Protein 1VKF (pdb70)

Organism: Thermotoga maritima (strain ATCC 43589 / DSM 3109 / JCM 10099 / NBRC 100826 / MSB8) (NCBI:txid243274)

Secondary structure (DSSP, 8-state):
--EEEEEE---------SSEEEE--EETTTHHHHHHHHHHTT-EEEE---EET--SSHHHHHHHHHHT-SEEEES-HHHHHHHHHTT--EEEEEE--SHHHHHHHHHHHHHHT-SEEEEESGGGHHHHHTTSTTSEEEEES---SHHHHHHHTTTSSEEEE--HHHH-/--EEEEEE-----TT--SSEEEE--EETTTHHHHHHHHHTTT-EEEE---EET--SSHHHHHHHHHTT-SEEEES-HHHHHHHHHTT--EEEEEE--SHHHHHHHHHHHHHHT--EEEEESGGGHHHHHTTSTTSEEEEESS--SHHHHHHHHTTSSEEEE--HHHH--/--EEEEEE----------SEEEE--EETTTHHHHHHHHHHTT-EEEE---EET---SHHHHHHHHHTT-SEEEES-HHHHHHHHHTT--EEEEEE--SHHHHHHHHHHHHHHT--EEEEESGGGHHHHHHHSTTSEEEEESS--SHHHHHHHTTTSSEEEE--HHHH--/--EEEEEE----GGG---SEEEE--EETTTHHHHHHHHHHTT-EEEE---EET---SHHHHHHHHHTT-SEEEES-HHHHHHHHHTT--EEEEEE--SHHHHHHHHHHHHHHT--EEEEESGGGHHHHHHTSTTSEEEEES---SHHHHHHHHHHSSEEEE--HHHH-

Nearest PDB structures (foldseek):
  1vkf-assembly4_D  TM=9.900E-01  e=2.293E-30  Thermotoga maritima MSB8
  3kts-assembly7_G  TM=9.175E-01  e=8.078E-12  Listeria monocytogenes serotype 4b str. F2365
  2pz0-assembly1_A  TM=7.059E-01  e=5.585E-04  Caldanaerobacter subterraneus subsp. tengcongensis MB4
  3qvq-assembly1_D  TM=6.638E-01  e=1.991E-02  Oleispira antarctica
  4oec-assembly4_D  TM=6.496E-01  e=9.054E-02  Thermococcus kodakarensis KOD1

InterPro domains:
  IPR006699 Glycerol uptake operon antiterminator [PF04309] (5-170)
  IPR006699 Glycerol uptake operon antiterminator [PIRSF016897] (3-173)
  IPR006699 Glycerol uptake operon antiterminator [PTHR35787] (3-172)
  IPR013785 Aldolase-type TIM barrel [G3DSA:3.20.20.70] (1-176)

Solvent-accessible surface area: 32782 Å² total

Radius of gyration: 32.63 Å; Cα contacts (8 Å, |Δi|>4): 1401; chains: 4; bounding box: 84×83×72 Å

B-factor: mean 20.9, std 11.65, range [2.61, 93.41]

Foldseek 3Di:
DAEEEAEDADVDDPDQLDQEYEDEAAALVCLLVVQCVQVVVNHQYEYEVHHHPADADDVSQVSNVVSPHQAYEYQDVRRVLNCVVVVGDYEHEQECDDDVSLVVVVVSCVVSVGQHYEYPALQCQLVSLVVVPNHAYEHHDPQDDPVSSVVSSVRHRYYYDNDPVSSD/DAAEEEEDADVDRPPQLDQEYEDEAAALVCLLVVLVVQVVVNHQYEYEVHHHPADADDVSQVSNVVSPHQAYEYQDLRRQLSCVVVVRDYEHEQECDDPVSLVVVVVSCVVSVPQHYEYPQLQCQLVSQVVVDNGAYEHEDDQADPVSRVVSSVRHRYYHYNHVVSSPD/DAEEEAEDADDDDDDQLDQEYEDEAAALVCLLVVLCVSVVVNHQYEYEVHHHPADADDVSQVSNVVSPHQAYEYQDLRRQLNCVVVVRHYEHEQECDDPVSLVVVVVSCVVSVPQHYEYPQQQCQQVSLVVVDNGAYEHEHDQDDPVSRVVSVVRHRYYYYNDPVSSPD/DAAEEAEDADPCLVLQLHQEHEDEAAALVCLLVVLVSSVVVNHQYEYEVHHHPADADQVSQVSNVVSPHQAYEYQDVRRVLNCVVVVGDYEHEQEPPDDVSLVVVVVSCVVSVPAHYEYPQLQCQLVSLVVVDNHAYEHEHDQDDPVSSVVSNVRHGYYYDNPSVRSD

CATH classification: 3.20.20.70

Sequence (674 aa):
FKGIIAALWDDSIGEIEPDVVFLLKSDIILNLKFHLKILKDRGKTVFVDDFFVNGLGEGEEAILFVKKAGADGIITIKPKNYVVAKKNGIPAVLRFFALDSKAVERGIEQIETLGVDVVEVLPGAVAPKVARKIPGRTVIAAGLVETEEEAREILKHVSAISTSSRILWKFKGIIAALWDDSIGEIEPDVVFLLKSDIILNLKFHLKILKDRGKTVFVDDFVNGLGEGEEAILFVKKAGADGIITIKPKNYVVAKKNGIPAVLRFFALDSKAVERGIEQIETLGVDVVEVLPGAVAPKVARKIPGRTVIAAGLVETEEEAREILKHVSAISTSSRILWKKFKGIIAALWDDSIGEIEPDVVFLLKSDILNLKFHLKILKDRGKTVFVDDFVNGLGEGEEAILFVKKAGADGIITIKPKNYVVAKKNGIPAVLRFFALDSKAVERGIEQIETLGVDVVEVLPGAVAPKVARKIPGRTVIAAGLVETEEEAREILKHVSAISTSSRILWKKFKGIIAALWDDSIGEIEPDVVFLLKSDIILNLKFHLKILKDRGKTVFVDDFVNGLGEGEEAILFVKKAGADGIITIKPKNYVVAKKNGIPAVLRFFALDSKAVERGIEQIETLGVDVVEVLPGAVAPKVARKIPGRTVIAAGLVETEEEAREILKHVSAISTSSRILWK

Structure (mmCIF, N/CA/C/O backbone):
data_1VKF
#
_entry.id   1VKF
#
_cell.length_a   84.527
_cell.length_b   138.783
_cell.length_c   160.626
_cell.angle_alpha   90.00
_cell.angle_beta   90.00
_cell.angle_gamma   90.00
#
_symmetry.space_group_name_H-M   'C 2 2 21'
#
loop_
_entity.id
_entity.type
_entity.pdbx_description
1 polymer 'glycerol uptake operon antiterminator-related protein'
2 non-polymer 'CITRIC ACID'
3 non-polymer 'PHOSPHATE ION'
4 water water
#
loop_
_atom_site.group_PDB
_atom_site.id
_atom_site.type_symbol
_atom_site.label_atom_id
_atom_site.label_alt_id
_atom_site.label_comp_id
_atom_site.label_asym_id
_atom_site.label_entity_id
_atom_site.label_seq_id
_atom_site.pdbx_PDB_ins_code
_atom_site.Cartn_x
_atom_site.Cartn_y
_atom_site.Cartn_z
_atom_site.occupancy
_atom_site.B_iso_or_equiv
_atom_site.auth_seq_id
_atom_site.auth_comp_id
_atom_site.auth_asym_id
_atom_site.auth_atom_id
_atom_site.pdbx_PDB_model_num
ATOM 9 N N . PHE A 1 14 ? 58.777 42.533 51.456 1.00 22.89 2 PHE A N 1
ATOM 10 C CA . PHE A 1 14 ? 58.587 41.509 50.455 1.00 20.05 2 PHE A CA 1
ATOM 11 C C . PHE A 1 14 ? 57.126 41.080 50.583 1.00 19.65 2 PHE A C 1
ATOM 12 O O . PHE A 1 14 ? 56.757 40.336 51.495 1.00 19.35 2 PHE A O 1
ATOM 20 N N . LYS A 1 15 ? 56.278 41.612 49.722 1.00 13.75 3 LYS A N 1
ATOM 21 C CA . LYS A 1 15 ? 54.859 41.282 49.715 1.00 14.33 3 LYS A CA 1
ATOM 22 C C . LYS A 1 15 ? 54.331 41.493 48.305 1.00 14.88 3 LYS A C 1
ATOM 23 O O . LYS A 1 15 ? 54.632 42.512 47.689 1.00 16.77 3 LYS A O 1
ATOM 29 N N . GLY A 1 16 ? 53.547 40.552 47.793 1.00 10.75 4 GLY A N 1
ATOM 30 C CA . GLY A 1 16 ? 53.023 40.648 46.438 1.00 12.82 4 GLY A CA 1
ATOM 31 C C . GLY A 1 16 ? 54.028 40.397 45.355 1.00 10.46 4 GLY A C 1
ATOM 32 O O . GLY A 1 16 ? 54.879 39.512 45.472 1.00 11.49 4 GLY A O 1
ATOM 33 N N . ILE A 1 17 ? 53.916 41.138 44.256 1.00 8.45 5 ILE A N 1
ATOM 34 C CA . ILE A 1 17 ? 54.768 40.917 43.134 1.00 8.15 5 ILE A CA 1
ATOM 35 C C . ILE A 1 17 ? 56.033 41.798 43.249 1.00 9.61 5 ILE A C 1
ATOM 36 O O . ILE A 1 17 ? 55.949 42.981 43.555 1.00 10.44 5 ILE A O 1
ATOM 41 N N . ILE A 1 18 ? 57.165 41.156 43.066 1.00 7.33 6 ILE A N 1
ATOM 42 C CA . ILE A 1 18 ? 58.509 41.762 42.961 1.00 6.38 6 ILE A CA 1
ATOM 43 C C . ILE A 1 18 ? 58.918 41.760 41.490 1.00 7.13 6 ILE A C 1
ATOM 44 O O . ILE A 1 18 ? 58.737 40.761 40.769 1.00 8.98 6 ILE A O 1
ATOM 49 N N . ALA A 1 19 ? 59.454 42.871 41.018 1.00 7.75 7 ALA A N 1
ATOM 50 C CA . ALA A 1 19 ? 59.829 42.994 39.618 1.00 6.23 7 ALA A CA 1
ATOM 51 C C . ALA A 1 19 ? 61.229 42.446 39.414 1.00 8.83 7 ALA A C 1
ATOM 52 O O . ALA A 1 19 ? 62.183 43.029 39.890 1.00 13.74 7 ALA A O 1
ATOM 54 N N . ALA A 1 20 ? 61.314 41.399 38.611 1.00 9.54 8 ALA A N 1
ATOM 55 C CA . ALA A 1 20 ? 62.594 40.826 38.163 1.00 9.08 8 ALA A CA 1
ATOM 56 C C . ALA A 1 20 ? 62.982 41.474 36.820 1.00 10.96 8 ALA A C 1
ATOM 57 O O . ALA A 1 20 ? 62.177 41.504 35.845 1.00 11.52 8 ALA A O 1
ATOM 59 N N . LEU A 1 21 ? 64.230 41.934 36.761 1.00 8.39 9 LEU A N 1
ATOM 60 C CA . LEU A 1 21 ? 64.763 42.552 35.582 1.00 10.03 9 LEU A CA 1
ATOM 61 C C . LEU A 1 21 ? 65.937 41.753 35.054 1.00 13.86 9 LEU A C 1
ATOM 62 O O . LEU A 1 21 ? 66.894 41.479 35.774 1.00 11.68 9 LEU A O 1
ATOM 67 N N . TRP A 1 22 ? 65.872 41.421 33.757 1.00 13.32 10 TRP A N 1
ATOM 68 C CA . TRP A 1 22 ? 66.982 40.686 33.102 1.00 16.14 10 TRP A CA 1
ATOM 69 C C . TRP A 1 22 ? 67.821 41.599 32.221 1.00 18.48 10 TRP A C 1
ATOM 70 O O . TRP A 1 22 ? 68.948 41.278 31.858 1.00 22.06 10 TRP A O 1
ATOM 81 N N . ASP A 1 23 ? 67.248 42.693 31.795 1.00 22.22 11 ASP A N 1
ATOM 82 C CA . ASP A 1 23 ? 68.075 43.660 31.115 1.00 27.74 11 ASP A CA 1
ATOM 83 C C . ASP A 1 23 ? 67.532 45.053 31.301 1.00 24.34 11 ASP A C 1
ATOM 84 O O . ASP A 1 23 ? 66.396 45.258 31.751 1.00 28.22 11 ASP A O 1
ATOM 97 N N . ASP A 1 25 ? 68.036 47.744 28.979 1.00 32.04 13 ASP A N 1
ATOM 98 C CA . ASP A 1 25 ? 67.970 48.578 27.770 1.00 36.27 13 ASP A CA 1
ATOM 99 C C . ASP A 1 25 ? 66.523 49.015 27.599 1.00 36.90 13 ASP A C 1
ATOM 100 O O . ASP A 1 25 ? 66.247 50.213 27.555 1.00 41.90 13 ASP A O 1
ATOM 105 N N . SER A 1 26 ? 65.605 48.056 27.528 1.00 37.31 14 SER A N 1
ATOM 106 C CA . SER A 1 26 ? 64.189 48.376 27.360 1.00 39.02 14 SER A CA 1
ATOM 107 C C . SER A 1 26 ? 63.531 47.994 28.660 1.00 37.94 14 SER A C 1
ATOM 108 O O . SER A 1 26 ? 63.506 46.811 29.002 1.00 39.86 14 SER A O 1
ATOM 111 N N . ILE A 1 27 ? 63.039 48.992 29.400 1.00 30.90 15 ILE A N 1
ATOM 112 C CA . ILE A 1 27 ? 62.529 48.763 30.737 1.00 26.09 15 ILE A CA 1
ATOM 113 C C . ILE A 1 27 ? 61.049 49.070 30.846 1.00 22.61 15 ILE A C 1
ATOM 114 O O . ILE A 1 27 ? 60.308 48.235 31.335 1.00 24.70 15 ILE A O 1
ATOM 119 N N . GLY A 1 28 ? 60.617 50.262 30.429 1.00 18.05 16 GLY A N 1
ATOM 120 C CA . GLY A 1 28 ? 59.225 50.649 30.589 1.00 17.89 16 GLY A CA 1
ATOM 121 C C . GLY A 1 28 ? 58.867 50.910 32.048 1.00 16.96 16 GLY A C 1
ATOM 122 O O . GLY A 1 28 ? 59.766 51.052 32.875 1.00 18.64 16 GLY A O 1
ATOM 123 N N . GLU A 1 29 ? 57.576 50.975 32.364 1.00 10.78 17 GLU A N 1
ATOM 124 C CA . GLU A 1 29 ? 57.111 51.218 33.721 1.00 12.37 17 GLU A CA 1
ATOM 125 C C . GLU A 1 29 ? 57.339 49.986 34.566 1.00 12.96 17 GLU A C 1
ATOM 126 O O . GLU A 1 29 ? 57.096 48.863 34.131 1.00 13.95 17 GLU A O 1
ATOM 132 N N . ILE A 1 30 ? 57.780 50.202 35.800 1.00 8.39 18 ILE A N 1
ATOM 133 C CA . ILE A 1 30 ? 57.934 49.139 36.776 1.00 9.59 18 ILE A CA 1
ATOM 134 C C . ILE A 1 30 ? 57.007 49.449 37.936 1.00 8.96 18 ILE A C 1
ATOM 135 O O . ILE A 1 30 ? 57.289 50.350 38.765 1.00 11.09 18 ILE A O 1
ATOM 140 N N . GLU A 1 31 ? 55.856 48.776 37.989 1.00 7.61 19 GLU A N 1
ATOM 141 C CA . GLU A 1 31 ? 54.908 49.035 39.055 1.00 9.83 19 GLU A CA 1
ATOM 142 C C . GLU A 1 31 ? 55.383 48.590 40.461 1.00 10.21 19 GLU A C 1
ATOM 143 O O . GLU A 1 31 ? 55.187 49.352 41.406 1.00 9.11 19 GLU A O 1
ATOM 149 N N . PRO A 1 32 ? 55.950 47.379 40.611 1.00 9.38 20 PRO A N 1
ATOM 150 C CA . PRO A 1 32 ? 56.400 46.918 41.932 1.00 7.71 20 PRO A CA 1
ATOM 151 C C . PRO A 1 32 ? 57.394 47.843 42.640 1.00 7.01 20 PRO A C 1
ATOM 152 O O . PRO A 1 32 ? 58.254 48.434 41.975 1.00 9.49 20 PRO A O 1
ATOM 156 N N . ASP A 1 33 ? 57.298 47.916 43.979 1.00 8.05 21 ASP A N 1
ATOM 157 C CA . ASP A 1 33 ? 58.200 48.741 44.758 1.00 9.78 21 ASP A CA 1
ATOM 158 C C . ASP A 1 33 ? 59.596 48.120 44.885 1.00 6.58 21 ASP A C 1
ATOM 159 O O . ASP A 1 33 ? 60.599 48.854 45.057 1.00 8.41 21 ASP A O 1
ATOM 164 N N . VAL A 1 34 ? 59.657 46.797 44.816 1.00 6.70 22 VAL A N 1
ATOM 165 C CA . VAL A 1 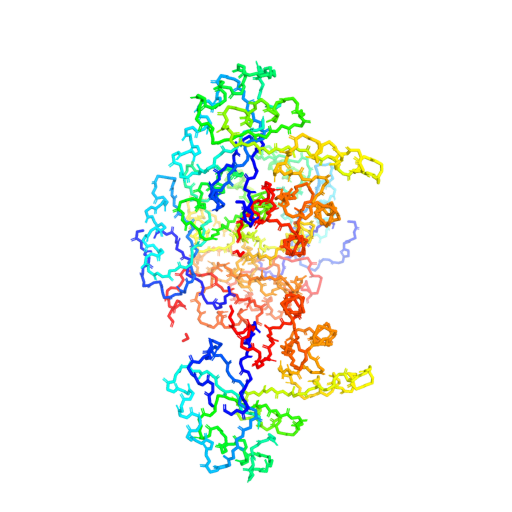34 ? 60.896 46.051 44.974 1.00 6.12 22 VAL A CA 1
ATOM 166 C C . VAL A 1 34 ? 61.330 45.486 43.607 1.00 7.19 22 VAL A C 1
ATOM 167 O O . VAL A 1 34 ? 60.531 44.867 42.880 1.00 9.53 22 VAL A O 1
ATOM 171 N N . VAL A 1 35 ? 62.621 45.598 43.317 1.00 7.38 23 VAL A N 1
ATOM 172 C CA . VAL A 1 35 ? 63.171 45.108 42.073 1.00 7.55 23 VAL A CA 1
ATOM 173 C C . VAL A 1 35 ? 64.298 44.137 42.406 1.00 10.02 23 VAL A C 1
ATOM 174 O O . VAL A 1 35 ? 65.167 44.464 43.212 1.00 7.24 23 VAL A O 1
ATOM 178 N N . PHE A 1 36 ? 64.287 42.972 41.742 1.00 8.78 24 PHE A N 1
ATOM 179 C CA . PHE A 1 36 ? 65.428 42.074 41.748 1.00 7.06 24 PHE A CA 1
ATOM 180 C C . PHE A 1 36 ? 66.141 42.197 40.435 1.00 8.03 24 PHE A C 1
ATOM 181 O O . PHE A 1 36 ? 65.577 41.866 39.399 1.00 8.96 24 PHE A O 1
ATOM 189 N N . LEU A 1 37 ? 67.359 42.745 40.430 1.00 7.73 25 LEU A N 1
ATOM 190 C CA . LEU A 1 37 ? 68.140 42.890 39.186 1.00 5.29 25 LEU A CA 1
ATOM 191 C C . LEU A 1 37 ? 68.935 41.615 39.002 1.00 8.50 25 LEU A C 1
ATOM 192 O O . LEU A 1 37 ? 69.835 41.286 39.781 1.00 8.22 25 LEU A O 1
ATOM 197 N N . LEU A 1 38 ? 68.559 40.826 38.002 1.00 7.57 26 LEU A N 1
ATOM 198 C CA . LEU A 1 38 ? 69.039 39.465 37.903 1.00 8.81 26 LEU A CA 1
ATOM 199 C C . LEU A 1 38 ? 70.233 39.277 36.976 1.00 10.01 26 LEU A C 1
ATOM 200 O O . LEU A 1 38 ? 70.827 38.183 36.971 1.00 12.12 26 LEU A O 1
ATOM 205 N N . LYS A 1 39 ? 70.605 40.324 36.257 1.00 11.30 27 LYS A N 1
ATOM 206 C CA . LYS A 1 39 ? 71.832 40.319 35.473 1.00 12.86 27 LYS A CA 1
ATOM 207 C C . LYS A 1 39 ? 72.366 41.731 35.344 1.00 11.00 27 LYS A C 1
ATOM 208 O O . LYS A 1 39 ? 71.626 42.695 35.138 1.00 8.95 27 LYS A O 1
ATOM 214 N N . SER A 1 40 ? 73.675 41.852 35.422 1.00 8.86 28 SER A N 1
ATOM 215 C CA . SER A 1 40 ? 74.326 43.113 35.143 1.00 8.10 28 SER A CA 1
ATOM 216 C C . SER A 1 40 ? 75.780 42.782 34.837 1.00 8.22 28 SER A C 1
ATOM 217 O O . SER A 1 40 ? 76.118 41.629 34.551 1.00 7.87 28 SER A O 1
ATOM 220 N N . ASP A 1 41 ? 76.646 43.769 34.975 1.00 8.89 29 ASP A N 1
ATOM 221 C CA . ASP A 1 41 ? 78.104 43.553 34.836 1.00 8.53 29 ASP A CA 1
ATOM 222 C C . ASP A 1 41 ? 78.816 44.582 35.715 1.00 9.55 29 ASP A C 1
ATOM 223 O O . ASP A 1 41 ? 78.250 45.607 36.100 1.00 7.28 29 ASP A O 1
ATOM 228 N N A ILE A 1 42 ? 80.076 44.304 35.966 0.50 8.31 30 ILE A N 1
ATOM 229 N N B ILE A 1 42 ? 80.073 44.303 36.072 0.50 7.59 30 ILE A N 1
ATOM 230 C CA A ILE A 1 42 ? 80.823 45.056 36.923 0.50 8.94 30 ILE A CA 1
ATOM 231 C CA B ILE A 1 42 ? 80.790 45.165 37.020 0.50 7.90 30 ILE A CA 1
ATOM 232 C C A ILE A 1 42 ? 81.081 46.502 36.477 0.50 8.29 30 ILE A C 1
ATOM 233 C C B ILE A 1 42 ? 81.087 46.559 36.483 0.50 7.87 30 ILE A C 1
ATOM 234 O O A ILE A 1 42 ? 81.193 47.397 37.324 0.50 10.48 30 ILE A O 1
ATOM 235 O O B ILE A 1 42 ? 81.281 47.483 37.277 0.50 10.73 30 ILE A O 1
ATOM 244 N N . LEU A 1 43 ? 81.089 46.734 35.170 1.00 8.46 31 LEU A N 1
ATOM 245 C CA . LEU A 1 43 ? 81.405 48.043 34.606 1.00 6.40 31 LEU A CA 1
ATOM 246 C C . LEU A 1 43 ? 80.156 48.894 34.711 1.00 6.38 31 LEU A C 1
ATOM 247 O O . LEU A 1 43 ? 80.284 50.112 34.743 1.00 9.21 31 LEU A O 1
ATOM 252 N N . ASN A 1 44 ? 78.998 48.269 34.636 1.00 6.84 32 ASN A N 1
ATOM 253 C CA . ASN A 1 44 ? 77.765 49.062 34.484 1.00 11.39 32 ASN A CA 1
ATOM 254 C C . ASN A 1 44 ? 76.777 48.975 35.616 1.00 8.97 32 ASN A C 1
ATOM 255 O O . ASN A 1 44 ? 75.711 49.648 35.529 1.00 10.40 32 ASN A O 1
ATOM 260 N N . LEU A 1 45 ? 77.089 48.206 36.679 1.00 8.42 33 LEU A N 1
ATOM 261 C CA . LEU A 1 45 ? 76.138 47.921 37.720 1.00 10.47 33 LEU A CA 1
ATOM 262 C C . LEU A 1 45 ? 75.706 49.233 38.391 1.00 8.25 33 LEU A C 1
ATOM 263 O O . LEU A 1 45 ? 74.521 49.456 38.665 1.00 8.33 33 LEU A O 1
ATOM 268 N N . LYS A 1 46 ? 76.663 50.123 38.618 1.00 9.99 34 LYS A N 1
ATOM 269 C CA . LYS A 1 46 ? 76.341 51.368 39.299 1.00 11.78 34 LYS A CA 1
ATOM 270 C C . LYS A 1 46 ? 75.342 52.212 38.483 1.00 8.42 34 LYS A C 1
ATOM 271 O O . LYS A 1 46 ? 74.452 52.843 39.045 1.00 8.68 34 LYS A O 1
ATOM 277 N N . PHE A 1 47 ? 75.454 52.218 37.174 1.00 6.45 35 PHE A N 1
ATOM 278 C CA . PHE A 1 47 ? 74.546 52.980 36.338 1.00 10.99 35 PHE A CA 1
ATOM 279 C C . PHE A 1 47 ? 73.161 52.344 36.313 1.00 11.61 35 PHE A C 1
ATOM 280 O O . PHE A 1 47 ? 72.143 53.021 36.334 1.00 8.72 35 PHE A O 1
ATOM 288 N N . HIS A 1 48 ? 73.146 51.021 36.249 1.00 10.16 36 HIS A N 1
ATOM 289 C CA . HIS A 1 48 ? 71.889 50.280 36.316 1.00 9.53 36 HIS A CA 1
ATOM 290 C C . HIS A 1 48 ? 71.174 50.580 37.619 1.00 6.73 36 HIS A C 1
ATOM 291 O O . HIS A 1 48 ? 69.947 50.860 37.626 1.00 8.19 36 HIS A O 1
ATOM 298 N N . LEU A 1 49 ? 71.897 50.527 38.729 1.00 6.59 37 LEU A N 1
ATOM 299 C CA . LEU A 1 49 ? 71.305 50.816 40.021 1.00 8.60 37 LEU A CA 1
ATOM 300 C C . LEU A 1 49 ? 70.808 52.260 40.174 1.00 9.30 37 LEU A C 1
ATOM 301 O O . LEU A 1 49 ? 69.743 52.488 40.753 1.00 8.88 37 LEU A O 1
ATOM 306 N N . LYS A 1 50 ? 71.567 53.221 39.675 1.00 8.39 38 LYS A N 1
ATOM 307 C CA . LYS A 1 50 ? 71.119 54.614 39.662 1.00 9.23 38 LYS A CA 1
ATOM 308 C C . LYS A 1 50 ? 69.756 54.748 38.961 1.00 9.71 38 LYS A C 1
ATOM 309 O O . LYS A 1 50 ? 68.890 55.460 39.466 1.00 10.23 38 LYS A O 1
ATOM 315 N N . ILE A 1 51 ? 69.579 54.105 37.810 1.00 7.83 39 ILE A N 1
ATOM 316 C CA . ILE A 1 51 ? 68.310 54.185 37.064 1.00 8.99 39 ILE A CA 1
ATOM 317 C C . ILE A 1 51 ? 67.165 53.697 37.992 1.00 7.10 39 ILE A C 1
ATOM 318 O O . ILE A 1 51 ? 66.096 54.321 38.088 1.00 6.84 39 ILE A O 1
ATOM 323 N N . LEU A 1 52 ? 67.385 52.567 38.663 1.00 7.25 40 LEU A N 1
ATOM 324 C CA . LEU A 1 52 ? 66.338 51.900 39.414 1.00 6.61 40 LEU A CA 1
ATOM 325 C C . LEU A 1 52 ? 66.098 52.621 40.729 1.00 6.43 40 LEU A C 1
ATOM 326 O O . LEU A 1 52 ? 64.944 52.799 41.148 1.00 8.26 40 LEU A O 1
ATOM 331 N N . LYS A 1 53 ? 67.166 53.083 41.363 1.00 10.06 41 LYS A N 1
ATOM 332 C CA . LYS A 1 53 ? 67.023 53.811 42.624 1.00 10.32 41 LYS A CA 1
ATOM 333 C C . LYS A 1 53 ? 66.340 55.167 42.363 1.00 9.83 41 LYS A C 1
ATOM 334 O O . LYS A 1 53 ? 65.576 55.635 43.174 1.00 9.70 41 LYS A O 1
ATOM 340 N N . ASP A 1 54 ? 66.609 55.768 41.218 1.00 6.96 42 ASP A N 1
ATOM 341 C CA . ASP A 1 54 ? 65.981 57.036 40.818 1.00 8.04 42 ASP A CA 1
ATOM 342 C C . ASP A 1 54 ? 64.446 56.876 40.679 1.00 7.10 42 ASP A C 1
ATOM 343 O O . ASP A 1 54 ? 63.707 57.863 40.871 1.00 6.37 42 ASP A O 1
ATOM 348 N N . ARG A 1 55 ? 64.002 55.690 40.302 1.00 6.33 43 ARG A N 1
ATOM 349 C CA . ARG A 1 55 ? 62.570 55.349 40.210 1.00 7.51 43 ARG A CA 1
ATOM 350 C C . ARG A 1 55 ? 61.961 55.046 41.567 1.00 9.08 43 ARG A C 1
ATOM 351 O O . ARG A 1 55 ? 60.792 54.697 41.647 1.00 13.51 43 ARG A O 1
ATOM 359 N N . GLY A 1 56 ? 62.738 55.168 42.636 1.00 8.58 44 GLY A N 1
ATOM 360 C CA . GLY A 1 56 ? 62.229 54.984 43.975 1.00 10.27 44 GLY A CA 1
ATOM 361 C C . GLY A 1 56 ? 62.114 53.527 44.411 1.00 11.06 44 GLY A C 1
ATOM 362 O O . GLY A 1 56 ? 61.417 53.221 45.353 1.00 11.34 44 GLY A O 1
ATOM 363 N N . LYS A 1 57 ? 62.788 52.628 43.707 1.00 8.61 45 LYS A N 1
ATOM 364 C CA . LYS A 1 57 ? 62.720 51.207 44.012 1.00 8.39 45 LYS A CA 1
ATOM 365 C C . LYS A 1 57 ? 63.737 50.787 45.068 1.00 9.99 45 LYS A C 1
ATOM 366 O O . LYS A 1 57 ? 64.817 51.365 45.167 1.00 11.02 45 LYS A O 1
ATOM 372 N N . THR A 1 58 ? 63.379 49.765 45.812 1.00 8.59 46 THR A N 1
ATOM 373 C CA . THR A 1 58 ? 64.323 48.996 46.605 1.00 9.11 46 THR A CA 1
ATOM 374 C C . THR A 1 58 ? 64.866 47.925 45.693 1.00 7.95 46 THR A C 1
ATOM 375 O O . THR A 1 58 ? 64.084 47.174 45.072 1.00 6.95 46 THR A O 1
ATOM 379 N N . VAL A 1 59 ? 66.186 47.821 45.624 1.00 7.28 47 VAL A N 1
ATOM 380 C CA . VAL A 1 59 ? 66.822 46.953 44.631 1.00 6.75 47 VAL A CA 1
ATOM 381 C C . VAL A 1 59 ? 67.761 45.943 45.289 1.00 9.24 47 VAL A C 1
ATOM 382 O O . VAL A 1 59 ? 68.698 46.319 45.983 1.00 9.65 47 VAL A O 1
ATOM 386 N N . PHE A 1 60 ? 67.468 44.659 45.074 1.00 6.68 48 PHE A N 1
ATOM 387 C CA . PHE A 1 60 ? 68.360 43.570 45.403 1.00 8.43 48 PHE A CA 1
ATOM 388 C C . PHE A 1 60 ? 69.015 43.084 44.106 1.00 9.99 48 PHE A C 1
ATOM 389 O O . PHE A 1 60 ? 68.404 43.065 43.012 1.00 10.30 48 PHE A O 1
ATOM 397 N N . VAL A 1 61 ? 70.319 42.832 44.189 1.00 8.03 49 VAL A N 1
ATOM 398 C CA . VAL A 1 61 ? 71.091 42.444 43.036 1.00 5.70 49 VAL A CA 1
ATOM 399 C C . VAL A 1 61 ? 71.498 40.982 43.184 1.00 7.92 49 VAL A C 1
ATOM 400 O O . VAL A 1 61 ? 72.036 40.597 44.209 1.00 9.82 49 VAL A O 1
ATOM 404 N N . ASP A 1 62 ? 71.276 40.184 42.162 1.00 7.96 50 ASP A N 1
ATOM 405 C CA . ASP A 1 62 ? 71.793 38.799 42.151 1.00 9.23 50 ASP A CA 1
ATOM 406 C C . ASP A 1 62 ? 73.267 38.846 41.806 1.00 8.07 50 ASP A C 1
ATOM 407 O O . ASP A 1 62 ? 73.653 38.969 40.649 1.00 8.34 50 ASP A O 1
ATOM 420 N N . ASP A 1 64 ? 75.481 36.748 41.892 1.00 9.29 52 ASP A N 1
ATOM 421 C CA . ASP A 1 64 ? 76.044 35.620 41.162 1.00 10.41 52 ASP A CA 1
ATOM 422 C C . ASP A 1 64 ? 75.991 35.791 39.658 1.00 11.38 52 ASP A C 1
ATOM 423 O O . ASP A 1 64 ? 76.659 35.034 38.945 1.00 13.54 52 ASP A O 1
ATOM 428 N N A PHE A 1 65 ? 75.213 36.758 39.163 0.50 8.12 53 PHE A N 1
ATOM 429 N N B PHE A 1 65 ? 75.167 36.723 39.151 0.50 8.30 53 PHE A N 1
ATOM 430 C CA A PHE A 1 65 ? 75.058 36.961 37.727 0.50 9.96 53 PHE A CA 1
ATOM 431 C CA B PHE A 1 65 ? 75.053 37.000 37.709 0.50 10.06 53 PHE A CA 1
ATOM 432 C C A PHE A 1 65 ? 75.508 38.353 37.251 0.50 9.12 53 PHE A C 1
ATOM 433 C C B PHE A 1 65 ? 75.341 38.476 37.390 0.50 9.19 53 PHE A C 1
ATOM 434 O O A PHE A 1 65 ? 75.166 38.781 36.143 0.50 10.54 53 PHE A O 1
ATOM 435 O O B PHE A 1 65 ? 74.646 39.120 36.606 0.50 9.56 53 PHE A O 1
ATOM 450 N N . VAL A 1 66 ? 76.327 39.031 38.067 1.00 10.07 54 VAL A N 1
ATOM 451 C CA . VAL A 1 66 ? 76.953 40.296 37.669 1.00 7.04 54 VAL A CA 1
ATOM 452 C C . VAL A 1 66 ? 78.247 39.864 36.954 1.00 9.98 54 VAL A C 1
ATOM 453 O O . VAL A 1 66 ? 79.198 39.349 37.606 1.00 9.04 54 VAL A O 1
ATOM 457 N N . ASN A 1 67 ? 78.220 39.928 35.628 1.00 8.49 55 ASN A N 1
ATOM 458 C CA . ASN A 1 67 ? 79.353 39.521 34.815 1.00 8.39 55 ASN A CA 1
ATOM 459 C C . ASN A 1 67 ? 80.610 40.279 35.207 1.00 6.45 55 ASN A C 1
ATOM 460 O O . ASN A 1 67 ? 80.613 41.514 35.286 1.00 7.05 55 ASN A O 1
ATOM 465 N N . GLY A 1 68 ? 81.698 39.533 35.418 1.00 7.83 56 GLY A N 1
ATOM 466 C CA . GLY A 1 68 ? 82.928 40.135 35.901 1.00 6.45 56 GLY A CA 1
ATOM 467 C C . GLY A 1 68 ? 83.142 40.149 37.413 1.00 7.24 56 GLY A C 1
ATOM 468 O O . GLY A 1 68 ? 84.265 40.418 37.820 1.00 8.31 56 GLY A O 1
ATOM 469 N N . LEU A 1 69 ? 82.103 39.931 38.231 1.00 8.51 57 LEU A N 1
ATOM 470 C CA . LEU A 1 69 ? 82.178 39.945 39.665 1.00 7.79 57 LEU A CA 1
ATOM 471 C C . LEU A 1 69 ? 82.501 38.543 40.156 1.00 9.14 57 LEU A C 1
ATOM 472 O O . LEU A 1 69 ? 81.958 37.533 39.633 1.00 10.25 57 LEU A O 1
ATOM 477 N N . GLY A 1 70 ? 83.263 38.495 41.235 1.00 8.41 58 GLY A N 1
ATOM 478 C CA . GLY A 1 70 ? 83.579 37.238 41.926 1.00 10.96 58 GLY A CA 1
ATOM 479 C C . GLY A 1 70 ? 82.722 37.035 43.187 1.00 11.99 58 GLY A C 1
ATOM 480 O O . GLY A 1 70 ? 81.632 37.571 43.346 1.00 10.08 58 GLY A O 1
ATOM 481 N N . GLU A 1 71 ? 83.237 36.258 44.106 1.00 13.01 59 GLU A N 1
ATOM 482 C CA . GLU A 1 71 ? 82.469 35.927 45.289 1.00 13.79 59 GLU A CA 1
ATOM 483 C C . GLU A 1 71 ? 83.182 36.502 46.481 1.00 12.46 59 GLU A C 1
ATOM 484 O O . GLU A 1 71 ? 84.377 36.823 46.417 1.00 14.62 59 GLU A O 1
ATOM 490 N N . GLY A 1 72 ? 82.450 36.614 47.573 1.00 9.67 60 GLY A N 1
ATOM 491 C CA . GLY A 1 72 ? 83.039 36.973 48.840 1.00 10.25 60 GLY A CA 1
ATOM 492 C C . GLY A 1 72 ? 82.905 38.419 49.251 1.00 8.17 60 GLY A C 1
ATOM 493 O O . GLY A 1 72 ? 82.162 39.172 48.657 1.00 6.49 60 GLY A O 1
ATOM 494 N N . GLU A 1 73 ? 83.572 38.763 50.347 1.00 9.77 61 GLU A N 1
ATOM 495 C CA . GLU A 1 73 ? 83.351 40.024 51.034 1.00 10.07 61 GLU A CA 1
ATOM 496 C C . GLU A 1 73 ? 83.560 41.260 50.164 1.00 7.78 61 GLU A C 1
ATOM 497 O O . GLU A 1 73 ? 82.771 42.192 50.194 1.00 6.56 61 GLU A O 1
ATOM 503 N N . GLU A 1 74 ? 84.675 41.299 49.455 1.00 8.31 62 GLU A N 1
ATOM 504 C CA . GLU A 1 74 ? 84.963 42.418 48.569 1.00 8.33 62 GLU A CA 1
ATOM 505 C C . GLU A 1 74 ? 83.927 42.580 47.445 1.00 6.78 62 GLU A C 1
ATOM 506 O O . GLU A 1 74 ? 83.488 43.702 47.182 1.00 6.68 62 GLU A O 1
ATOM 512 N N . ALA A 1 75 ? 83.473 41.470 46.860 1.00 8.19 63 ALA A N 1
ATOM 513 C CA . ALA A 1 75 ? 82.395 41.505 45.882 1.00 6.14 63 ALA A CA 1
ATOM 514 C C . ALA A 1 75 ? 81.101 42.053 46.459 1.00 7.39 63 ALA A C 1
ATOM 515 O O . ALA A 1 75 ? 80.434 42.901 45.858 1.00 8.05 63 ALA A O 1
ATOM 517 N N . ILE A 1 76 ? 80.757 41.609 47.664 1.00 6.61 64 ILE A N 1
ATOM 518 C CA . ILE A 1 76 ? 79.516 42.082 48.303 1.00 8.00 64 ILE A CA 1
ATOM 519 C C . ILE A 1 76 ? 79.590 43.584 48.609 1.00 9.79 64 ILE A C 1
ATOM 520 O O . ILE A 1 76 ? 78.629 44.334 48.324 1.00 8.84 64 ILE A O 1
ATOM 525 N N . LEU A 1 77 ? 80.741 44.038 49.127 1.00 6.36 65 LEU A N 1
ATOM 526 C CA . LEU A 1 77 ? 80.984 45.463 49.389 1.00 6.16 65 LEU A CA 1
ATOM 527 C C . LEU A 1 77 ? 80.979 46.286 48.099 1.00 2.93 65 LEU A C 1
ATOM 528 O O . LEU A 1 77 ? 80.497 47.417 48.130 1.00 6.63 65 LEU A O 1
ATOM 533 N N . PHE A 1 78 ? 81.431 45.750 46.939 1.00 8.38 66 PHE A N 1
ATOM 534 C CA . PHE A 1 78 ? 81.338 46.414 45.692 1.00 10.45 66 PHE A CA 1
ATOM 535 C C . PHE A 1 78 ? 79.904 46.641 45.251 1.00 9.52 66 PHE A C 1
ATOM 536 O O . PHE A 1 78 ? 79.557 47.731 44.793 1.00 7.31 66 PHE A O 1
ATOM 544 N N . VAL A 1 79 ? 79.070 45.620 45.438 1.00 9.33 67 VAL A N 1
ATOM 545 C CA . VAL A 1 79 ? 77.688 45.719 45.066 1.00 7.76 67 VAL A CA 1
ATOM 546 C C . VAL A 1 79 ? 76.986 46.768 46.005 1.00 6.00 67 VAL A C 1
ATOM 547 O O . VAL A 1 79 ? 76.158 47.554 45.527 1.00 9.05 67 VAL A O 1
ATOM 551 N N . LYS A 1 80 ? 77.323 46.787 47.291 1.00 8.17 68 LYS A N 1
ATOM 552 C CA . LYS A 1 80 ? 76.806 47.813 48.182 1.00 10.67 68 LYS A CA 1
ATOM 553 C C . LYS A 1 80 ? 77.234 49.225 47.753 1.00 11.97 68 LYS A C 1
ATOM 554 O O . LYS A 1 80 ? 76.391 50.143 47.640 1.00 12.96 68 LYS A O 1
ATOM 560 N N . LYS A 1 81 ? 78.509 49.384 47.426 1.00 14.16 69 LYS A N 1
ATOM 561 C CA . LYS A 1 81 ? 79.041 50.682 46.912 1.00 13.77 69 LYS A CA 1
ATOM 562 C C . LYS A 1 81 ? 78.369 51.144 45.639 1.00 12.57 69 LYS A C 1
ATOM 563 O O . LYS A 1 81 ? 78.179 52.368 45.378 1.00 12.18 69 LYS A O 1
ATOM 569 N N . ALA A 1 82 ? 77.991 50.189 44.802 1.00 9.91 70 ALA A N 1
ATOM 570 C CA . ALA A 1 82 ? 77.323 50.523 43.554 1.00 8.68 70 ALA A CA 1
ATOM 571 C C . ALA A 1 82 ? 75.918 51.044 43.758 1.00 9.32 70 ALA A C 1
ATOM 572 O O . ALA A 1 82 ? 75.363 51.585 42.842 1.00 11.45 70 ALA A O 1
ATOM 574 N N . GLY A 1 83 ? 75.339 50.793 44.938 1.00 11.68 71 GLY A N 1
ATOM 575 C CA . GLY A 1 83 ? 74.066 51.376 45.383 1.00 13.27 71 GLY A CA 1
ATOM 576 C C . GLY A 1 83 ? 72.927 50.390 45.664 1.00 12.12 71 GLY A C 1
ATOM 577 O O . GLY A 1 83 ? 71.762 50.782 45.826 1.00 11.56 71 GLY A O 1
ATOM 578 N N . ALA A 1 84 ? 73.258 49.113 45.770 1.00 9.08 72 ALA A N 1
ATOM 579 C CA . ALA A 1 84 ? 72.234 48.075 46.017 1.00 7.42 72 ALA A CA 1
ATOM 580 C C . ALA A 1 84 ? 71.746 48.152 47.441 1.00 7.87 72 ALA A C 1
ATOM 581 O O . ALA A 1 84 ? 72.486 48.470 48.359 1.00 11.67 72 ALA A O 1
ATOM 583 N N . ASP A 1 85 ? 70.470 47.829 47.615 1.00 6.46 73 ASP A N 1
ATOM 584 C CA . ASP A 1 85 ? 69.915 47.702 48.926 1.00 7.99 73 ASP A CA 1
ATOM 585 C C . ASP A 1 85 ? 70.207 46.376 49.572 1.00 9.74 73 ASP A C 1
ATOM 586 O O . ASP A 1 85 ? 70.167 46.239 50.809 1.00 9.50 73 ASP A O 1
ATOM 591 N N . GLY A 1 86 ? 70.452 45.390 48.754 1.00 9.97 74 GLY A N 1
ATOM 592 C CA . GLY A 1 86 ? 70.794 44.059 49.224 1.00 12.15 74 GLY A CA 1
ATOM 593 C C . GLY A 1 86 ? 71.240 43.142 48.099 1.00 8.87 74 GLY A C 1
ATOM 594 O O . GLY A 1 86 ? 71.307 43.513 46.912 1.00 8.66 74 GLY A O 1
ATOM 595 N N . ILE A 1 87 ? 71.563 41.907 48.479 1.00 7.93 75 ILE A N 1
ATOM 596 C CA . ILE A 1 87 ? 72.009 40.943 47.544 1.00 6.87 75 ILE A CA 1
ATOM 597 C C . ILE A 1 87 ? 71.139 39.694 47.559 1.00 6.85 75 ILE A C 1
ATOM 598 O O . ILE A 1 87 ? 70.534 39.358 48.544 1.00 6.83 75 ILE A O 1
ATOM 603 N N . ILE A 1 88 ? 71.173 38.987 46.445 1.00 6.82 76 ILE A N 1
ATOM 604 C CA . ILE A 1 88 ? 70.607 37.654 46.266 1.00 8.52 76 ILE A CA 1
ATOM 605 C C . ILE A 1 88 ? 71.750 36.745 45.828 1.00 9.98 76 ILE A C 1
ATOM 606 O O . ILE A 1 88 ? 72.621 37.157 45.081 1.00 7.71 76 ILE A O 1
ATOM 611 N N . THR A 1 89 ? 71.779 35.531 46.336 1.00 10.12 77 THR A N 1
ATOM 612 C CA . THR A 1 89 ? 72.841 34.607 45.981 1.00 8.51 77 THR A CA 1
ATOM 613 C C . THR A 1 89 ? 72.400 33.172 46.313 1.00 9.44 77 THR A C 1
ATOM 614 O O . THR A 1 89 ? 71.554 32.987 47.169 1.00 9.56 77 THR A O 1
ATOM 618 N N . ILE A 1 90 ? 73.001 32.217 45.632 1.00 9.62 78 ILE A N 1
ATOM 619 C CA . ILE A 1 90 ? 72.845 30.771 45.952 1.00 10.47 78 ILE A CA 1
ATOM 620 C C . ILE A 1 90 ? 73.980 30.270 46.858 1.00 12.05 78 ILE A C 1
ATOM 621 O O . ILE A 1 90 ? 73.949 29.130 47.316 1.00 12.27 78 ILE A O 1
ATOM 626 N N . LYS A 1 91 ? 75.011 31.100 47.071 1.00 10.54 79 LYS A N 1
ATOM 627 C CA . LYS A 1 91 ? 76.216 30.692 47.822 1.00 11.27 79 LYS A CA 1
ATOM 628 C C . LYS A 1 91 ? 76.103 31.031 49.284 1.00 11.84 79 LYS A C 1
ATOM 629 O O . LYS A 1 91 ? 76.151 32.215 49.617 1.00 10.56 79 LYS A O 1
ATOM 635 N N . PRO A 1 92 ? 75.964 30.036 50.174 1.00 13.93 80 PRO A N 1
ATOM 636 C CA . PRO A 1 92 ? 75.883 30.291 51.621 1.00 15.43 80 PRO A CA 1
ATOM 637 C C . PRO A 1 92 ? 76.980 31.175 52.181 1.00 16.09 80 PRO A C 1
ATOM 638 O O . PRO A 1 92 ? 76.692 31.978 53.082 1.00 13.94 80 PRO A O 1
ATOM 642 N N . LYS A 1 93 ? 78.196 31.058 51.676 1.00 14.53 81 LYS A N 1
ATOM 643 C CA . LYS A 1 93 ? 79.285 31.897 52.147 1.00 18.43 81 LYS A CA 1
ATOM 644 C C . LYS A 1 93 ? 79.032 33.381 51.843 1.00 14.91 81 LYS A C 1
ATOM 645 O O . LYS A 1 93 ? 79.351 34.228 52.659 1.00 15.73 81 LYS A O 1
ATOM 648 N N . ASN A 1 94 ? 78.477 33.707 50.662 1.00 12.76 82 ASN A N 1
ATOM 649 C CA . ASN A 1 94 ? 78.142 35.099 50.332 1.00 11.77 82 ASN A CA 1
ATOM 650 C C . ASN A 1 94 ? 77.065 35.576 51.292 1.00 10.10 82 ASN A C 1
ATOM 651 O O . ASN A 1 94 ? 77.094 36.701 51.785 1.00 11.93 82 ASN A O 1
ATOM 656 N N . TYR A 1 95 ? 76.084 34.705 51.566 1.00 10.04 83 TYR A N 1
ATOM 657 C CA . TYR A 1 95 ? 74.999 35.053 52.465 1.00 8.38 83 TYR A CA 1
ATOM 658 C C . TYR A 1 95 ? 75.537 35.389 53.868 1.00 8.37 83 TYR A C 1
ATOM 659 O O . TYR A 1 95 ? 75.207 36.450 54.397 1.00 9.60 83 TYR A O 1
ATOM 668 N N . VAL A 1 96 ? 76.395 34.530 54.427 1.00 10.10 84 VAL A N 1
ATOM 669 C CA . VAL A 1 96 ? 76.907 34.732 55.789 1.00 13.22 84 VAL A CA 1
ATOM 670 C C . VAL A 1 96 ? 77.728 36.036 55.834 1.00 11.58 84 VAL A C 1
ATOM 671 O O . VAL A 1 96 ? 77.629 36.812 56.777 1.00 9.66 84 VAL A O 1
ATOM 675 N N . VAL A 1 97 ? 78.519 36.285 54.810 1.00 9.92 85 VAL A N 1
ATOM 676 C CA . VAL A 1 97 ? 79.386 37.431 54.810 1.00 10.44 85 VAL A CA 1
ATOM 677 C C . VAL A 1 97 ? 78.524 38.699 54.691 1.00 11.45 85 VAL A C 1
ATOM 678 O O . VAL A 1 97 ? 78.810 39.710 55.303 1.00 9.70 85 VAL A O 1
ATOM 682 N N . ALA A 1 98 ? 77.482 38.665 53.862 1.00 7.67 86 ALA A N 1
ATOM 683 C CA . ALA A 1 98 ? 76.597 39.812 53.723 1.00 10.53 86 ALA A CA 1
ATOM 684 C C . ALA A 1 98 ? 76.018 40.131 55.082 1.00 11.93 86 ALA A C 1
ATOM 685 O O . ALA A 1 98 ? 76.094 41.245 55.515 1.00 12.31 86 ALA A O 1
ATOM 687 N N . LYS A 1 99 ? 75.459 39.127 55.725 1.00 11.01 87 LYS A N 1
ATOM 688 C CA . LYS A 1 99 ? 74.829 39.278 57.036 1.00 13.59 87 LYS A CA 1
ATOM 689 C C . LYS A 1 99 ? 75.791 39.852 58.089 1.00 13.62 87 LYS A C 1
ATOM 690 O O . LYS A 1 99 ? 75.429 40.756 58.823 1.00 15.25 87 LYS A O 1
ATOM 696 N N . LYS A 1 100 ? 77.003 39.318 58.137 1.00 15.00 88 LYS A N 1
ATOM 697 C CA . LYS A 1 100 ? 78.065 39.782 59.038 1.00 14.48 88 LYS A CA 1
ATOM 698 C C . LYS A 1 100 ? 78.378 41.280 58.851 1.00 13.76 88 LYS A C 1
ATOM 699 O O . LYS A 1 100 ? 78.787 41.960 59.798 1.00 15.48 88 LYS A O 1
ATOM 702 N N . ASN A 1 101 ? 78.203 41.773 57.625 1.00 10.84 89 ASN A N 1
ATOM 703 C CA . ASN A 1 101 ? 78.468 43.166 57.302 1.00 12.67 89 ASN A CA 1
ATOM 704 C C . ASN A 1 101 ? 77.227 44.049 57.320 1.00 15.90 89 ASN A C 1
ATOM 705 O O . ASN A 1 101 ? 77.288 45.221 56.901 1.00 16.62 89 ASN A O 1
ATOM 710 N N . GLY A 1 102 ? 76.101 43.485 57.773 1.00 17.25 90 GLY A N 1
ATOM 711 C CA . GLY A 1 102 ? 74.864 44.242 57.922 1.00 16.56 90 GLY A CA 1
ATOM 712 C C . GLY A 1 102 ? 74.148 44.560 56.629 1.00 15.03 90 GLY A C 1
ATOM 713 O O . GLY A 1 102 ? 73.343 45.489 56.568 1.00 13.86 90 GLY A O 1
ATOM 714 N N . ILE A 1 103 ? 74.392 43.732 55.609 1.00 9.06 91 ILE A N 1
ATOM 715 C CA . ILE A 1 103 ? 73.836 43.902 54.288 1.00 12.65 91 ILE A CA 1
ATOM 716 C C . ILE A 1 103 ? 72.662 42.906 54.110 1.00 9.67 91 ILE A C 1
ATOM 717 O O . ILE A 1 103 ? 72.847 41.698 54.221 1.00 10.30 91 ILE A O 1
ATOM 722 N N . PRO A 1 104 ? 71.456 43.415 53.880 1.00 13.06 92 PRO A N 1
ATOM 723 C CA . PRO A 1 104 ? 70.307 42.546 53.553 1.00 12.82 92 PRO A CA 1
ATOM 724 C C . PRO A 1 104 ? 70.636 41.539 52.447 1.00 10.05 92 PRO A C 1
ATOM 725 O O . PRO A 1 104 ? 71.310 41.851 51.431 1.00 11.18 92 PRO A O 1
ATOM 729 N N . ALA A 1 105 ? 70.174 40.311 52.656 1.00 9.63 93 ALA A N 1
ATOM 730 C CA . ALA A 1 105 ? 70.508 39.233 51.753 1.00 9.78 93 ALA A CA 1
ATOM 731 C C . ALA A 1 105 ? 69.353 38.242 51.630 1.00 9.04 93 ALA A C 1
ATOM 732 O O . ALA A 1 105 ? 68.643 37.993 52.629 1.00 14.16 93 ALA A O 1
ATOM 734 N N . VAL A 1 106 ? 69.184 37.729 50.408 1.00 6.93 94 VAL A N 1
ATOM 735 C CA . VAL A 1 106 ? 68.241 36.691 50.130 1.00 9.13 94 VAL A CA 1
ATOM 736 C C . VAL A 1 106 ? 69.007 35.469 49.635 1.00 11.58 94 VAL A C 1
ATOM 737 O O . VAL A 1 106 ? 69.793 35.581 48.704 1.00 11.15 94 VAL A O 1
ATOM 741 N N . LEU A 1 107 ? 68.730 34.301 50.221 1.00 10.31 95 LEU A N 1
ATOM 742 C CA . LEU A 1 107 ? 69.357 33.055 49.812 1.00 9.02 95 LEU A CA 1
ATOM 743 C C . LEU A 1 107 ? 68.411 32.309 48.900 1.00 12.30 95 LEU A C 1
ATOM 744 O O . LEU A 1 107 ? 67.263 32.053 49.274 1.00 10.12 95 LEU A O 1
ATOM 749 N N . ARG A 1 108 ? 68.891 31.988 47.706 1.00 10.27 96 ARG A N 1
ATOM 750 C CA . ARG A 1 108 ? 68.143 31.144 46.766 1.00 16.09 96 ARG A CA 1
ATOM 751 C C . ARG A 1 108 ? 68.160 29.683 47.213 1.00 15.22 96 ARG A C 1
ATOM 752 O O . ARG A 1 108 ? 69.121 29.219 47.842 1.00 15.29 96 ARG A O 1
ATOM 760 N N . PHE A 1 109 ? 67.079 28.968 46.874 1.00 12.64 97 PHE A N 1
ATOM 761 C CA . PHE A 1 109 ? 66.804 27.619 47.339 1.00 12.30 97 PHE A CA 1
ATOM 762 C C . PHE A 1 109 ? 66.162 26.898 46.130 1.00 11.39 97 PHE A C 1
ATOM 763 O O . PHE A 1 109 ? 65.066 27.251 45.689 1.00 11.60 97 PHE A O 1
ATOM 771 N N . PHE A 1 110 ? 66.870 25.900 45.560 1.00 8.79 98 PHE A N 1
ATOM 772 C CA . PHE A 1 110 ? 66.374 25.168 44.421 1.00 9.10 98 PHE A CA 1
ATOM 773 C C . PHE A 1 110 ? 65.634 23.913 44.984 1.00 11.91 98 PHE A C 1
ATOM 774 O O . PHE A 1 110 ? 66.277 22.930 45.408 1.00 9.80 98 PHE A O 1
ATOM 782 N N . ALA A 1 111 ? 64.306 23.958 44.988 1.00 8.73 99 ALA A N 1
ATOM 783 C CA . ALA A 1 111 ? 63.468 22.932 45.637 1.00 8.05 99 ALA A CA 1
ATOM 784 C C . ALA A 1 111 ? 63.128 21.829 44.609 1.00 9.49 99 ALA A C 1
ATOM 785 O O . ALA A 1 111 ? 62.024 21.768 44.033 1.00 8.16 99 ALA A O 1
ATOM 787 N N . LEU A 1 112 ? 64.133 20.969 44.372 1.00 8.26 100 LEU A N 1
ATOM 788 C CA . LEU A 1 112 ? 64.107 20.029 43.274 1.00 9.00 100 LEU A CA 1
ATOM 789 C C . LEU A 1 112 ? 63.501 18.669 43.662 1.00 7.72 100 LEU A C 1
ATOM 790 O O . LEU A 1 112 ? 62.855 18.048 42.844 1.00 7.31 100 LEU A O 1
ATOM 795 N N . ASP A 1 113 ? 63.736 18.234 44.894 1.00 7.73 101 ASP A N 1
ATOM 796 C CA . ASP A 1 113 ? 63.237 16.977 45.371 1.00 6.24 101 ASP A CA 1
ATOM 797 C C . ASP A 1 113 ? 63.295 16.981 46.882 1.00 7.91 101 ASP A C 1
ATOM 798 O O . ASP A 1 113 ? 63.727 17.949 47.473 1.00 7.22 101 ASP A O 1
ATOM 803 N N . SER A 1 114 ? 62.811 15.930 47.502 1.00 7.51 102 SER A N 1
ATOM 804 C CA . SER A 1 114 ? 62.693 15.891 48.952 1.00 9.29 102 SER A CA 1
ATOM 805 C C . SER A 1 114 ? 64.016 16.048 49.665 1.00 10.88 102 SER A C 1
ATOM 806 O O . SER A 1 114 ? 64.095 16.707 50.707 1.00 9.17 102 SER A O 1
ATOM 809 N N . LYS A 1 115 ? 65.060 15.429 49.137 1.00 9.01 103 LYS A N 1
ATOM 810 C CA . LYS A 1 115 ? 66.374 15.505 49.787 1.00 11.46 103 LYS A CA 1
ATOM 811 C C . LYS A 1 115 ? 66.968 16.925 49.656 1.00 10.02 103 LYS A C 1
ATOM 812 O O . LYS A 1 115 ? 67.596 17.422 50.582 1.00 11.75 103 LYS A O 1
ATOM 818 N N . ALA A 1 116 ? 66.732 17.576 48.522 1.00 10.90 104 ALA A N 1
ATOM 819 C CA . ALA A 1 116 ? 67.209 18.955 48.317 1.00 10.97 104 ALA A CA 1
ATOM 820 C C . ALA A 1 116 ? 66.519 19.870 49.303 1.00 10.62 104 ALA A C 1
ATOM 821 O O . ALA A 1 116 ? 67.148 20.748 49.876 1.00 10.64 104 ALA A O 1
ATOM 823 N N . VAL A 1 117 ? 65.220 19.635 49.531 1.00 9.96 105 VAL A N 1
ATOM 824 C CA . VAL A 1 117 ? 64.470 20.435 50.478 1.00 10.35 105 VAL A CA 1
ATOM 825 C C . VAL A 1 117 ? 64.946 20.189 51.922 1.00 11.35 105 VAL A C 1
ATOM 826 O O . VAL A 1 117 ? 65.135 21.144 52.691 1.00 12.59 105 VAL A O 1
ATOM 830 N N . GLU A 1 118 ? 65.150 18.926 52.280 1.00 11.74 106 GLU A N 1
ATOM 831 C CA . GLU A 1 118 ? 65.661 18.581 53.628 1.00 13.29 106 GLU A CA 1
ATOM 832 C C . GLU A 1 118 ? 66.998 19.303 53.883 1.00 14.52 106 GLU A C 1
ATOM 833 O O . GLU A 1 118 ? 67.196 19.939 54.912 1.00 13.28 106 GLU A O 1
ATOM 839 N N . ARG A 1 119 ? 67.910 19.206 52.932 1.00 14.33 107 ARG A N 1
ATOM 840 C CA . ARG A 1 119 ? 69.228 19.845 53.075 1.00 17.85 107 ARG A CA 1
ATOM 841 C C . ARG A 1 119 ? 69.116 21.365 53.142 1.00 16.60 107 ARG A C 1
ATOM 842 O O . ARG A 1 119 ? 69.813 22.009 53.888 1.00 18.35 107 ARG A O 1
ATOM 850 N N . GLY A 1 120 ? 68.265 21.946 52.320 1.00 14.26 108 GLY A N 1
ATOM 851 C CA . GLY A 1 120 ? 68.068 23.365 52.280 1.00 15.30 108 GLY A CA 1
ATOM 852 C C . GLY A 1 120 ? 67.506 23.865 53.592 1.00 15.08 108 GLY A C 1
ATOM 853 O O . GLY A 1 120 ? 67.916 24.907 54.088 1.00 15.11 108 GLY A O 1
ATOM 854 N N . ILE A 1 121 ? 66.567 23.132 54.162 1.00 14.45 109 ILE A N 1
ATOM 855 C CA . ILE A 1 121 ? 65.965 23.547 55.413 1.00 13.27 109 ILE A CA 1
ATOM 856 C C . ILE A 1 121 ? 67.014 23.474 56.539 1.00 16.22 109 ILE A C 1
ATOM 857 O O . ILE A 1 121 ? 67.098 24.364 57.376 1.00 13.71 109 ILE A O 1
ATOM 862 N N . GLU A 1 122 ? 67.835 22.432 56.520 1.00 15.83 110 GLU A N 1
ATOM 863 C CA . GLU A 1 122 ? 68.929 22.318 57.482 1.00 17.56 110 GLU A CA 1
ATOM 864 C C . GLU A 1 122 ? 69.869 23.513 57.366 1.00 19.02 110 GLU A C 1
ATOM 865 O O . GLU A 1 122 ? 70.253 24.131 58.360 1.00 21.36 110 GLU A O 1
ATOM 868 N N . GLN A 1 123 ? 70.258 23.836 56.139 1.00 16.33 111 GLN A N 1
ATOM 869 C CA . GLN A 1 123 ? 71.084 25.011 55.896 1.00 19.05 111 GLN A CA 1
ATOM 870 C C . GLN A 1 123 ? 70.422 26.313 56.374 1.00 18.06 111 GLN A C 1
ATOM 871 O O . GLN A 1 123 ? 71.074 27.145 56.991 1.00 18.32 111 GLN A O 1
ATOM 877 N N . ILE A 1 124 ? 69.130 26.501 56.084 1.00 17.33 112 ILE A N 1
ATOM 878 C CA . ILE A 1 124 ? 68.398 27.692 56.529 1.00 15.70 112 ILE A CA 1
ATOM 879 C C . ILE A 1 124 ? 68.427 27.848 58.045 1.00 17.80 112 ILE A C 1
ATOM 880 O O . ILE A 1 124 ? 68.672 28.932 58.572 1.00 15.73 112 ILE A O 1
ATOM 885 N N . GLU A 1 125 ? 68.225 26.739 58.732 1.00 14.97 113 GLU A N 1
ATOM 886 C CA . GLU A 1 125 ? 68.120 26.764 60.180 1.00 16.46 113 GLU A CA 1
ATOM 887 C C . GLU A 1 125 ? 69.503 27.020 60.790 1.00 17.59 113 GLU A C 1
ATOM 888 O O . GLU A 1 125 ? 69.639 27.816 61.705 1.00 21.35 113 GLU A O 1
ATOM 894 N N . THR A 1 126 ? 70.530 26.408 60.228 1.00 17.84 114 THR A N 1
ATOM 895 C CA . THR A 1 126 ? 71.887 26.521 60.762 1.00 21.73 114 THR A CA 1
ATOM 896 C C . THR A 1 126 ? 72.490 27.902 60.584 1.00 22.60 114 THR A C 1
ATOM 897 O O . THR A 1 126 ? 73.166 28.407 61.470 1.00 25.10 114 THR A O 1
ATOM 901 N N . LEU A 1 127 ? 72.244 28.515 59.434 1.00 20.54 115 LEU A N 1
ATOM 902 C CA . LEU A 1 127 ? 72.785 29.824 59.125 1.00 21.45 115 LEU A CA 1
ATOM 903 C C . LEU A 1 127 ? 71.884 30.991 59.579 1.00 20.34 115 LEU A C 1
ATOM 904 O O . LEU A 1 127 ? 72.288 32.137 59.482 1.00 26.06 115 LEU A O 1
ATOM 909 N N . GLY A 1 128 ? 70.674 30.712 60.035 1.00 17.21 116 GLY A N 1
ATOM 910 C CA . GLY A 1 128 ? 69.748 31.759 60.433 1.00 19.88 116 GLY A CA 1
ATOM 911 C C . GLY A 1 128 ? 69.222 32.588 59.264 1.00 20.15 116 GLY A C 1
ATOM 912 O O . GLY A 1 128 ? 69.278 33.813 59.285 1.00 22.56 116 GLY A O 1
ATOM 913 N N . VAL A 1 129 ? 68.716 31.930 58.233 1.00 18.62 117 VAL A N 1
ATOM 914 C CA . VAL A 1 129 ? 68.237 32.638 57.052 1.00 17.27 117 VAL A CA 1
ATOM 915 C C . VAL A 1 129 ? 66.794 33.109 57.230 1.00 19.27 117 VAL A C 1
ATOM 916 O O . VAL A 1 129 ? 65.885 32.301 57.371 1.00 19.79 117 VAL A O 1
ATOM 920 N N . ASP A 1 130 ? 66.584 34.417 57.201 1.00 17.67 118 ASP A N 1
ATOM 921 C CA . ASP A 1 130 ? 65.260 34.988 57.433 1.00 21.27 118 ASP A CA 1
ATOM 922 C C . ASP A 1 130 ? 64.417 34.993 56.142 1.00 18.54 118 ASP A C 1
ATOM 923 O O . ASP A 1 130 ? 63.215 34.874 56.201 1.00 17.61 118 ASP A O 1
ATOM 928 N N . VAL A 1 131 ? 65.093 35.219 55.020 1.00 17.85 119 VAL A N 1
ATOM 929 C CA . VAL A 1 131 ? 64.455 35.438 53.696 1.00 17.22 119 VAL A CA 1
ATOM 930 C C . VAL A 1 131 ? 65.042 34.507 52.632 1.00 14.31 119 VAL A C 1
ATOM 931 O O . VAL A 1 131 ? 66.245 34.503 52.341 1.00 13.40 119 VAL A O 1
ATOM 935 N N . VAL A 1 132 ? 64.174 33.670 52.093 1.00 12.54 120 VAL A N 1
ATOM 936 C CA . VAL A 1 132 ? 64.584 32.651 51.152 1.00 10.52 120 VAL A CA 1
ATOM 937 C C . VAL A 1 132 ? 63.766 32.807 49.867 1.00 10.65 120 VAL A C 1
ATOM 938 O O . VAL A 1 132 ? 62.562 33.023 49.955 1.00 10.98 120 VAL A O 1
ATOM 942 N N . GLU A 1 133 ? 64.410 32.691 48.717 1.00 8.21 121 GLU A N 1
ATOM 943 C CA . GLU A 1 133 ? 63.748 32.608 47.417 1.00 10.10 121 GLU A CA 1
ATOM 944 C C . GLU A 1 133 ? 63.738 31.171 46.931 1.00 9.88 121 GLU A C 1
ATOM 945 O O . GLU A 1 133 ? 64.787 30.580 46.675 1.00 12.08 121 GLU A O 1
ATOM 951 N N . VAL A 1 134 ? 62.546 30.634 46.803 1.00 8.98 122 VAL A N 1
ATOM 952 C CA . VAL A 1 134 ? 62.364 29.218 46.419 1.00 10.13 122 VAL A CA 1
ATOM 953 C C . VAL A 1 134 ? 61.970 29.125 44.969 1.00 9.50 122 VAL A C 1
ATOM 954 O O . VAL A 1 134 ? 60.999 29.742 44.529 1.00 10.50 122 VAL A O 1
ATOM 958 N N . LEU A 1 135 ? 62.701 28.292 44.232 1.00 6.83 123 LEU A N 1
ATOM 959 C CA . LEU A 1 135 ? 62.446 28.033 42.823 1.00 7.87 123 LEU A CA 1
ATOM 960 C C . LEU A 1 135 ? 62.254 26.519 42.566 1.00 7.28 123 LEU A C 1
ATOM 961 O O . LEU A 1 135 ? 62.910 25.710 43.235 1.00 8.47 123 LEU A O 1
ATOM 966 N N . PRO A 1 136 ? 61.385 26.143 41.627 1.00 7.53 124 PRO A N 1
ATOM 967 C CA . PRO A 1 136 ? 60.459 27.052 40.925 1.00 7.97 124 PRO A CA 1
ATOM 968 C C . PRO A 1 136 ? 59.277 27.424 41.835 1.00 10.16 124 PRO A C 1
ATOM 969 O O . PRO A 1 136 ? 59.084 26.885 42.946 1.00 9.41 124 PRO A O 1
ATOM 973 N N . GLY A 1 137 ? 58.450 28.362 41.390 1.00 8.01 125 GLY A N 1
ATOM 974 C CA . GLY A 1 137 ? 57.439 28.923 42.237 1.00 7.81 125 GLY A CA 1
ATOM 975 C C . GLY A 1 137 ? 56.344 27.958 42.710 1.00 8.21 125 GLY A C 1
ATOM 976 O O . GLY A 1 137 ? 55.857 28.101 43.828 1.00 10.66 125 GLY A O 1
ATOM 977 N N . ALA A 1 138 ? 56.048 26.968 41.871 1.00 8.88 126 ALA A N 1
ATOM 978 C CA . ALA A 1 138 ? 54.968 26.011 42.099 1.00 8.97 126 ALA A CA 1
ATOM 979 C C . ALA A 1 138 ? 55.173 25.249 43.406 1.00 9.84 126 ALA A C 1
ATOM 980 O O . ALA A 1 138 ? 54.207 24.807 44.019 1.00 10.56 126 ALA A O 1
ATOM 982 N N . VAL A 1 139 ? 56.425 24.993 43.776 1.00 7.38 127 VAL A N 1
ATOM 983 C CA . VAL A 1 139 ? 56.732 24.253 45.013 1.00 8.00 127 VAL A CA 1
ATOM 984 C C . VAL A 1 139 ? 57.091 25.137 46.181 1.00 7.69 127 VAL A C 1
ATOM 985 O O . VAL A 1 139 ? 57.320 24.639 47.277 1.00 8.56 127 VAL A O 1
ATOM 989 N N . ALA A 1 140 ? 57.078 26.472 46.001 1.00 9.25 128 ALA A N 1
ATOM 990 C CA . ALA A 1 140 ? 57.344 27.378 47.126 1.00 8.23 128 ALA A CA 1
ATOM 991 C C . ALA A 1 140 ? 56.380 27.209 48.311 1.00 10.45 128 ALA A C 1
ATOM 992 O O . ALA A 1 140 ? 56.823 27.217 49.440 1.00 11.90 128 ALA A O 1
ATOM 994 N N . PRO A 1 141 ? 55.077 27.057 48.080 1.00 11.67 129 PRO A N 1
ATOM 995 C CA . PRO A 1 141 ? 54.137 26.852 49.194 1.00 13.91 129 PRO A CA 1
ATOM 996 C C . PRO A 1 141 ? 54.462 25.641 50.052 1.00 12.28 129 PRO A C 1
ATOM 997 O O . PRO A 1 141 ? 54.426 25.748 51.283 1.00 14.20 129 PRO A O 1
ATOM 1001 N N . LYS A 1 142 ? 54.841 24.545 49.406 1.00 14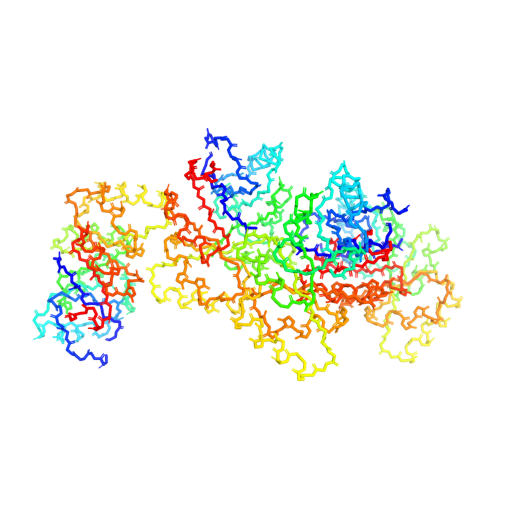.53 130 LYS A N 1
ATOM 1002 C CA . LYS A 1 142 ? 55.220 23.313 50.091 1.00 17.89 130 LYS A CA 1
ATOM 1003 C C . LYS A 1 142 ? 56.382 23.554 50.993 1.00 14.84 130 LYS A C 1
ATOM 1004 O O . LYS A 1 142 ? 56.415 23.042 52.114 1.00 15.98 130 LYS A O 1
ATOM 1010 N N . VAL A 1 143 ? 57.384 24.257 50.475 1.00 13.90 131 VAL A N 1
ATOM 1011 C CA . VAL A 1 143 ? 58.580 24.557 51.238 1.00 13.88 131 VAL A CA 1
ATOM 1012 C C . VAL A 1 143 ? 58.250 25.528 52.374 1.00 12.38 131 VAL A C 1
ATOM 1013 O O . VAL A 1 143 ? 58.696 25.325 53.512 1.00 13.14 131 VAL A O 1
ATOM 1017 N N . ALA A 1 144 ? 57.422 26.532 52.082 1.00 10.73 132 ALA A N 1
ATOM 1018 C CA . ALA A 1 144 ? 57.086 27.559 53.077 1.00 11.13 132 ALA A CA 1
ATOM 1019 C C . ALA A 1 144 ? 56.431 26.927 54.302 1.00 11.33 132 ALA A C 1
ATOM 1020 O O . ALA A 1 144 ? 56.676 27.359 55.434 1.00 14.10 132 ALA A O 1
ATOM 1022 N N . ARG A 1 145 ? 55.584 25.934 54.083 1.00 12.44 133 ARG A N 1
ATOM 1023 C CA . ARG A 1 145 ? 54.908 25.247 55.204 1.00 16.43 133 ARG A CA 1
ATOM 1024 C C . ARG A 1 145 ? 55.878 24.573 56.160 1.00 17.25 133 ARG A C 1
ATOM 1025 O O . ARG A 1 145 ? 55.531 24.338 57.341 1.00 15.65 133 ARG A O 1
ATOM 1033 N N . LYS A 1 146 ? 57.070 24.230 55.668 1.00 15.49 134 LYS A N 1
ATOM 1034 C CA . LYS A 1 146 ? 58.101 23.575 56.485 1.00 17.28 134 LYS A CA 1
ATOM 1035 C C . LYS A 1 146 ? 59.007 24.540 57.238 1.00 17.95 134 LYS A C 1
ATOM 1036 O O . LYS A 1 146 ? 59.760 24.116 58.115 1.00 18.68 134 LYS A O 1
ATOM 1042 N N . ILE A 1 147 ? 58.959 25.830 56.882 1.00 19.99 135 ILE A N 1
ATOM 1043 C CA . ILE A 1 147 ? 59.772 26.858 57.528 1.00 20.65 135 ILE A CA 1
ATOM 1044 C C . ILE A 1 147 ? 58.914 28.027 57.991 1.00 21.88 135 ILE A C 1
ATOM 1045 O O . ILE A 1 147 ? 59.172 29.179 57.634 1.00 20.88 135 ILE A O 1
ATOM 1050 N N . PRO A 1 148 ? 57.913 27.740 58.821 1.00 23.19 136 PRO A N 1
ATOM 1051 C CA . PRO A 1 148 ? 57.025 28.794 59.326 1.00 24.48 136 PRO A CA 1
ATOM 1052 C C . PRO A 1 148 ? 57.845 29.836 60.092 1.00 23.27 136 PRO A C 1
ATOM 1053 O O . PRO A 1 148 ? 58.862 29.510 60.714 1.00 25.82 136 PRO A O 1
ATOM 1057 N N . GLY A 1 149 ? 57.446 31.088 59.995 1.00 24.34 137 GLY A N 1
ATOM 1058 C CA . GLY A 1 149 ? 58.242 32.176 60.535 1.00 24.10 137 GLY A CA 1
ATOM 1059 C C . GLY A 1 149 ? 59.289 32.766 59.583 1.00 24.62 137 GLY A C 1
ATOM 1060 O O . GLY A 1 149 ? 59.845 33.824 59.861 1.00 26.05 137 GLY A O 1
ATOM 1061 N N . ARG A 1 150 ? 59.614 32.094 58.488 1.00 21.07 138 ARG A N 1
ATOM 1062 C CA . ARG A 1 150 ? 60.586 32.669 57.565 1.00 21.21 138 ARG A CA 1
ATOM 1063 C C . ARG A 1 150 ? 59.842 33.192 56.361 1.00 18.37 138 ARG A C 1
ATOM 1064 O O . ARG A 1 150 ? 58.777 32.683 56.021 1.00 19.31 138 ARG A O 1
ATOM 1072 N N . THR A 1 151 ? 60.387 34.241 55.756 1.00 14.99 139 THR A N 1
ATOM 1073 C CA . THR A 1 151 ? 59.813 34.850 54.560 1.00 16.27 139 THR A CA 1
ATOM 1074 C C . THR A 1 151 ? 60.229 34.064 53.344 1.00 13.81 139 THR A C 1
ATOM 1075 O O . THR A 1 151 ? 61.419 33.865 53.125 1.00 14.48 139 THR A O 1
ATOM 1079 N N . VAL A 1 152 ? 59.260 33.582 52.571 1.00 11.63 140 VAL A N 1
ATOM 1080 C CA . VAL A 1 152 ? 59.537 32.914 51.310 1.00 13.01 140 VAL A CA 1
ATOM 1081 C C . VAL A 1 152 ? 59.073 33.784 50.124 1.00 10.33 140 VAL A C 1
ATOM 1082 O O . VAL A 1 152 ? 57.947 34.280 50.089 1.00 11.33 140 VAL A O 1
ATOM 1086 N N . ILE A 1 153 ? 59.975 33.979 49.172 1.00 10.12 141 ILE A N 1
ATOM 1087 C CA . ILE A 1 153 ? 59.661 34.559 47.890 1.00 7.94 141 ILE A CA 1
ATOM 1088 C C . ILE A 1 153 ? 59.705 33.439 46.882 1.00 10.63 141 ILE A C 1
ATOM 1089 O O . ILE A 1 153 ? 60.699 32.708 46.778 1.00 10.66 141 ILE A O 1
ATOM 1094 N N . ALA A 1 154 ? 58.627 33.287 46.139 1.00 8.22 142 ALA A N 1
ATOM 1095 C CA . ALA A 1 154 ? 58.567 32.305 45.092 1.00 7.28 142 ALA A CA 1
ATOM 1096 C C . ALA A 1 154 ? 59.117 32.875 43.819 1.00 11.00 142 ALA A C 1
ATOM 1097 O O . ALA A 1 154 ? 58.893 34.021 43.512 1.00 10.54 142 ALA A O 1
ATOM 1099 N N . ALA A 1 155 ? 59.837 32.066 43.068 1.00 7.48 143 ALA A N 1
ATOM 1100 C CA . ALA A 1 155 ? 60.248 32.496 41.725 1.00 9.26 143 ALA A CA 1
ATOM 1101 C C . ALA A 1 155 ? 60.410 31.350 40.776 1.00 11.23 143 ALA A C 1
ATOM 1102 O O . ALA A 1 155 ? 60.867 30.266 41.152 1.00 10.36 143 ALA A O 1
ATOM 1104 N N . GLY A 1 156 ? 60.144 31.621 39.497 1.00 8.01 144 GLY A N 1
ATOM 1105 C CA . GLY A 1 156 ? 60.409 30.654 38.445 1.00 9.96 144 GLY A CA 1
ATOM 1106 C C . GLY A 1 156 ? 59.209 29.929 37.908 1.00 8.91 144 GLY A C 1
ATOM 1107 O O . GLY A 1 156 ? 58.479 29.278 38.641 1.00 7.24 144 GLY A O 1
ATOM 1108 N N . LEU A 1 157 ? 58.967 30.075 36.607 1.00 6.62 145 LEU A N 1
ATOM 1109 C CA . LEU A 1 157 ? 57.909 29.381 35.880 1.00 10.07 145 LEU A CA 1
ATOM 1110 C C . LEU A 1 157 ? 56.484 29.682 36.406 1.00 10.57 145 LEU A C 1
ATOM 1111 O O . LEU A 1 157 ? 55.593 28.855 36.286 1.00 10.62 145 LEU A O 1
ATOM 1116 N N . VAL A 1 158 ? 56.306 30.834 37.034 1.00 10.45 146 VAL A N 1
ATOM 1117 C CA . VAL A 1 158 ? 54.967 31.283 37.379 1.00 11.36 146 VAL A CA 1
ATOM 1118 C C . VAL A 1 158 ? 54.355 31.915 36.116 1.00 10.94 146 VAL A C 1
ATOM 1119 O O . VAL A 1 158 ? 54.692 33.036 35.754 1.00 12.87 146 VAL A O 1
ATOM 1123 N N . GLU A 1 159 ? 53.492 31.162 35.445 1.00 10.70 147 GLU A N 1
ATOM 1124 C CA . GLU A 1 159 ? 53.102 31.431 34.060 1.00 9.55 147 GLU A CA 1
ATOM 1125 C C . GLU A 1 159 ? 51.689 31.992 33.839 1.00 13.61 147 GLU A C 1
ATOM 1126 O O . GLU A 1 159 ? 51.339 32.336 32.709 1.00 15.19 147 GLU A O 1
ATOM 1132 N N . THR A 1 160 ? 50.881 32.080 34.891 1.00 11.53 148 THR A N 1
ATOM 1133 C CA . THR A 1 160 ? 49.542 32.646 34.753 1.00 11.17 148 THR A CA 1
ATOM 1134 C C . THR A 1 160 ? 49.185 33.417 36.001 1.00 11.99 148 THR A C 1
ATOM 1135 O O . THR A 1 160 ? 49.750 33.188 37.067 1.00 8.70 148 THR A O 1
ATOM 1139 N N . GLU A 1 161 ? 48.175 34.264 35.885 1.00 11.56 149 GLU A N 1
ATOM 1140 C CA . GLU A 1 161 ? 47.637 34.944 37.043 1.00 10.20 149 GLU A CA 1
ATOM 1141 C C . GLU A 1 161 ? 47.092 33.968 38.092 1.00 7.11 149 GLU A C 1
ATOM 1142 O O . GLU A 1 161 ? 47.200 34.190 39.304 1.00 10.43 149 GLU A O 1
ATOM 1148 N N . GLU A 1 162 ? 46.450 32.903 37.619 1.00 9.48 150 GLU A N 1
ATOM 1149 C CA . GLU A 1 162 ? 45.850 31.913 38.513 1.00 10.53 150 GLU A CA 1
ATOM 1150 C C . GLU A 1 162 ? 46.934 31.234 39.372 1.00 10.04 150 GLU A C 1
ATOM 1151 O O . GLU A 1 162 ? 46.767 31.039 40.572 1.00 8.80 150 GLU A O 1
ATOM 1157 N N . GLU A 1 163 ? 48.055 30.879 38.758 1.00 10.46 151 GLU A N 1
ATOM 1158 C CA . GLU A 1 163 ? 49.179 30.300 39.526 1.00 7.88 151 GLU A CA 1
ATOM 1159 C C . GLU A 1 163 ? 49.704 31.277 40.558 1.00 7.50 151 GLU A C 1
ATOM 1160 O O . GLU A 1 163 ? 49.905 30.911 41.715 1.00 10.46 151 GLU A O 1
ATOM 1166 N N . ALA A 1 164 ? 49.854 32.545 40.148 1.00 9.08 152 ALA A N 1
ATOM 1167 C CA . ALA A 1 164 ? 50.379 33.572 41.034 1.00 9.54 152 ALA A CA 1
ATOM 1168 C C . ALA A 1 164 ? 49.470 33.805 42.225 1.00 10.28 152 ALA A C 1
ATOM 1169 O O . ALA A 1 164 ? 49.942 33.890 43.330 1.00 10.03 152 ALA A O 1
ATOM 1171 N N . ARG A 1 165 ? 48.160 33.916 41.987 1.00 11.80 153 ARG A N 1
ATOM 1172 C CA . ARG A 1 165 ? 47.187 34.162 43.061 1.00 11.85 153 ARG A CA 1
ATOM 1173 C C . ARG A 1 165 ? 47.211 33.066 44.093 1.00 10.91 153 ARG A C 1
ATOM 1174 O O . ARG A 1 165 ? 47.185 33.297 45.329 1.00 13.28 153 ARG A O 1
ATOM 1182 N N . GLU A 1 166 ? 47.307 31.844 43.603 1.00 10.22 154 GLU A N 1
ATOM 1183 C CA . GLU A 1 166 ? 47.296 30.691 44.470 1.00 12.89 154 GLU A CA 1
ATOM 1184 C C . GLU A 1 166 ? 48.603 30.646 45.289 1.00 12.12 154 GLU A C 1
ATOM 1185 O O . GLU A 1 166 ? 48.573 30.476 46.493 1.00 11.40 154 GLU A O 1
ATOM 1191 N N . ILE A 1 167 ? 49.742 30.865 44.647 1.00 10.34 155 ILE A N 1
ATOM 1192 C CA . ILE A 1 167 ? 51.036 30.836 45.357 1.00 8.89 155 ILE A CA 1
ATOM 1193 C C . ILE A 1 167 ? 51.064 31.896 46.470 1.00 7.94 155 ILE A C 1
ATOM 1194 O O . ILE A 1 167 ? 51.550 31.644 47.586 1.00 10.71 155 ILE A O 1
ATOM 1199 N N . LEU A 1 168 ? 50.514 33.083 46.185 1.00 9.76 156 LEU A N 1
ATOM 1200 C CA . LEU A 1 168 ? 50.487 34.205 47.141 1.00 11.25 156 LEU A CA 1
ATOM 1201 C C . LEU A 1 168 ? 49.606 33.995 48.386 1.00 11.84 156 LEU A C 1
ATOM 1202 O O . LEU A 1 168 ? 49.711 34.754 49.353 1.00 14.03 156 LEU A O 1
ATOM 1207 N N . LYS A 1 169 ? 48.798 32.933 48.399 1.00 11.14 157 LYS A N 1
ATOM 1208 C CA . LYS A 1 169 ? 48.056 32.555 49.609 1.00 13.59 157 LYS A CA 1
ATOM 1209 C C . LYS A 1 169 ? 48.963 31.948 50.633 1.00 14.33 157 LYS A C 1
ATOM 1210 O O . LYS A 1 169 ? 48.614 31.930 51.785 1.00 16.15 157 LYS A O 1
ATOM 1216 N N . HIS A 1 170 ? 50.140 31.457 50.205 1.00 12.72 158 HIS A N 1
ATOM 1217 C CA . HIS A 1 170 ? 51.031 30.658 51.068 1.00 13.41 158 HIS A CA 1
ATOM 1218 C C . HIS A 1 170 ? 52.425 31.215 51.300 1.00 13.83 158 HIS A C 1
ATOM 1219 O O . HIS A 1 170 ? 53.121 30.744 52.215 1.00 15.12 158 HIS A O 1
ATOM 1226 N N . VAL A 1 171 ? 52.848 32.146 50.437 1.00 11.63 159 VAL A N 1
ATOM 1227 C CA . VAL A 1 171 ? 54.185 32.725 50.510 1.00 12.92 159 VAL A CA 1
ATOM 1228 C C . VAL A 1 171 ? 54.024 34.254 50.449 1.00 14.41 159 VAL A C 1
ATOM 1229 O O . VAL A 1 171 ? 52.985 34.749 50.041 1.00 14.47 159 VAL A O 1
ATOM 1233 N N . SER A 1 172 ? 55.054 34.984 50.838 1.00 13.87 160 SER A N 1
ATOM 1234 C CA . SER A 1 172 ? 54.942 36.430 50.957 1.00 14.43 160 SER A CA 1
ATOM 1235 C C . SER A 1 172 ? 54.888 37.116 49.620 1.00 12.64 160 SER A C 1
ATOM 1236 O O . SER A 1 172 ? 54.119 38.055 49.449 1.00 12.00 160 SER A O 1
ATOM 1239 N N . ALA A 1 173 ? 55.720 36.652 48.697 1.00 8.74 161 ALA A N 1
ATOM 1240 C CA . ALA A 1 173 ? 55.907 37.360 47.427 1.00 9.73 161 ALA A CA 1
ATOM 1241 C C . ALA A 1 173 ? 56.307 36.446 46.292 1.00 10.59 161 ALA A C 1
ATOM 1242 O O . ALA A 1 173 ? 56.704 35.327 46.496 1.00 11.25 161 ALA A O 1
ATOM 1244 N N . ILE A 1 174 ? 56.211 36.951 45.072 1.00 8.59 162 ILE A N 1
ATOM 1245 C CA . ILE A 1 174 ? 56.722 36.294 43.885 1.00 9.15 162 ILE A CA 1
ATOM 1246 C C . ILE A 1 174 ? 57.582 37.258 43.075 1.00 10.40 162 ILE A C 1
ATOM 1247 O O . ILE A 1 174 ? 57.151 38.362 42.797 1.00 9.20 162 ILE A O 1
ATOM 1252 N N . SER A 1 175 ? 58.771 36.824 42.698 1.00 7.55 163 SER A N 1
ATOM 1253 C CA . SER A 1 175 ? 59.640 37.541 41.829 1.00 9.26 163 SER A CA 1
ATOM 1254 C C . SER A 1 175 ? 59.373 37.086 40.408 1.00 8.64 163 SER A C 1
ATOM 1255 O O . SER A 1 175 ? 59.453 35.909 40.089 1.00 11.42 163 SER A O 1
ATOM 1258 N N . THR A 1 176 ? 59.076 38.031 39.516 1.00 8.59 164 THR A N 1
ATOM 1259 C CA . THR A 1 176 ? 58.790 37.716 38.101 1.00 7.48 164 THR A CA 1
ATOM 1260 C C . THR A 1 176 ? 59.088 38.884 37.193 1.00 8.14 164 THR A C 1
ATOM 1261 O O . THR A 1 176 ? 58.993 40.052 37.618 1.00 9.74 164 THR A O 1
ATOM 1265 N N . SER A 1 177 ? 59.452 38.583 35.951 1.00 8.68 165 SER A N 1
ATOM 1266 C CA . SER A 1 177 ? 59.694 39.636 34.917 1.00 12.20 165 SER A CA 1
ATOM 1267 C C . SER A 1 177 ? 58.436 39.902 34.071 1.00 11.93 165 SER A C 1
ATOM 1268 O O . SER A 1 177 ? 58.452 40.734 33.134 1.00 12.75 165 SER A O 1
ATOM 1271 N N . SER A 1 178 ? 57.333 39.246 34.402 1.00 11.71 166 SER A N 1
ATOM 1272 C CA . SER A 1 178 ? 56.078 39.416 33.642 1.00 12.00 166 SER A CA 1
ATOM 1273 C C . SER A 1 178 ? 55.352 40.729 33.951 1.00 9.71 166 SER A C 1
ATOM 1274 O O . SER A 1 178 ? 54.873 40.964 35.051 1.00 12.49 166 SER A O 1
ATOM 1277 N N . ARG A 1 179 ? 55.297 41.594 32.943 1.00 11.95 167 ARG A N 1
ATOM 1278 C CA . ARG A 1 179 ? 54.668 42.874 33.075 1.00 11.40 167 ARG A CA 1
ATOM 1279 C C . ARG A 1 179 ? 53.186 42.715 33.377 1.00 12.76 167 ARG A C 1
ATOM 1280 O O . ARG A 1 179 ? 52.601 43.544 34.043 1.00 13.53 167 ARG A O 1
ATOM 1288 N N . ILE A 1 180 ? 52.573 41.633 32.890 1.00 10.59 168 ILE A N 1
ATOM 1289 C CA . ILE A 1 180 ? 51.178 41.388 33.194 1.00 12.77 168 ILE A CA 1
ATOM 1290 C C . ILE A 1 180 ? 51.005 41.130 34.685 1.00 10.09 168 ILE A C 1
ATOM 1291 O O . ILE A 1 180 ? 50.125 41.694 35.309 1.00 10.54 168 ILE A O 1
ATOM 1296 N N . LEU A 1 181 ? 51.866 40.295 35.263 1.00 10.04 169 LEU A N 1
ATOM 1297 C CA . LEU A 1 181 ? 51.782 40.033 36.697 1.00 10.45 169 LEU A CA 1
ATOM 1298 C C . LEU A 1 181 ? 52.086 41.269 37.535 1.00 9.41 169 LEU A C 1
ATOM 1299 O O . LEU A 1 181 ? 51.498 41.461 38.628 1.00 10.28 169 LEU A O 1
ATOM 1304 N N . TRP A 1 182 ? 52.925 42.151 37.032 1.00 9.14 170 TRP A N 1
ATOM 1305 C CA . TRP A 1 182 ? 53.240 43.406 37.755 1.00 9.01 170 TRP A CA 1
ATOM 1306 C C . TRP A 1 182 ? 51.986 44.252 38.006 1.00 11.69 170 TRP A C 1
ATOM 1307 O O . TRP A 1 182 ? 51.924 45.010 38.979 1.00 16.93 170 TRP A O 1
ATOM 1318 N N . LYS A 1 183 ? 50.991 44.084 37.143 1.00 12.62 171 LYS A N 1
ATOM 1319 C CA . LYS A 1 183 ? 49.780 44.902 37.176 1.00 12.49 171 LYS A CA 1
ATOM 1320 C C . LYS A 1 183 ? 48.660 44.271 37.968 1.00 18.66 171 LYS A C 1
ATOM 1321 O O . LYS A 1 183 ? 47.646 44.909 38.173 1.00 19.83 171 LYS A O 1
ATOM 1343 N N . PHE B 1 14 ? 58.422 3.302 30.652 1.00 31.07 2 PHE B N 1
ATOM 1344 C CA . PHE B 1 14 ? 58.213 4.431 31.542 1.00 25.69 2 PHE B CA 1
ATOM 1345 C C . PHE B 1 14 ? 56.752 4.833 31.489 1.00 21.18 2 PHE B C 1
ATOM 1346 O O . PHE B 1 14 ? 56.305 5.513 30.578 1.00 22.98 2 PHE B O 1
ATOM 1354 N N . LYS B 1 15 ? 56.010 4.389 32.485 1.00 17.67 3 LYS B N 1
ATOM 1355 C CA . LYS B 1 15 ? 54.607 4.671 32.554 1.00 17.44 3 LYS B CA 1
ATOM 1356 C C . LYS B 1 15 ? 54.193 4.646 34.003 1.00 17.82 3 LYS B C 1
ATOM 1357 O O . LYS B 1 15 ? 54.646 3.793 34.774 1.00 16.86 3 LYS B O 1
ATOM 1360 N N . GLY B 1 16 ? 53.343 5.583 34.395 1.00 13.71 4 GLY B N 1
ATOM 1361 C CA . GLY B 1 16 ? 52.810 5.592 35.749 1.00 12.00 4 GLY B CA 1
ATOM 1362 C C . GLY B 1 16 ? 53.829 5.927 36.814 1.00 13.91 4 GLY B C 1
ATOM 1363 O O . GLY B 1 16 ? 54.630 6.809 36.621 1.00 16.45 4 GLY B O 1
ATOM 1364 N N . ILE B 1 17 ? 53.797 5.217 37.930 1.00 10.06 5 ILE B N 1
ATOM 1365 C CA . ILE B 1 17 ? 54.648 5.529 39.046 1.00 8.78 5 ILE B CA 1
ATOM 1366 C C . ILE B 1 17 ? 55.934 4.654 38.971 1.00 9.40 5 ILE B C 1
ATOM 1367 O O . ILE B 1 17 ? 55.852 3.424 38.788 1.00 8.91 5 ILE B O 1
ATOM 1372 N N . ILE B 1 18 ? 57.075 5.329 39.146 1.00 7.75 6 ILE B N 1
ATOM 1373 C CA . ILE B 1 18 ? 58.391 4.730 39.246 1.00 7.08 6 ILE B CA 1
ATOM 1374 C C . ILE B 1 18 ? 58.844 4.905 40.704 1.00 7.87 6 ILE B C 1
ATOM 1375 O O . ILE B 1 18 ? 58.710 5.998 41.262 1.00 8.19 6 ILE B O 1
ATOM 1380 N N . ALA B 1 19 ? 59.387 3.869 41.318 1.00 6.44 7 ALA B N 1
ATOM 1381 C CA . ALA B 1 19 ? 59.825 3.948 42.705 1.00 7.04 7 ALA B CA 1
ATOM 1382 C C . ALA B 1 19 ? 61.229 4.546 42.747 1.00 10.16 7 ALA B C 1
ATOM 1383 O O . ALA B 1 19 ? 62.172 3.936 42.224 1.00 10.76 7 ALA B O 1
ATOM 1385 N N . ALA B 1 20 ? 61.360 5.667 43.445 1.00 9.31 8 ALA B N 1
ATOM 1386 C CA . ALA B 1 20 ? 62.638 6.368 43.669 1.00 7.58 8 ALA B CA 1
ATOM 1387 C C . ALA B 1 20 ? 63.134 5.857 45.013 1.00 11.54 8 ALA B C 1
ATOM 1388 O O . ALA B 1 20 ? 62.475 6.038 46.039 1.00 13.40 8 ALA B O 1
ATOM 1390 N N . LEU B 1 21 ? 64.305 5.214 45.000 1.00 8.90 9 LEU B N 1
ATOM 1391 C CA . LEU B 1 21 ? 64.951 4.690 46.220 1.00 6.44 9 LEU B CA 1
ATOM 1392 C C . LEU B 1 21 ? 66.180 5.539 46.570 1.00 10.96 9 LEU B C 1
ATOM 1393 O O . LEU B 1 21 ? 67.204 5.463 45.926 1.00 11.05 9 LEU B O 1
ATOM 1398 N N . TRP B 1 22 ? 66.059 6.292 47.662 1.00 12.40 10 TRP B N 1
ATOM 1399 C CA . TRP B 1 22 ? 67.129 7.127 48.171 1.00 15.42 10 TRP B CA 1
ATOM 1400 C C . TRP B 1 22 ? 68.178 6.336 48.937 1.00 13.29 10 TRP B C 1
ATOM 1401 O O . TRP B 1 22 ? 69.327 6.788 49.047 1.00 16.19 10 TRP B O 1
ATOM 1412 N N . ASP B 1 23 ? 67.788 5.199 49.514 1.00 14.22 11 ASP B N 1
ATOM 1413 C CA . ASP B 1 23 ? 68.660 4.466 50.414 1.00 19.12 11 ASP B CA 1
ATOM 1414 C C . ASP B 1 23 ? 68.248 3.022 50.543 1.00 15.98 11 ASP B C 1
ATOM 1415 O O . ASP B 1 23 ? 67.120 2.724 50.981 1.00 16.44 11 ASP B O 1
ATOM 1428 N N . ASP B 1 25 ? 68.818 0.994 52.762 1.00 17.98 13 ASP B N 1
ATOM 1429 C CA . ASP B 1 25 ? 68.468 0.655 54.156 1.00 20.44 13 ASP B CA 1
ATOM 1430 C C . ASP B 1 25 ? 66.957 0.711 54.420 1.00 22.72 13 ASP B C 1
ATOM 1431 O O . ASP B 1 25 ? 66.493 0.212 55.418 1.00 24.66 13 ASP B O 1
ATOM 1436 N N . SER B 1 26 ? 66.207 1.390 53.555 1.00 21.66 14 SER B N 1
ATOM 1437 C CA . SER B 1 26 ? 64.765 1.529 53.695 1.00 20.29 14 SER B CA 1
ATOM 1438 C C . SER B 1 26 ? 64.133 1.584 52.325 1.00 18.23 14 SER B C 1
ATOM 1439 O O . SER B 1 26 ? 64.135 2.641 51.680 1.00 17.97 14 SER B O 1
ATOM 1442 N N . ILE B 1 27 ? 63.677 0.444 51.827 1.00 18.67 15 ILE B N 1
ATOM 1443 C CA . ILE B 1 27 ? 63.096 0.407 50.482 1.00 18.28 15 ILE B CA 1
ATOM 1444 C C . ILE B 1 27 ? 61.617 0.048 50.401 1.00 15.90 15 ILE B C 1
ATOM 1445 O O . ILE B 1 27 ? 61.024 0.212 49.374 1.00 17.77 15 ILE B O 1
ATOM 1450 N N . GLY B 1 28 ? 61.011 -0.460 51.458 1.00 12.56 16 GLY B N 1
ATOM 1451 C CA . GLY B 1 28 ? 59.575 -0.685 51.406 1.00 10.41 16 GLY B CA 1
ATOM 1452 C C . GLY B 1 28 ? 59.198 -1.855 50.540 1.00 11.97 16 GLY B C 1
ATOM 1453 O O . GLY B 1 28 ? 59.997 -2.778 50.325 1.00 12.67 16 GLY B O 1
ATOM 1454 N N . GLU B 1 29 ? 57.965 -1.821 50.044 1.00 13.37 17 GLU B N 1
ATOM 1455 C CA . GLU B 1 29 ? 57.410 -2.923 49.257 1.00 14.42 17 GLU B CA 1
ATOM 1456 C C . GLU B 1 29 ? 57.697 -2.779 47.769 1.00 11.76 17 GLU B C 1
ATOM 1457 O O . GLU B 1 29 ? 57.504 -3.742 47.000 1.00 12.67 17 GLU B O 1
ATOM 1463 N N . ILE B 1 30 ? 58.188 -1.613 47.384 1.00 15.56 18 ILE B N 1
ATOM 1464 C CA . ILE B 1 30 ? 58.474 -1.242 45.989 1.00 17.02 18 ILE B CA 1
ATOM 1465 C C . ILE B 1 30 ? 57.595 -1.910 44.954 1.00 17.73 18 ILE B C 1
ATOM 1466 O O . ILE B 1 30 ? 58.086 -2.662 44.096 1.00 18.69 18 ILE B O 1
ATOM 1471 N N . GLU B 1 31 ? 56.318 -1.561 44.991 1.00 12.53 19 GLU B N 1
ATOM 1472 C CA . GLU B 1 31 ? 55.336 -2.106 44.066 1.00 10.39 19 GLU B CA 1
ATOM 1473 C C . GLU B 1 31 ? 55.620 -1.808 42.564 1.00 11.49 19 GLU B C 1
ATOM 1474 O O . GLU B 1 31 ? 55.413 -2.663 41.707 1.00 11.06 19 GLU B O 1
ATOM 1480 N N . PRO B 1 32 ? 56.065 -0.619 42.224 1.00 11.02 20 PRO B N 1
ATOM 1481 C CA . PRO B 1 32 ? 56.287 -0.328 40.798 1.00 9.73 20 PRO B CA 1
ATOM 1482 C C . PRO B 1 32 ? 57.261 -1.313 40.108 1.00 8.33 20 PRO B C 1
ATOM 1483 O O . PRO B 1 32 ? 58.176 -1.783 40.756 1.00 10.54 20 PRO B O 1
ATOM 1487 N N . ASP B 1 33 ? 57.093 -1.523 38.800 1.00 8.45 21 ASP B N 1
ATOM 1488 C CA . ASP B 1 33 ? 57.972 -2.414 38.018 1.00 9.03 21 ASP B CA 1
ATOM 1489 C C . ASP B 1 33 ? 59.356 -1.815 37.786 1.00 6.60 21 ASP B C 1
ATOM 1490 O O . ASP B 1 33 ? 60.357 -2.538 37.660 1.00 8.35 21 ASP B O 1
ATOM 1495 N N . VAL B 1 34 ? 59.414 -0.488 37.713 1.00 6.24 22 VAL B N 1
ATOM 1496 C CA . VAL B 1 34 ? 60.647 0.265 37.505 1.00 6.93 22 VAL B CA 1
ATOM 1497 C C . VAL B 1 34 ? 61.072 0.995 38.750 1.00 7.14 22 VAL B C 1
ATOM 1498 O O . VAL B 1 34 ? 60.263 1.670 39.439 1.00 10.38 22 VAL B O 1
ATOM 1502 N N . VAL B 1 35 ? 62.367 0.849 39.050 1.00 8.06 23 VAL B N 1
ATOM 1503 C CA . VAL B 1 35 ? 62.974 1.438 40.206 1.00 8.24 23 VAL B CA 1
ATOM 1504 C C . VAL B 1 35 ? 64.140 2.318 39.759 1.00 9.70 23 VAL B C 1
ATOM 1505 O O . VAL B 1 35 ? 64.961 1.914 38.934 1.00 9.20 23 VAL B O 1
ATOM 1509 N N . PHE B 1 36 ? 64.198 3.513 40.317 1.00 7.69 24 PHE B N 1
ATOM 1510 C CA . PHE B 1 36 ? 65.330 4.414 40.126 1.00 8.96 24 PHE B CA 1
ATOM 1511 C C . PHE B 1 36 ? 66.139 4.376 41.415 1.00 9.70 24 PHE B C 1
ATOM 1512 O O . PHE B 1 36 ? 65.692 4.833 42.459 1.00 9.47 24 PHE B O 1
ATOM 1520 N N . LEU B 1 37 ? 67.320 3.766 41.359 1.00 8.74 25 LEU B N 1
ATOM 1521 C CA . LEU B 1 37 ? 68.203 3.696 42.508 1.00 6.26 25 LEU B CA 1
ATOM 1522 C C . LEU B 1 37 ? 69.064 4.971 42.533 1.00 9.68 25 LEU B C 1
ATOM 1523 O O . LEU B 1 37 ? 69.878 5.216 41.637 1.00 8.23 25 LEU B O 1
ATOM 1528 N N . LEU B 1 38 ? 68.869 5.793 43.556 1.00 8.03 26 LEU B N 1
ATOM 1529 C CA . LEU B 1 38 ? 69.413 7.162 43.543 1.00 9.99 26 LEU B CA 1
ATOM 1530 C C . LEU B 1 38 ? 70.651 7.334 44.376 1.00 12.59 26 LEU B C 1
ATOM 1531 O O . LEU B 1 38 ? 71.278 8.393 44.342 1.00 11.34 26 LEU B O 1
ATOM 1536 N N . LYS B 1 39 ? 71.031 6.304 45.109 1.00 10.85 27 LYS B N 1
ATOM 1537 C CA . LYS B 1 39 ? 72.279 6.328 45.865 1.00 13.00 27 LYS B CA 1
ATOM 1538 C C . LYS B 1 39 ? 72.793 4.901 45.973 1.00 10.89 27 LYS B C 1
ATOM 1539 O O . LYS B 1 39 ? 72.044 4.013 46.261 1.00 8.95 27 LYS B O 1
ATOM 1545 N N . SER B 1 40 ? 74.076 4.729 45.763 1.00 9.21 28 SER B N 1
ATOM 1546 C CA . SER B 1 40 ? 74.755 3.458 46.003 1.00 8.83 28 SER B CA 1
ATOM 1547 C C . SER B 1 40 ? 76.253 3.729 46.144 1.00 9.82 28 SER B C 1
ATOM 1548 O O . SER B 1 40 ? 76.663 4.863 46.401 1.00 8.18 28 SER B O 1
ATOM 1551 N N . ASP B 1 41 ? 77.054 2.691 45.965 1.00 8.94 29 ASP B N 1
ATOM 1552 C CA . ASP B 1 41 ? 78.490 2.850 45.964 1.00 8.62 29 ASP B CA 1
ATOM 1553 C C . ASP B 1 41 ? 79.117 1.771 45.151 1.00 8.97 29 ASP B C 1
ATOM 1554 O O . ASP B 1 41 ? 78.508 0.736 44.886 1.00 8.81 29 ASP B O 1
ATOM 1559 N N A ILE B 1 42 ? 80.362 2.009 44.771 0.50 9.00 30 ILE B N 1
ATOM 1560 N N B ILE B 1 42 ? 80.351 1.999 44.705 0.50 8.43 30 ILE B N 1
ATOM 1561 C CA A ILE B 1 42 ? 81.031 1.139 43.813 0.50 9.56 30 ILE B CA 1
ATOM 1562 C CA B ILE B 1 42 ? 80.975 1.054 43.756 0.50 8.05 30 ILE B CA 1
ATOM 1563 C C A ILE B 1 42 ? 81.243 -0.291 44.305 0.50 8.56 30 ILE B C 1
ATOM 1564 C C B ILE B 1 42 ? 81.259 -0.334 44.306 0.50 8.14 30 ILE B C 1
ATOM 1565 O O A ILE B 1 42 ? 81.271 -1.210 43.498 0.50 10.67 30 ILE B O 1
ATOM 1566 O O B ILE B 1 42 ? 81.391 -1.275 43.537 0.50 10.06 30 ILE B O 1
ATOM 1575 N N . LEU B 1 43 ? 81.368 -0.473 45.623 1.00 8.64 31 LEU B N 1
ATOM 1576 C CA . LEU B 1 43 ? 81.620 -1.749 46.239 1.00 8.37 31 LEU B CA 1
ATOM 1577 C C . LEU B 1 43 ? 80.332 -2.574 46.339 1.00 10.56 31 LEU B C 1
ATOM 1578 O O . LEU B 1 43 ? 80.359 -3.780 46.108 1.00 10.91 31 LEU B O 1
ATOM 1583 N N . ASN B 1 44 ? 79.229 -1.892 46.651 1.00 9.15 32 ASN B N 1
ATOM 1584 C CA . ASN B 1 44 ? 77.951 -2.603 46.914 1.00 11.26 32 ASN B CA 1
ATOM 1585 C C . ASN B 1 44 ? 76.931 -2.554 45.817 1.00 10.25 32 ASN B C 1
ATOM 1586 O O . ASN B 1 44 ? 75.878 -3.230 45.923 1.00 9.95 32 ASN B O 1
ATOM 1591 N N . LEU B 1 45 ? 77.199 -1.810 44.731 1.00 7.46 33 LEU B N 1
ATOM 1592 C CA . LEU B 1 45 ? 76.214 -1.636 43.702 1.00 9.22 33 LEU B CA 1
ATOM 1593 C C . LEU B 1 45 ? 75.726 -3.000 43.162 1.00 9.29 33 LEU B C 1
ATOM 1594 O O . LEU B 1 45 ? 74.529 -3.197 42.985 1.00 9.94 33 LEU B O 1
ATOM 1599 N N . LYS B 1 46 ? 76.637 -3.926 42.880 1.00 9.43 34 LYS B N 1
ATOM 1600 C CA . LYS B 1 46 ? 76.222 -5.215 42.319 1.00 10.47 34 LYS B CA 1
ATOM 1601 C C . LYS B 1 46 ? 75.252 -5.955 43.264 1.00 9.66 34 LYS B C 1
ATOM 1602 O O . LYS B 1 46 ? 74.336 -6.620 42.801 1.00 11.13 34 LYS B O 1
ATOM 1608 N N . PHE B 1 47 ? 75.456 -5.850 44.579 1.00 9.15 35 PHE B N 1
ATOM 1609 C CA . PHE B 1 47 ? 74.557 -6.464 45.575 1.00 10.42 35 PHE B CA 1
ATOM 1610 C C . PHE B 1 47 ? 73.199 -5.766 45.601 1.00 11.67 35 PHE B C 1
ATOM 1611 O O . PHE B 1 47 ? 72.156 -6.411 45.612 1.00 10.55 35 PHE B O 1
ATOM 1619 N N . HIS B 1 48 ? 73.210 -4.434 45.542 1.00 9.63 36 HIS B N 1
ATOM 1620 C CA . HIS B 1 48 ? 71.988 -3.673 45.573 1.00 9.12 36 HIS B 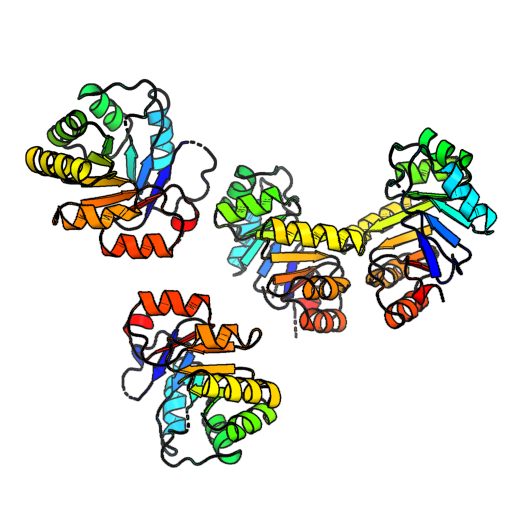CA 1
ATOM 1621 C C . HIS B 1 48 ? 71.166 -4.020 44.370 1.00 8.48 36 HIS B C 1
ATOM 1622 O O . HIS B 1 48 ? 69.937 -4.232 44.477 1.00 9.15 36 HIS B O 1
ATOM 1629 N N . LEU B 1 49 ? 71.829 -4.074 43.221 1.00 9.41 37 LEU B N 1
ATOM 1630 C CA . LEU B 1 49 ? 71.185 -4.424 41.966 1.00 9.79 37 LEU B CA 1
ATOM 1631 C C . LEU B 1 49 ? 70.636 -5.847 41.953 1.00 8.52 37 LEU B C 1
ATOM 1632 O O . LEU B 1 49 ? 69.528 -6.063 41.468 1.00 8.50 37 LEU B O 1
ATOM 1637 N N . LYS B 1 50 ? 71.369 -6.786 42.540 1.00 10.45 38 LYS B N 1
ATOM 1638 C CA . LYS B 1 50 ? 70.869 -8.169 42.679 1.00 12.86 38 LYS B CA 1
ATOM 1639 C C . LYS B 1 50 ? 69.586 -8.230 43.514 1.00 12.55 38 LYS B C 1
ATOM 1640 O O . LYS B 1 50 ? 68.618 -8.923 43.114 1.00 11.53 38 LYS B O 1
ATOM 1646 N N . ILE B 1 51 ? 69.546 -7.502 44.639 1.00 9.76 39 ILE B N 1
ATOM 1647 C CA . ILE B 1 51 ? 68.371 -7.503 45.497 1.00 11.26 39 ILE B CA 1
ATOM 1648 C C . ILE B 1 51 ? 67.158 -6.995 44.736 1.00 9.97 39 ILE B C 1
ATOM 1649 O O . ILE B 1 51 ? 66.088 -7.593 44.828 1.00 7.91 39 ILE B O 1
ATOM 1654 N N . LEU B 1 52 ? 67.346 -5.917 43.976 1.00 6.41 40 LEU B N 1
ATOM 1655 C CA . LEU B 1 52 ? 66.243 -5.256 43.298 1.00 7.15 40 LEU B CA 1
ATOM 1656 C C . LEU B 1 52 ? 65.797 -6.083 42.077 1.00 9.06 40 LEU B C 1
ATOM 1657 O O . LEU B 1 52 ? 64.615 -6.298 41.875 1.00 8.83 40 LEU B O 1
ATOM 1662 N N . LYS B 1 53 ? 66.751 -6.590 41.311 1.00 8.41 41 LYS B N 1
ATOM 1663 C CA . LYS B 1 53 ? 66.444 -7.338 40.111 1.00 9.81 41 LYS B CA 1
ATOM 1664 C C . LYS B 1 53 ? 65.773 -8.683 40.463 1.00 10.80 41 LYS B C 1
ATOM 1665 O O . LYS B 1 53 ? 64.886 -9.154 39.745 1.00 11.98 41 LYS B O 1
ATOM 1671 N N . ASP B 1 54 ? 66.163 -9.285 41.585 1.00 8.36 42 ASP B N 1
ATOM 1672 C CA . ASP B 1 54 ? 65.483 -10.482 42.057 1.00 8.35 42 ASP B CA 1
ATOM 1673 C C . ASP B 1 54 ? 64.037 -10.288 42.497 1.00 9.30 42 ASP B C 1
ATOM 1674 O O . ASP B 1 54 ? 63.297 -11.297 42.716 1.00 8.81 42 ASP B O 1
ATOM 1679 N N . ARG B 1 55 ? 63.638 -9.044 42.719 1.00 10.94 43 ARG B N 1
ATOM 1680 C CA . ARG B 1 55 ? 62.236 -8.707 42.916 1.00 9.10 43 ARG B CA 1
ATOM 1681 C C . ARG B 1 55 ? 61.487 -8.365 41.624 1.00 10.08 43 ARG B C 1
ATOM 1682 O O . ARG B 1 55 ? 60.393 -7.814 41.679 1.00 12.98 43 ARG B O 1
ATOM 1690 N N . GLY B 1 56 ? 62.076 -8.706 40.480 1.00 6.93 44 GLY B N 1
ATOM 1691 C CA . GLY B 1 56 ? 61.441 -8.561 39.190 1.00 10.06 44 GLY B CA 1
ATOM 1692 C C . GLY B 1 56 ? 61.458 -7.127 38.660 1.00 11.14 44 GLY B C 1
ATOM 1693 O O . GLY B 1 56 ? 60.591 -6.784 37.870 1.00 12.81 44 GLY B O 1
ATOM 1694 N N . LYS B 1 57 ? 62.392 -6.301 39.120 1.00 10.13 45 LYS B N 1
ATOM 1695 C CA . LYS B 1 57 ? 62.354 -4.883 38.796 1.00 10.08 45 LYS B CA 1
ATOM 1696 C C . LYS B 1 57 ? 63.281 -4.577 37.665 1.00 10.71 45 LYS B C 1
ATOM 1697 O O . LYS B 1 57 ? 64.283 -5.249 37.513 1.00 10.53 45 LYS B O 1
ATOM 1703 N N . THR B 1 58 ? 62.917 -3.555 36.886 1.00 9.79 46 THR B N 1
ATOM 1704 C CA . THR B 1 58 ? 63.829 -2.872 35.972 1.00 9.62 46 THR B CA 1
ATOM 1705 C C . THR B 1 58 ? 64.460 -1.763 36.761 1.00 7.90 46 THR B C 1
ATOM 1706 O O . THR B 1 58 ? 63.750 -0.975 37.394 1.00 9.84 46 THR B O 1
ATOM 1710 N N . VAL B 1 59 ? 65.777 -1.663 36.714 1.00 8.15 47 VAL B N 1
ATOM 1711 C CA . VAL B 1 59 ? 66.501 -0.746 37.609 1.00 8.37 47 VAL B CA 1
ATOM 1712 C C . VAL B 1 59 ? 67.393 0.189 36.841 1.00 9.22 47 VAL B C 1
ATOM 1713 O O . VAL B 1 59 ? 68.264 -0.281 36.117 1.00 9.43 47 VAL B O 1
ATOM 1717 N N . PHE B 1 60 ? 67.116 1.490 36.944 1.00 7.70 48 PHE B N 1
ATOM 1718 C CA . PHE B 1 60 ? 68.015 2.525 36.468 1.00 8.64 48 PHE B CA 1
ATOM 1719 C C . PHE B 1 60 ? 68.768 3.084 37.683 1.00 9.70 48 PHE B C 1
ATOM 1720 O O . PHE B 1 60 ? 68.198 3.279 38.778 1.00 9.98 48 PHE B O 1
ATOM 1728 N N . VAL B 1 61 ? 70.062 3.383 37.485 1.00 7.41 49 VAL B N 1
ATOM 1729 C CA . VAL B 1 61 ? 70.918 3.840 38.559 1.00 8.35 49 VAL B CA 1
ATOM 1730 C C . VAL B 1 61 ? 71.372 5.281 38.276 1.00 8.78 49 VAL B C 1
ATOM 1731 O O . VAL B 1 61 ? 71.864 5.556 37.180 1.00 9.34 49 VAL B O 1
ATOM 1735 N N . ASP B 1 62 ? 71.237 6.169 39.261 1.00 8.01 50 ASP B N 1
ATOM 1736 C CA . ASP B 1 62 ? 71.814 7.506 39.120 1.00 11.08 50 ASP B CA 1
ATOM 1737 C C . ASP B 1 62 ? 73.293 7.427 39.357 1.00 9.00 50 ASP B C 1
ATOM 1738 O O . ASP B 1 62 ? 73.764 7.438 40.475 1.00 10.93 50 ASP B O 1
ATOM 1751 N N . ASP B 1 64 ? 75.622 9.387 38.985 1.00 9.39 52 ASP B N 1
ATOM 1752 C CA . ASP B 1 64 ? 76.338 10.558 39.538 1.00 13.50 52 ASP B CA 1
ATOM 1753 C C . ASP B 1 64 ? 76.366 10.443 41.057 1.00 12.90 52 ASP B C 1
ATOM 1754 O O . ASP B 1 64 ? 77.115 11.166 41.734 1.00 12.86 52 ASP B O 1
ATOM 1759 N N . PHE B 1 65 ? 75.525 9.565 41.608 1.00 9.17 53 PHE B N 1
ATOM 1760 C CA . PHE B 1 65 ? 75.504 9.394 43.069 1.00 8.98 53 PHE B CA 1
ATOM 1761 C C . PHE B 1 65 ? 75.820 7.974 43.520 1.00 11.40 53 PHE B C 1
ATOM 1762 O O . PHE B 1 65 ? 75.467 7.535 44.644 1.00 12.02 53 PHE B O 1
ATOM 1770 N N . VAL B 1 66 ? 76.635 7.296 42.718 1.00 10.99 54 VAL B N 1
ATOM 1771 C CA . VAL B 1 66 ? 77.282 6.086 43.193 1.00 9.92 54 VAL B CA 1
ATOM 1772 C C . VAL B 1 66 ? 78.614 6.493 43.815 1.00 10.33 54 VAL B C 1
ATOM 1773 O O . VAL B 1 66 ? 79.505 6.953 43.125 1.00 10.30 54 VAL B O 1
ATOM 1777 N N . ASN B 1 67 ? 78.716 6.393 45.132 1.00 9.68 55 ASN B N 1
ATOM 1778 C CA . ASN B 1 67 ? 79.922 6.818 45.823 1.00 10.51 55 ASN B CA 1
ATOM 1779 C C . ASN B 1 67 ? 81.111 6.004 45.316 1.00 10.07 55 ASN B C 1
ATOM 1780 O O . ASN B 1 67 ? 81.056 4.781 45.246 1.00 9.33 55 ASN B O 1
ATOM 1785 N N . GLY B 1 68 ? 82.196 6.706 44.972 1.00 7.87 56 GLY B N 1
ATOM 1786 C CA . GLY B 1 68 ? 83.388 6.060 44.475 1.00 9.06 56 GLY B CA 1
ATOM 1787 C C . GLY B 1 68 ? 83.438 5.890 42.983 1.00 7.76 56 GLY B C 1
ATOM 1788 O O . GLY B 1 68 ? 84.439 5.467 42.444 1.00 10.42 56 GLY B O 1
ATOM 1789 N N . LEU B 1 69 ? 82.355 6.250 42.306 1.00 7.27 57 LEU B N 1
ATOM 1790 C CA . LEU B 1 69 ? 82.293 6.187 40.840 1.00 8.22 57 LEU B CA 1
ATOM 1791 C C . LEU B 1 69 ? 82.562 7.562 40.232 1.00 11.09 57 LEU B C 1
ATOM 1792 O O . LEU B 1 69 ? 82.117 8.580 40.767 1.00 11.19 57 LEU B O 1
ATOM 1797 N N . GLY B 1 70 ? 83.245 7.559 39.090 1.00 10.14 58 GLY B N 1
ATOM 1798 C CA . GLY B 1 70 ? 83.563 8.726 38.298 1.00 11.16 58 GLY B CA 1
ATOM 1799 C C . GLY B 1 70 ? 82.572 8.904 37.148 1.00 13.77 58 GLY B C 1
ATOM 1800 O O . GLY B 1 70 ? 81.437 8.422 37.184 1.00 15.47 58 GLY B O 1
ATOM 1801 N N . GLU B 1 71 ? 82.999 9.628 36.124 1.00 15.06 59 GLU B N 1
ATOM 1802 C CA . GLU B 1 71 ? 82.175 9.852 34.942 1.00 15.45 59 GLU B CA 1
ATOM 1803 C C . GLU B 1 71 ? 82.783 9.194 33.732 1.00 14.44 59 GLU B C 1
ATOM 1804 O O . GLU B 1 71 ? 83.944 8.797 33.741 1.00 13.69 59 GLU B O 1
ATOM 1810 N N . GLY B 1 72 ? 82.011 9.088 32.659 1.00 13.88 60 GLY B N 1
ATOM 1811 C CA . GLY B 1 72 ? 82.515 8.603 31.400 1.00 14.17 60 GLY B CA 1
ATOM 1812 C C . GLY B 1 72 ? 82.201 7.162 31.047 1.00 10.55 60 GLY B C 1
ATOM 1813 O O . GLY B 1 72 ? 81.518 6.448 31.771 1.00 10.46 60 GLY B O 1
ATOM 1814 N N . GLU B 1 73 ? 82.698 6.737 29.901 1.00 10.46 61 GLU B N 1
ATOM 1815 C CA . GLU B 1 73 ? 82.329 5.432 29.354 1.00 11.06 61 GLU B CA 1
ATOM 1816 C C . GLU B 1 73 ? 82.631 4.244 30.270 1.00 10.46 61 GLU B C 1
ATOM 1817 O O . GLU B 1 73 ? 81.821 3.331 30.454 1.00 9.10 61 GLU B O 1
ATOM 1823 N N . GLU B 1 74 ? 83.789 4.261 30.917 1.00 11.86 62 GLU B N 1
ATOM 1824 C CA . GLU B 1 74 ? 84.146 3.146 31.778 1.00 9.29 62 GLU B CA 1
ATOM 1825 C C . GLU B 1 74 ? 83.229 3.066 32.995 1.00 8.11 62 GLU B C 1
ATOM 1826 O O . GLU B 1 74 ? 82.799 1.981 33.395 1.00 9.83 62 GLU B O 1
ATOM 1832 N N . ALA B 1 75 ? 82.877 4.220 33.560 1.00 9.54 63 ALA B N 1
ATOM 1833 C CA . ALA B 1 75 ? 81.912 4.228 34.642 1.00 7.70 63 ALA B CA 1
ATOM 1834 C C . ALA B 1 75 ? 80.530 3.694 34.234 1.00 7.62 63 ALA B C 1
ATOM 1835 O O . ALA B 1 75 ? 79.872 2.956 34.984 1.00 9.26 63 ALA B O 1
ATOM 1837 N N . ILE B 1 76 ? 80.048 4.156 33.084 1.00 10.02 64 ILE B N 1
ATOM 1838 C CA . ILE B 1 76 ? 78.774 3.677 32.515 1.00 11.65 64 ILE B CA 1
ATOM 1839 C C . ILE B 1 76 ? 78.780 2.153 32.316 1.00 11.04 64 ILE B C 1
ATOM 1840 O O . ILE B 1 76 ? 77.870 1.429 32.774 1.00 10.12 64 ILE B O 1
ATOM 1845 N N . LEU B 1 77 ? 79.858 1.628 31.724 1.00 9.90 65 LEU B N 1
ATOM 1846 C CA . LEU B 1 77 ? 79.999 0.204 31.545 1.00 8.64 65 LEU B CA 1
ATOM 1847 C C . LEU B 1 77 ? 80.101 -0.572 32.825 1.00 10.09 65 LEU B C 1
ATOM 1848 O O . LEU B 1 77 ? 79.586 -1.680 32.928 1.00 11.32 65 LEU B O 1
ATOM 1853 N N . PHE B 1 78 ? 80.737 0.009 33.834 1.00 8.88 66 PHE B N 1
ATOM 1854 C CA . PHE B 1 78 ? 80.799 -0.595 35.135 1.00 9.53 66 PHE B CA 1
ATOM 1855 C C . PHE B 1 78 ? 79.403 -0.796 35.768 1.00 11.05 66 PHE B C 1
ATOM 1856 O O . PHE B 1 78 ? 79.110 -1.829 36.363 1.00 9.21 66 PHE B O 1
ATOM 1864 N N . VAL B 1 79 ? 78.575 0.240 35.680 1.00 10.73 67 VAL B N 1
ATOM 1865 C CA . VAL B 1 79 ? 77.231 0.179 36.221 1.00 9.40 67 VAL B CA 1
ATOM 1866 C C . VAL B 1 79 ? 76.389 -0.845 35.459 1.00 8.19 67 VAL B C 1
ATOM 1867 O O . VAL B 1 79 ? 75.649 -1.610 36.052 1.00 10.27 67 VAL B O 1
ATOM 1871 N N . LYS B 1 80 ? 76.527 -0.859 34.150 1.00 9.52 68 LYS B N 1
ATOM 1872 C CA . LYS B 1 80 ? 75.845 -1.842 33.328 1.00 11.48 68 LYS B CA 1
ATOM 1873 C C . LYS B 1 80 ? 76.264 -3.273 33.697 1.00 8.86 68 LYS B C 1
ATOM 1874 O O . LYS B 1 80 ? 75.413 -4.161 33.879 1.00 11.54 68 LYS B O 1
ATOM 1880 N N . LYS B 1 81 ? 77.563 -3.485 33.832 1.00 10.14 69 LYS B N 1
ATOM 1881 C CA . LYS B 1 81 ? 78.130 -4.807 34.116 1.00 14.11 69 LYS B CA 1
ATOM 1882 C C . LYS B 1 81 ? 77.701 -5.265 35.483 1.00 12.01 69 LYS B C 1
ATOM 1883 O O . LYS B 1 81 ? 77.507 -6.451 35.712 1.00 11.98 69 LYS B O 1
ATOM 1889 N N . ALA B 1 82 ? 77.466 -4.303 36.364 1.00 10.70 70 ALA B N 1
ATOM 1890 C CA . ALA B 1 82 ? 76.982 -4.555 37.708 1.00 9.43 70 ALA B CA 1
ATOM 1891 C C . ALA B 1 82 ? 75.512 -5.062 37.757 1.00 11.40 70 ALA B C 1
ATOM 1892 O O . ALA B 1 82 ? 75.082 -5.567 38.796 1.00 12.61 70 ALA B O 1
ATOM 1894 N N . GLY B 1 83 ? 74.770 -4.892 36.652 1.00 12.45 71 GLY B N 1
ATOM 1895 C CA . GLY B 1 83 ? 73.423 -5.386 36.506 1.00 12.22 71 GLY B CA 1
ATOM 1896 C C . GLY B 1 83 ? 72.356 -4.343 36.248 1.00 13.05 71 GLY B C 1
ATOM 1897 O O . GLY B 1 83 ? 71.190 -4.702 36.174 1.00 11.66 71 GLY B O 1
ATOM 1898 N N . ALA B 1 84 ? 72.726 -3.074 36.066 1.00 10.60 72 ALA B N 1
ATOM 1899 C CA . ALA B 1 84 ? 71.718 -2.034 35.837 1.00 9.12 72 ALA B CA 1
ATOM 1900 C C . ALA B 1 84 ? 71.066 -2.196 34.480 1.00 9.17 72 ALA B C 1
ATOM 1901 O O . ALA B 1 84 ? 71.721 -2.566 33.514 1.00 10.89 72 ALA B O 1
ATOM 1903 N N . ASP B 1 85 ? 69.796 -1.856 34.372 1.00 6.87 73 ASP B N 1
ATOM 1904 C CA . ASP B 1 85 ? 69.168 -1.794 33.059 1.00 7.89 73 ASP B CA 1
ATOM 1905 C C . ASP B 1 85 ? 69.406 -0.489 32.330 1.00 11.30 73 ASP B C 1
ATOM 1906 O O . ASP B 1 85 ? 69.268 -0.434 31.125 1.00 11.03 73 ASP B O 1
ATOM 1911 N N . GLY B 1 86 ? 69.761 0.555 33.068 1.00 8.96 74 GLY B N 1
ATOM 1912 C CA . GLY B 1 86 ? 70.061 1.824 32.442 1.00 11.16 74 GLY B CA 1
ATOM 1913 C C . GLY B 1 86 ? 70.614 2.790 33.449 1.00 9.39 74 GLY B C 1
ATOM 1914 O O . GLY B 1 86 ? 70.773 2.466 34.646 1.00 9.10 74 GLY B O 1
ATOM 1915 N N . ILE B 1 87 ? 70.959 3.969 32.969 1.00 9.32 75 ILE B N 1
ATOM 1916 C CA . ILE B 1 87 ? 71.501 4.982 33.850 1.00 6.80 75 ILE B CA 1
ATOM 1917 C C . ILE B 1 87 ? 70.668 6.278 33.831 1.00 8.73 75 ILE B C 1
ATOM 1918 O O . ILE B 1 87 ? 70.033 6.617 32.822 1.00 10.57 75 ILE B O 1
ATOM 1923 N N . ILE B 1 88 ? 70.877 7.039 34.890 1.00 10.09 76 ILE B N 1
ATOM 1924 C CA . ILE B 1 88 ? 70.342 8.365 35.089 1.00 9.62 76 ILE B CA 1
ATOM 1925 C C . ILE B 1 88 ? 71.558 9.265 35.374 1.00 10.81 76 ILE B C 1
ATOM 1926 O O . ILE B 1 88 ? 72.471 8.883 36.132 1.00 10.00 76 ILE B O 1
ATOM 1931 N N . THR B 1 89 ? 71.549 10.460 34.810 1.00 10.34 77 THR B N 1
ATOM 1932 C CA . THR B 1 89 ? 72.677 11.386 34.993 1.00 10.49 77 THR B CA 1
ATOM 1933 C C . THR B 1 89 ? 72.223 12.810 34.664 1.00 11.36 77 THR B C 1
ATOM 1934 O O . THR B 1 89 ? 71.263 12.986 33.909 1.00 9.78 77 THR B O 1
ATOM 1938 N N . ILE B 1 90 ? 72.945 13.781 35.193 1.00 10.54 78 ILE B N 1
ATOM 1939 C CA . ILE B 1 90 ? 72.766 15.187 34.843 1.00 11.89 78 ILE B CA 1
ATOM 1940 C C . ILE B 1 90 ? 73.830 15.651 33.853 1.00 15.23 78 ILE B C 1
ATOM 1941 O O . ILE B 1 90 ? 73.781 16.782 33.328 1.00 14.93 78 ILE B O 1
ATOM 1946 N N . LYS B 1 91 ? 74.800 14.780 33.586 1.00 12.55 79 LYS B N 1
ATOM 1947 C CA . LYS B 1 91 ? 75.913 15.087 32.681 1.00 12.36 79 LYS B CA 1
ATOM 1948 C C . LYS B 1 91 ? 75.608 14.652 31.245 1.00 14.54 79 LYS B C 1
ATOM 1949 O O . LYS B 1 91 ? 75.532 13.468 30.943 1.00 14.50 79 LYS B O 1
ATOM 1955 N N . PRO B 1 92 ? 75.384 15.618 30.358 1.00 13.90 80 PRO B N 1
ATOM 1956 C CA . PRO B 1 92 ? 75.148 15.315 28.932 1.00 14.51 80 PRO B CA 1
ATOM 1957 C C . PRO B 1 92 ? 76.153 14.348 28.297 1.00 15.44 80 PRO B C 1
ATOM 1958 O O . PRO B 1 92 ? 75.755 13.510 27.490 1.00 13.87 80 PRO B O 1
ATOM 1962 N N . LYS B 1 93 ? 77.427 14.419 28.656 1.00 14.68 81 LYS B N 1
ATOM 1963 C CA . LYS B 1 93 ? 78.416 13.536 28.055 1.00 16.48 81 LYS B CA 1
ATOM 1964 C C . LYS B 1 93 ? 78.153 12.079 28.437 1.00 12.78 81 LYS B C 1
ATOM 1965 O O . LYS B 1 93 ? 78.361 11.187 27.653 1.00 16.00 81 LYS B O 1
ATOM 1971 N N . ASN B 1 94 ? 77.684 11.851 29.661 1.00 14.54 82 ASN B N 1
ATOM 1972 C CA . ASN B 1 94 ? 77.362 10.504 30.108 1.00 11.06 82 ASN B CA 1
ATOM 1973 C C . ASN B 1 94 ? 76.159 9.984 29.337 1.00 11.99 82 ASN B C 1
ATOM 1974 O O . ASN B 1 94 ? 76.135 8.854 28.911 1.00 10.76 82 ASN B O 1
ATOM 1979 N N . TYR B 1 95 ? 75.159 10.839 29.136 1.00 11.93 83 TYR B N 1
ATOM 1980 C CA . TYR B 1 95 ? 73.995 10.420 28.375 1.00 13.34 83 TYR B CA 1
ATOM 1981 C C . TYR B 1 95 ? 74.379 9.952 26.965 1.00 13.68 83 TYR B C 1
ATOM 1982 O O . TYR B 1 95 ? 73.991 8.886 26.494 1.00 12.34 83 TYR B O 1
ATOM 1991 N N . VAL B 1 96 ? 75.167 10.782 26.299 1.00 13.80 84 VAL B N 1
ATOM 1992 C CA . VAL B 1 96 ? 75.516 10.541 24.917 1.00 15.63 84 VAL B CA 1
ATOM 1993 C C . VAL B 1 96 ? 76.350 9.274 24.813 1.00 16.40 84 VAL B C 1
ATOM 1994 O O . VAL B 1 96 ? 76.093 8.425 23.957 1.00 13.61 84 VAL B O 1
ATOM 1998 N N . VAL B 1 97 ? 77.294 9.098 25.736 1.00 14.13 85 VAL B N 1
ATOM 1999 C CA . VAL B 1 97 ? 78.113 7.886 25.710 1.00 15.01 85 VAL B CA 1
ATOM 2000 C C . VAL B 1 97 ? 77.295 6.625 26.004 1.00 11.72 85 VAL B C 1
ATOM 2001 O O . VAL B 1 97 ? 77.515 5.572 25.426 1.00 14.64 85 VAL B O 1
ATOM 2005 N N . ALA B 1 98 ? 76.328 6.728 26.907 1.00 12.16 86 ALA B N 1
ATOM 2006 C CA . ALA B 1 98 ? 75.468 5.578 27.203 1.00 11.73 86 ALA B CA 1
ATOM 2007 C C . ALA B 1 98 ? 74.717 5.169 25.919 1.00 13.78 86 ALA B C 1
ATOM 2008 O O . ALA B 1 98 ? 74.700 3.989 25.530 1.00 13.21 86 ALA B O 1
ATOM 2010 N N . LYS B 1 99 ? 74.164 6.166 25.242 1.00 14.90 87 LYS B N 1
ATOM 2011 C CA . LYS B 1 99 ? 73.335 5.948 24.054 1.00 18.50 87 LYS B CA 1
ATOM 2012 C C . LYS B 1 99 ? 74.155 5.252 22.950 1.00 18.23 87 LYS B C 1
ATOM 2013 O O . LYS B 1 99 ? 73.682 4.292 22.343 1.00 18.00 87 LYS B O 1
ATOM 2019 N N . LYS B 1 100 ? 75.416 5.665 22.787 1.00 18.59 88 LYS B N 1
ATOM 2020 C CA . LYS B 1 100 ? 76.331 5.050 21.817 1.00 20.81 88 LYS B CA 1
ATOM 2021 C C . LYS B 1 100 ? 76.655 3.584 22.124 1.00 20.06 88 LYS B C 1
ATOM 2022 O O . LYS B 1 100 ? 76.920 2.785 21.231 1.00 19.81 88 LYS B O 1
ATOM 2028 N N . ASN B 1 101 ? 76.592 3.230 23.401 1.00 16.25 89 ASN B N 1
ATOM 2029 C CA . ASN B 1 101 ? 76.812 1.880 23.863 1.00 15.47 89 ASN B CA 1
ATOM 2030 C C . ASN B 1 101 ? 75.520 1.044 23.964 1.00 15.62 89 ASN B C 1
ATOM 2031 O O . ASN B 1 101 ? 75.547 -0.088 24.443 1.00 18.92 89 ASN B O 1
ATOM 2036 N N . GLY B 1 102 ? 74.405 1.609 23.508 1.00 15.65 90 GLY B N 1
ATOM 2037 C CA . GLY B 1 102 ? 73.111 0.936 23.482 1.00 15.32 90 GLY B CA 1
ATOM 2038 C C . GLY B 1 102 ? 72.514 0.726 24.852 1.00 14.56 90 GLY B C 1
ATOM 2039 O O . GLY B 1 102 ? 71.743 -0.213 25.073 1.00 15.10 90 GLY B O 1
ATOM 2040 N N . ILE B 1 103 ? 72.926 1.577 25.785 1.00 12.23 91 ILE B N 1
ATOM 2041 C CA . ILE B 1 103 ? 72.490 1.489 27.168 1.00 10.60 91 ILE B CA 1
ATOM 2042 C C . ILE B 1 103 ? 71.448 2.570 27.395 1.00 10.52 91 ILE B C 1
ATOM 2043 O O . ILE B 1 103 ? 71.716 3.752 27.146 1.00 12.80 91 ILE B O 1
ATOM 2048 N N . PRO B 1 104 ? 70.259 2.164 27.851 1.00 11.82 92 PRO B N 1
ATOM 2049 C CA . PRO B 1 104 ? 69.188 3.108 28.142 1.00 11.85 92 PRO B CA 1
ATOM 2050 C C . PRO B 1 104 ? 69.628 4.169 29.123 1.00 12.82 92 PRO B C 1
ATOM 2051 O O . PRO B 1 104 ? 70.369 3.915 30.089 1.00 10.41 92 PRO B O 1
ATOM 2055 N N . ALA B 1 105 ? 69.177 5.390 28.860 1.00 11.30 93 ALA B N 1
ATOM 2056 C CA . ALA B 1 105 ? 69.644 6.514 29.638 1.00 10.83 93 ALA B CA 1
ATOM 2057 C C . ALA B 1 105 ? 68.570 7.558 29.839 1.00 11.51 93 ALA B C 1
ATOM 2058 O O . ALA B 1 105 ? 67.772 7.802 28.957 1.00 13.66 93 ALA B O 1
ATOM 2060 N N . VAL B 1 106 ? 68.646 8.206 30.984 1.00 11.48 94 VAL B N 1
ATOM 2061 C CA . VAL B 1 106 ? 67.749 9.296 31.371 1.00 13.02 94 VAL B CA 1
ATOM 2062 C C . VAL B 1 106 ? 68.599 10.517 31.750 1.00 13.98 94 VAL B C 1
ATOM 2063 O O . VAL B 1 106 ? 69.458 10.434 32.629 1.00 12.85 94 VAL B O 1
ATOM 2067 N N . LEU B 1 107 ? 68.323 11.653 31.116 1.00 10.41 95 LEU B N 1
ATOM 2068 C CA . LEU B 1 107 ? 69.033 12.900 31.412 1.00 10.10 95 LEU B CA 1
ATOM 2069 C C . LEU B 1 107 ? 68.197 13.751 32.372 1.00 12.66 95 LEU B C 1
ATOM 2070 O O . LEU B 1 107 ? 67.034 14.058 32.077 1.00 11.74 95 LEU B O 1
ATOM 2075 N N . ARG B 1 108 ? 68.758 14.127 33.512 1.00 13.83 96 ARG B N 1
ATOM 2076 C CA . ARG B 1 108 ? 68.024 14.984 34.420 1.00 14.70 96 ARG B CA 1
ATOM 2077 C C . ARG B 1 108 ? 68.063 16.413 33.931 1.00 12.55 96 ARG B C 1
ATOM 2078 O O . ARG B 1 108 ? 68.995 16.824 33.246 1.00 12.42 96 ARG B O 1
ATOM 2086 N N . PHE B 1 109 ? 67.029 17.165 34.315 1.00 10.54 97 PHE B N 1
ATOM 2087 C CA . PHE B 1 109 ? 66.750 18.498 33.816 1.00 12.76 97 PHE B CA 1
ATOM 2088 C C . PHE B 1 109 ? 66.132 19.281 34.988 1.00 10.53 97 PHE B C 1
ATOM 2089 O O . PHE B 1 109 ? 65.036 18.941 35.457 1.00 11.16 97 PHE B O 1
ATOM 2097 N N . PHE B 1 110 ? 66.854 20.288 35.488 1.00 8.62 98 PHE B N 1
ATOM 2098 C CA . PHE B 1 110 ? 66.372 21.096 36.602 1.00 10.13 98 PHE B CA 1
ATOM 2099 C C . PHE B 1 110 ? 65.542 22.284 36.068 1.00 10.30 98 PHE B C 1
ATOM 2100 O O . PHE B 1 110 ? 66.104 23.264 35.575 1.00 11.02 98 PHE B O 1
ATOM 2108 N N . ALA B 1 111 ? 64.232 22.212 36.189 1.00 9.09 99 ALA B N 1
ATOM 2109 C CA . ALA B 1 111 ? 63.333 23.227 35.613 1.00 8.61 99 ALA B CA 1
ATOM 2110 C C . ALA B 1 111 ? 63.034 24.301 36.628 1.00 9.51 99 ALA B C 1
ATOM 2111 O O . ALA B 1 111 ? 61.970 24.348 37.248 1.00 10.35 99 ALA B O 1
ATOM 2113 N N . LEU B 1 112 ? 64.006 25.176 36.814 1.00 6.48 100 LEU B N 1
ATOM 2114 C CA . LEU B 1 112 ? 63.944 26.162 37.891 1.00 8.20 100 LEU B CA 1
ATOM 2115 C C . LEU B 1 112 ? 63.320 27.486 37.505 1.00 8.07 100 LEU B C 1
ATOM 2116 O O . LEU B 1 112 ? 62.675 28.163 38.327 1.00 7.73 100 LEU B O 1
ATOM 2121 N N . ASP B 1 113 ? 63.541 27.874 36.248 1.00 9.62 101 ASP B N 1
ATOM 2122 C CA . ASP B 1 113 ? 63.033 29.131 35.702 1.00 8.95 101 ASP B CA 1
ATOM 2123 C C . ASP B 1 113 ? 63.038 29.013 34.166 1.00 8.50 101 ASP B C 1
ATOM 2124 O O . ASP B 1 113 ? 63.593 28.047 33.606 1.00 11.52 101 ASP B O 1
ATOM 2129 N N . SER B 1 114 ? 62.412 29.986 33.502 1.00 8.27 102 SER B N 1
ATOM 2130 C CA . SER B 1 114 ? 62.178 29.926 32.063 1.00 11.33 102 SER B CA 1
ATOM 2131 C C . SER B 1 114 ? 63.497 29.862 31.293 1.00 12.47 102 SER B C 1
ATOM 2132 O O . SER B 1 114 ? 63.603 29.138 30.301 1.00 13.72 102 SER B O 1
ATOM 2135 N N . LYS B 1 115 ? 64.523 30.573 31.765 1.00 13.31 103 LYS B N 1
ATOM 2136 C CA . LYS B 1 115 ? 65.795 30.591 31.037 1.00 16.44 103 LYS B CA 1
ATOM 2137 C C . LYS B 1 115 ? 66.518 29.240 31.168 1.00 15.70 103 LYS B C 1
ATOM 2138 O O . LYS B 1 115 ? 67.086 28.738 30.195 1.00 15.54 103 LYS B O 1
ATOM 2144 N N . ALA B 1 116 ? 66.468 28.615 32.343 1.00 14.51 104 ALA B N 1
ATOM 2145 C CA . ALA B 1 116 ? 67.040 27.284 32.502 1.00 16.54 104 ALA B CA 1
ATOM 2146 C C . ALA B 1 116 ? 66.298 26.296 31.601 1.00 14.77 104 ALA B C 1
ATOM 2147 O O . ALA B 1 116 ? 66.914 25.428 31.012 1.00 15.19 104 ALA B O 1
ATOM 2149 N N . VAL B 1 117 ? 64.984 26.449 31.469 1.00 11.15 105 VAL B N 1
ATOM 2150 C CA . VAL B 1 117 ? 64.199 25.585 30.608 1.00 11.12 105 VAL B CA 1
ATOM 2151 C C . VAL B 1 117 ? 64.583 25.770 29.129 1.00 12.77 105 VAL B C 1
ATOM 2152 O O . VAL B 1 117 ? 64.758 24.791 28.405 1.00 13.24 105 VAL B O 1
ATOM 2156 N N . GLU B 1 118 ? 64.718 27.020 28.701 1.00 12.43 106 GLU B N 1
ATOM 2157 C CA . GLU B 1 118 ? 65.125 27.315 27.303 1.00 13.71 106 GLU B CA 1
ATOM 2158 C C . GLU B 1 118 ? 66.468 26.708 26.967 1.00 14.04 106 GLU B C 1
ATOM 2159 O O . GLU B 1 118 ? 66.608 26.042 25.946 1.00 16.31 106 GLU B O 1
ATOM 2165 N N . ARG B 1 119 ? 67.450 26.905 27.836 1.00 16.98 107 ARG B N 1
ATOM 2166 C CA . ARG B 1 119 ? 68.793 26.317 27.667 1.00 19.48 107 ARG B CA 1
ATOM 2167 C C . ARG B 1 119 ? 68.729 24.803 27.609 1.00 18.20 107 ARG B C 1
ATOM 2168 O O . ARG B 1 119 ? 69.363 24.155 26.765 1.00 16.11 107 ARG B O 1
ATOM 2176 N N . GLY B 1 120 ? 67.975 24.229 28.540 1.00 16.11 108 GLY B N 1
ATOM 2177 C CA . GLY B 1 120 ? 67.832 22.805 28.619 1.00 16.43 108 GLY B CA 1
ATOM 2178 C C . GLY B 1 120 ? 67.195 22.198 27.395 1.00 13.98 108 GLY B C 1
ATOM 2179 O O . GLY B 1 120 ? 67.658 21.148 26.954 1.00 14.37 108 GLY B O 1
ATOM 2180 N N . ILE B 1 121 ? 66.161 22.838 26.845 1.00 11.72 109 ILE B N 1
ATOM 2181 C CA . ILE B 1 121 ? 65.478 22.328 25.655 1.00 15.47 109 ILE B CA 1
ATOM 2182 C C . ILE B 1 121 ? 66.408 22.405 24.444 1.00 16.03 109 ILE B C 1
ATOM 2183 O O . ILE B 1 121 ? 66.449 21.481 23.640 1.00 16.18 109 ILE B O 1
ATOM 2188 N N . GLU B 1 122 ? 67.181 23.478 24.341 1.00 19.50 110 GLU B N 1
ATOM 2189 C CA . GLU B 1 122 ? 68.146 23.620 23.254 1.00 21.33 110 GLU B CA 1
ATOM 2190 C C . GLU B 1 122 ? 69.152 22.474 23.271 1.00 21.08 110 GLU B C 1
ATOM 2191 O O . GLU B 1 122 ? 69.508 21.901 22.216 1.00 18.98 110 GLU B O 1
ATOM 2197 N N . GLN B 1 123 ? 69.615 22.150 24.468 1.00 17.68 111 GLN B N 1
ATOM 2198 C CA . GLN B 1 123 ? 70.594 21.094 24.627 1.00 19.49 111 GLN B CA 1
ATOM 2199 C C . GLN B 1 123 ? 69.954 19.745 24.300 1.00 19.21 111 GLN B C 1
ATOM 2200 O O . GLN B 1 123 ? 70.570 18.915 23.625 1.00 19.84 111 GLN B O 1
ATOM 2206 N N . ILE B 1 124 ? 68.736 19.518 24.768 1.00 16.66 112 ILE B N 1
ATOM 2207 C CA . ILE B 1 124 ? 68.014 18.288 24.452 1.00 18.52 112 ILE B CA 1
ATOM 2208 C C . ILE B 1 124 ? 67.918 18.113 22.925 1.00 20.95 112 ILE B C 1
ATOM 2209 O O . ILE B 1 124 ? 68.225 17.050 22.382 1.00 20.02 112 ILE B O 1
ATOM 2214 N N . GLU B 1 125 ? 67.483 19.168 22.241 1.00 19.06 113 GLU B N 1
ATOM 2215 C CA . GLU B 1 125 ? 67.329 19.128 20.789 1.00 21.22 113 GLU B CA 1
ATOM 2216 C C . GLU B 1 125 ? 68.660 18.901 20.058 1.00 20.18 113 GLU B C 1
ATOM 2217 O O . GLU B 1 125 ? 68.703 18.134 19.117 1.00 25.04 113 GLU B O 1
ATOM 2223 N N . THR B 1 126 ? 69.730 19.534 20.529 1.00 21.26 114 THR B N 1
ATOM 2224 C CA . THR B 1 126 ? 71.041 19.492 19.881 1.00 24.21 114 THR B CA 1
ATOM 2225 C C . THR B 1 126 ? 71.701 18.119 20.002 1.00 25.42 114 THR B C 1
ATOM 2226 O O . THR B 1 126 ? 72.392 17.659 19.080 1.00 24.07 114 THR B O 1
ATOM 2230 N N . LEU B 1 127 ? 71.507 17.476 21.146 1.00 23.78 115 LEU B N 1
ATOM 2231 C CA . LEU B 1 127 ? 72.160 16.203 21.424 1.00 23.20 115 LEU B CA 1
ATOM 2232 C C . LEU B 1 127 ? 71.238 15.036 21.108 1.00 22.75 115 LEU B C 1
ATOM 2233 O O . LEU B 1 127 ? 71.662 13.891 21.162 1.00 25.72 115 LEU B O 1
ATOM 2238 N N . GLY B 1 128 ? 69.979 15.317 20.799 1.00 21.12 116 GLY B N 1
ATOM 2239 C CA . GLY B 1 128 ? 68.991 14.287 20.521 1.00 22.83 116 GLY B CA 1
ATOM 2240 C C . GLY B 1 128 ? 68.563 13.449 21.721 1.00 24.36 116 GLY B C 1
ATOM 2241 O O . GLY B 1 128 ? 68.399 12.228 21.618 1.00 25.61 116 GLY B O 1
ATOM 2242 N N . VAL B 1 129 ? 68.388 14.110 22.862 1.00 23.33 117 VAL B N 1
ATOM 2243 C CA . VAL B 1 129 ? 67.992 13.447 24.093 1.00 21.33 117 VAL B CA 1
ATOM 2244 C C . VAL B 1 129 ? 66.543 12.990 23.968 1.00 21.24 117 VAL B C 1
ATOM 2245 O O . VAL B 1 129 ? 65.666 13.792 23.676 1.00 26.94 117 VAL B O 1
ATOM 2249 N N . ASP B 1 130 ? 66.297 11.704 24.186 1.00 20.76 118 ASP B N 1
ATOM 2250 C CA . ASP B 1 130 ? 64.991 11.073 24.000 1.00 21.38 118 ASP B CA 1
ATOM 2251 C C . ASP B 1 130 ? 64.195 10.949 25.300 1.00 18.90 118 ASP B C 1
ATOM 2252 O O . ASP B 1 130 ? 62.978 10.896 25.263 1.00 19.50 118 ASP B O 1
ATOM 2257 N N . VAL B 1 131 ? 64.889 10.830 26.441 1.00 18.97 119 VAL B N 1
ATOM 2258 C CA . VAL B 1 131 ? 64.264 10.618 27.728 1.00 17.42 119 VAL B CA 1
ATOM 2259 C C . VAL B 1 131 ? 64.848 11.602 28.754 1.00 14.21 119 VAL B C 1
ATOM 2260 O O . VAL B 1 131 ? 66.057 11.618 29.011 1.00 14.77 119 VAL B O 1
ATOM 2264 N N . VAL B 1 132 ? 63.981 12.415 29.356 1.00 14.63 120 VAL B N 1
ATOM 2265 C CA . VAL B 1 132 ? 64.428 13.370 30.366 1.00 15.13 120 VAL B CA 1
ATOM 2266 C C . VAL B 1 132 ? 63.620 13.228 31.623 1.00 12.15 120 VAL B C 1
ATOM 2267 O O . VAL B 1 132 ? 62.425 12.936 31.574 1.00 14.43 120 VAL B O 1
ATOM 2271 N N . GLU B 1 133 ? 64.287 13.409 32.742 1.00 11.17 121 GLU B N 1
ATOM 2272 C CA . GLU B 1 133 ? 63.626 13.483 34.034 1.00 10.83 121 GLU B CA 1
ATOM 2273 C C . GLU B 1 133 ? 63.621 14.952 34.437 1.00 10.24 121 GLU B C 1
ATOM 2274 O O . GLU B 1 133 ? 64.693 15.526 34.566 1.00 11.85 121 GLU B O 1
ATOM 2280 N N . VAL B 1 134 ? 62.437 15.525 34.645 1.00 10.03 122 VAL B N 1
ATOM 2281 C CA . VAL B 1 134 ? 62.317 16.940 34.920 1.00 10.41 122 VAL B CA 1
ATOM 2282 C C . VAL B 1 134 ? 61.926 17.111 36.352 1.00 10.55 122 VAL B C 1
ATOM 2283 O O . VAL B 1 134 ? 60.913 16.498 36.811 1.00 10.43 122 VAL B O 1
ATOM 2287 N N . LEU B 1 135 ? 62.708 17.930 37.068 1.00 7.55 123 LEU B N 1
ATOM 2288 C CA . LEU B 1 135 ? 62.473 18.196 38.464 1.00 7.68 123 LEU B CA 1
ATOM 2289 C C . LEU B 1 135 ? 62.271 19.718 38.728 1.00 7.30 123 LEU B C 1
ATOM 2290 O O . LEU B 1 135 ? 62.882 20.537 38.045 1.00 9.46 123 LEU B O 1
ATOM 2295 N N . PRO B 1 136 ? 61.461 20.082 39.723 1.00 7.30 124 PRO B N 1
ATOM 2296 C CA . PRO B 1 136 ? 60.581 19.159 40.460 1.00 8.64 124 PRO B CA 1
ATOM 2297 C C . PRO B 1 136 ? 59.371 18.746 39.608 1.00 8.60 124 PRO B C 1
ATOM 2298 O O . PRO B 1 136 ? 59.111 19.346 38.551 1.00 9.56 124 PRO B O 1
ATOM 2302 N N . GLY B 1 137 ? 58.607 17.761 40.032 1.00 8.22 125 GLY B N 1
ATOM 2303 C CA . GLY B 1 137 ? 57.596 17.170 39.160 1.00 8.16 125 GLY B CA 1
ATOM 2304 C C . GLY B 1 137 ? 56.476 18.150 38.783 1.00 9.51 125 GLY B C 1
ATOM 2305 O O . GLY B 1 137 ? 55.903 18.068 37.705 1.00 8.50 125 GLY B O 1
ATOM 2306 N N . ALA B 1 138 ? 56.125 19.028 39.698 1.00 6.54 126 ALA B N 1
ATOM 2307 C CA . ALA B 1 138 ? 55.019 19.966 39.522 1.00 9.95 126 ALA B CA 1
ATOM 2308 C C . ALA B 1 138 ? 55.131 20.787 38.231 1.00 11.14 126 ALA B C 1
ATOM 2309 O O . ALA B 1 138 ? 54.117 21.221 37.690 1.00 13.14 126 ALA B O 1
ATOM 2311 N N . VAL B 1 139 ? 56.367 21.062 37.788 1.00 8.65 127 VAL B N 1
ATOM 2312 C CA . VAL B 1 139 ? 56.569 21.866 36.587 1.00 9.99 127 VAL B CA 1
ATOM 2313 C C . VAL B 1 139 ? 56.927 21.038 35.361 1.00 6.28 127 VAL B C 1
ATOM 2314 O O . VAL B 1 139 ? 57.066 21.565 34.248 1.00 9.71 127 VAL B O 1
ATOM 2318 N N . ALA B 1 140 ? 57.040 19.714 35.536 1.00 9.25 128 ALA B N 1
ATOM 2319 C CA . ALA B 1 140 ? 57.321 18.853 34.403 1.00 8.20 128 ALA B CA 1
ATOM 2320 C C . ALA B 1 140 ? 56.314 18.982 33.247 1.00 9.08 128 ALA B C 1
ATOM 2321 O O . ALA B 1 140 ? 56.730 18.957 32.050 1.00 9.46 128 ALA B O 1
ATOM 2323 N N . PRO B 1 141 ? 55.022 19.160 33.520 1.00 9.71 129 PRO B N 1
ATOM 2324 C CA . PRO B 1 141 ? 54.079 19.399 32.396 1.00 11.00 129 PRO B CA 1
ATOM 2325 C C . PRO B 1 141 ? 54.420 20.602 31.525 1.00 13.30 129 PRO B C 1
ATOM 2326 O O . PRO B 1 141 ? 54.273 20.510 30.316 1.00 12.13 129 PRO B O 1
ATOM 2330 N N . LYS B 1 142 ? 54.932 21.668 32.128 1.00 11.69 130 LYS B N 1
ATOM 2331 C CA . LYS B 1 142 ? 55.303 22.866 31.370 1.00 14.79 130 LYS B CA 1
ATOM 2332 C C . LYS B 1 142 ? 56.414 22.562 30.387 1.00 12.11 130 LYS B C 1
ATOM 2333 O O . LYS B 1 142 ? 56.381 23.033 29.260 1.00 13.13 130 LYS B O 1
ATOM 2339 N N . VAL B 1 143 ? 57.404 21.795 30.823 1.00 12.41 131 VAL B N 1
ATOM 2340 C CA . VAL B 1 143 ? 58.513 21.425 29.982 1.00 11.90 131 VAL B CA 1
ATOM 2341 C C . VAL B 1 143 ? 58.066 20.461 28.906 1.00 11.64 131 VAL B C 1
ATOM 2342 O O . VAL B 1 143 ? 58.425 20.625 27.751 1.00 14.73 131 VAL B O 1
ATOM 2346 N N . ALA B 1 144 ? 57.270 19.467 29.289 1.00 13.50 132 ALA B N 1
ATOM 2347 C CA . ALA B 1 144 ? 56.857 18.409 28.361 1.00 13.70 132 ALA B CA 1
ATOM 2348 C C . ALA B 1 144 ? 56.131 18.964 27.161 1.00 14.59 132 ALA B C 1
ATOM 2349 O O . ALA B 1 144 ? 56.326 18.479 26.041 1.00 15.03 132 ALA B O 1
ATOM 2351 N N . ARG B 1 145 ? 55.320 19.988 27.375 1.00 13.35 133 ARG B N 1
ATOM 2352 C CA . ARG B 1 145 ? 54.536 20.599 26.283 1.00 16.57 133 ARG B CA 1
ATOM 2353 C C . ARG B 1 145 ? 55.411 21.207 25.197 1.00 18.48 133 ARG B C 1
ATOM 2354 O O . ARG B 1 145 ? 54.991 21.357 24.041 1.00 18.87 133 ARG B O 1
ATOM 2362 N N . LYS B 1 146 ? 56.617 21.585 25.587 1.00 16.73 134 LYS B N 1
ATOM 2363 C CA . LYS B 1 146 ? 57.557 22.236 24.712 1.00 17.53 134 LYS B CA 1
ATOM 2364 C C . LYS B 1 146 ? 58.551 21.278 24.063 1.00 19.32 134 LYS B C 1
ATOM 2365 O O . LYS B 1 146 ? 59.313 21.691 23.189 1.00 18.01 134 LYS B O 1
ATOM 2371 N N . ILE B 1 147 ? 58.518 20.000 24.450 1.00 18.50 135 ILE B N 1
ATOM 2372 C CA . ILE B 1 147 ? 59.323 18.961 23.791 1.00 19.28 135 ILE B CA 1
ATOM 2373 C C . ILE B 1 147 ? 58.425 17.795 23.434 1.00 21.63 135 ILE B C 1
ATOM 2374 O O . ILE B 1 147 ? 58.661 16.685 23.865 1.00 21.94 135 ILE B O 1
ATOM 2379 N N . PRO B 1 148 ? 57.406 18.045 22.616 1.00 23.61 136 PRO B N 1
ATOM 2380 C CA . PRO B 1 148 ? 56.475 16.988 22.247 1.00 24.87 136 PRO B CA 1
ATOM 2381 C C . PRO B 1 148 ? 57.255 15.910 21.502 1.00 24.28 136 PRO B C 1
ATOM 2382 O O . PRO B 1 148 ? 58.183 16.217 20.744 1.00 23.85 136 PRO B O 1
ATOM 2386 N N . GLY B 1 149 ? 56.933 14.660 21.771 1.00 25.14 137 GLY B N 1
ATOM 2387 C CA . GLY B 1 149 ? 57.563 13.556 21.082 1.00 25.99 137 GLY B CA 1
ATOM 2388 C C . GLY B 1 149 ? 58.739 12.972 21.840 1.00 26.80 137 GLY B C 1
ATOM 2389 O O . GLY B 1 149 ? 59.301 11.974 21.414 1.00 27.40 137 GLY B O 1
ATOM 2390 N N . ARG B 1 150 ? 59.131 13.599 22.948 1.00 23.59 138 ARG B N 1
ATOM 2391 C CA . ARG B 1 150 ? 60.150 13.047 23.828 1.00 23.77 138 ARG B CA 1
ATOM 2392 C C . ARG B 1 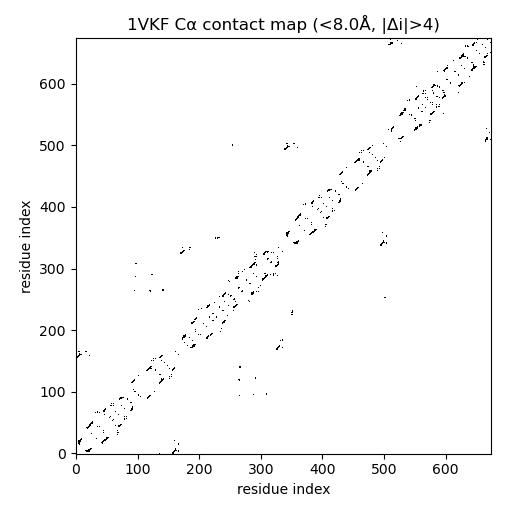150 ? 59.474 12.571 25.108 1.00 22.07 138 ARG B C 1
ATOM 2393 O O . ARG B 1 150 ? 58.380 13.032 25.474 1.00 22.69 138 ARG B O 1
ATOM 2401 N N . THR B 1 151 ? 60.116 11.627 25.783 1.00 21.61 139 THR B N 1
ATOM 2402 C CA . THR B 1 151 ? 59.563 11.087 27.005 1.00 18.58 139 THR B CA 1
ATOM 2403 C C . THR B 1 151 ? 60.016 11.916 28.189 1.00 17.16 139 THR B C 1
ATOM 2404 O O . THR B 1 151 ? 61.192 12.197 28.343 1.00 16.58 139 THR B O 1
ATOM 2408 N N . VAL B 1 152 ? 59.049 12.331 28.994 1.00 14.60 140 VAL B N 1
ATOM 2409 C CA . VAL B 1 152 ? 59.310 13.055 30.218 1.00 12.98 140 VAL B CA 1
ATOM 2410 C C . VAL B 1 152 ? 58.864 12.257 31.435 1.00 12.13 140 VAL B C 1
ATOM 2411 O O . VAL B 1 152 ? 57.745 11.758 31.532 1.00 12.18 140 VAL B O 1
ATOM 2415 N N . ILE B 1 153 ? 59.782 12.104 32.372 1.00 9.76 141 ILE B N 1
ATOM 2416 C CA . ILE B 1 153 ? 59.506 11.554 33.649 1.00 10.52 141 ILE B CA 1
ATOM 2417 C C . ILE B 1 153 ? 59.558 12.731 34.619 1.00 10.10 141 ILE B C 1
ATOM 2418 O O . ILE B 1 153 ? 60.584 13.340 34.766 1.00 11.84 141 ILE B O 1
ATOM 2423 N N . ALA B 1 154 ? 58.461 13.019 35.293 1.00 9.21 142 ALA B N 1
ATOM 2424 C CA . ALA B 1 154 ? 58.421 13.988 36.388 1.00 8.35 142 ALA B CA 1
ATOM 2425 C C . ALA B 1 154 ? 59.042 13.444 37.649 1.00 12.99 142 ALA B C 1
ATOM 2426 O O . ALA B 1 154 ? 58.805 12.316 37.997 1.00 14.51 142 ALA B O 1
ATOM 2428 N N . ALA B 1 155 ? 59.849 14.215 38.341 1.00 8.44 143 ALA B N 1
ATOM 2429 C CA . ALA B 1 155 ? 60.415 13.742 39.595 1.00 10.31 143 ALA B CA 1
ATOM 2430 C C . ALA B 1 155 ? 60.653 14.863 40.599 1.00 10.25 143 ALA B C 1
ATOM 2431 O O . ALA B 1 155 ? 61.040 15.962 40.214 1.00 11.30 143 ALA B O 1
ATOM 2433 N N . GLY B 1 156 ? 60.462 14.556 41.870 1.00 10.41 144 GLY B N 1
ATOM 2434 C CA . GLY B 1 156 ? 60.749 15.467 42.930 1.00 9.83 144 GLY B CA 1
ATOM 2435 C C . GLY B 1 156 ? 59.490 16.087 43.470 1.00 7.50 144 GLY B C 1
ATOM 2436 O O . GLY B 1 156 ? 58.724 16.755 42.758 1.00 10.80 144 GLY B O 1
ATOM 2437 N N . LEU B 1 157 ? 59.299 15.942 44.789 1.00 8.41 145 LEU B N 1
ATOM 2438 C CA . LEU B 1 157 ? 58.240 16.523 45.551 1.00 8.22 145 LEU B CA 1
ATOM 2439 C C . LEU B 1 157 ? 56.807 16.153 45.138 1.00 9.94 145 LEU B C 1
ATOM 2440 O O . LEU B 1 157 ? 55.868 16.856 45.486 1.00 11.47 145 LEU B O 1
ATOM 2445 N N . VAL B 1 158 ? 56.645 15.070 44.373 1.00 9.77 146 VAL B N 1
ATOM 2446 C CA . VAL B 1 158 ? 55.295 14.607 44.069 1.00 9.43 146 VAL B CA 1
ATOM 2447 C C . VAL B 1 158 ? 54.877 13.711 45.224 1.00 14.99 146 VAL B C 1
ATOM 2448 O O . VAL B 1 158 ? 55.455 12.621 45.418 1.00 14.78 146 VAL B O 1
ATOM 2452 N N . GLU B 1 159 ? 53.905 14.180 45.986 1.00 14.62 147 GLU B N 1
ATOM 2453 C CA . GLU B 1 159 ? 53.542 13.566 47.273 1.00 15.36 147 GLU B CA 1
ATOM 2454 C C . GLU B 1 159 ? 52.124 12.990 47.337 1.00 16.69 147 GLU B C 1
ATOM 2455 O O . GLU B 1 159 ? 51.912 11.991 47.994 1.00 19.64 147 GLU B O 1
ATOM 2461 N N . THR B 1 160 ? 51.161 13.608 46.671 1.00 14.37 148 THR B N 1
ATOM 2462 C CA . THR B 1 160 ? 49.760 13.146 46.766 1.00 14.89 148 THR B CA 1
ATOM 2463 C C . THR B 1 160 ? 49.215 12.583 45.473 1.00 14.68 148 THR B C 1
ATOM 2464 O O . THR B 1 160 ? 49.725 12.844 44.404 1.00 14.07 148 THR B O 1
ATOM 2468 N N . GLU B 1 161 ? 48.104 11.870 45.575 1.00 13.70 149 GLU B N 1
ATOM 2469 C CA . GLU B 1 161 ? 47.493 11.293 44.404 1.00 14.61 149 GLU B CA 1
ATOM 2470 C C . GLU B 1 161 ? 46.972 12.386 43.520 1.00 13.20 149 GLU B C 1
ATOM 2471 O O . GLU B 1 161 ? 47.043 12.295 42.332 1.00 13.07 149 GLU B O 1
ATOM 2477 N N . GLU B 1 162 ? 46.465 13.452 44.123 1.00 16.97 150 GLU B N 1
ATOM 2478 C CA . GLU B 1 162 ? 45.962 14.576 43.361 1.00 16.88 150 GLU B CA 1
ATOM 2479 C C . GLU B 1 162 ? 47.054 15.201 42.476 1.00 15.62 150 GLU B C 1
ATOM 2480 O O . GLU B 1 162 ? 46.864 15.429 41.265 1.00 12.18 150 GLU B O 1
ATOM 2486 N N . GLU B 1 163 ? 48.211 15.418 43.081 1.00 14.44 151 GLU B N 1
ATOM 2487 C CA . GLU B 1 163 ? 49.379 15.909 42.355 1.00 15.26 151 GLU B CA 1
ATOM 2488 C C . GLU B 1 163 ? 49.767 14.984 41.218 1.00 12.45 151 GLU B C 1
ATOM 2489 O O . GLU B 1 163 ? 49.947 15.417 40.082 1.00 13.97 151 GLU B O 1
ATOM 2495 N N . ALA B 1 164 ? 49.867 13.698 41.519 1.00 12.22 152 ALA B N 1
ATOM 2496 C CA . ALA B 1 164 ? 50.267 12.712 40.535 1.00 12.87 152 ALA B CA 1
ATOM 2497 C C . ALA B 1 164 ? 49.309 12.614 39.361 1.00 12.84 152 ALA B C 1
ATOM 2498 O O . ALA B 1 164 ? 49.725 12.552 38.209 1.00 11.90 152 ALA B O 1
ATOM 2500 N N . ARG B 1 165 ? 48.005 12.582 39.634 1.00 14.53 153 ARG B N 1
ATOM 2501 C CA . ARG B 1 165 ? 47.045 12.431 38.542 1.00 14.84 153 ARG B CA 1
ATOM 2502 C C . ARG B 1 165 ? 47.050 13.634 37.600 1.00 14.05 153 ARG B C 1
ATOM 2503 O O . ARG B 1 165 ? 46.933 13.478 36.390 1.00 15.78 153 ARG B O 1
ATOM 2511 N N . GLU B 1 166 ? 47.229 14.821 38.158 1.00 14.99 154 GLU B N 1
ATOM 2512 C CA . GLU B 1 166 ? 47.346 16.027 37.330 1.00 15.27 154 GLU B CA 1
ATOM 2513 C C . GLU B 1 166 ? 48.599 15.933 36.461 1.00 14.20 154 GLU B C 1
ATOM 2514 O O . GLU B 1 166 ? 48.530 16.142 35.256 1.00 14.66 154 GLU B O 1
ATOM 2520 N N . ILE B 1 167 ? 49.719 15.516 37.050 1.00 12.34 155 ILE B N 1
ATOM 2521 C CA . ILE B 1 167 ? 50.984 15.493 36.323 1.00 11.07 155 ILE B CA 1
ATOM 2522 C C . ILE B 1 167 ? 50.946 14.482 35.206 1.00 10.70 155 ILE B C 1
ATOM 2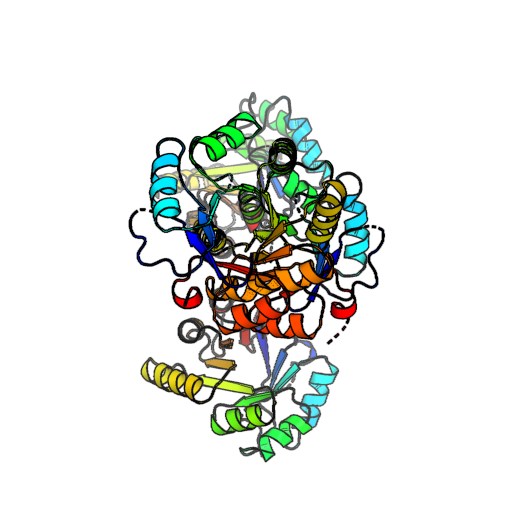523 O O . ILE B 1 167 ? 51.418 14.755 34.124 1.00 13.15 155 ILE B O 1
ATOM 2528 N N . LEU B 1 168 ? 50.348 13.316 35.473 1.00 13.89 156 LEU B N 1
ATOM 2529 C CA . LEU B 1 168 ? 50.319 12.213 34.526 1.00 15.49 156 LEU B CA 1
ATOM 2530 C C . LEU B 1 168 ? 49.370 12.471 33.345 1.00 16.34 156 LEU B C 1
ATOM 2531 O O . LEU B 1 168 ? 49.408 11.739 32.357 1.00 16.97 156 LEU B O 1
ATOM 2536 N N . LYS B 1 169 ? 48.560 13.533 33.410 1.00 16.84 157 LYS B N 1
ATOM 2537 C CA . LYS B 1 169 ? 47.874 14.007 32.205 1.00 19.18 157 LYS B CA 1
ATOM 2538 C C . LYS B 1 169 ? 48.857 14.463 31.098 1.00 19.96 157 LYS B C 1
ATOM 2539 O O . LYS B 1 169 ? 48.522 14.427 29.903 1.00 17.77 157 LYS B O 1
ATOM 2545 N N . HIS B 1 170 ? 50.064 14.895 31.494 1.00 15.43 158 HIS B N 1
ATOM 2546 C CA . HIS B 1 170 ? 50.995 15.581 30.596 1.00 15.36 158 HIS B CA 1
ATOM 2547 C C . HIS B 1 170 ? 52.354 14.922 30.398 1.00 15.38 158 HIS B C 1
ATOM 2548 O O . HIS B 1 170 ? 53.074 15.293 29.488 1.00 17.45 158 HIS B O 1
ATOM 2555 N N . VAL B 1 171 ? 52.716 13.966 31.252 1.00 13.73 159 VAL B N 1
ATOM 2556 C CA . VAL B 1 171 ? 54.014 13.310 31.180 1.00 15.95 159 VAL B CA 1
ATOM 2557 C C . VAL B 1 171 ? 53.819 11.783 31.242 1.00 16.02 159 VAL B C 1
ATOM 2558 O O . VAL B 1 171 ? 52.744 11.306 31.607 1.00 15.11 159 VAL B O 1
ATOM 2562 N N . SER B 1 172 ? 54.864 11.042 30.889 1.00 13.94 160 SER B N 1
ATOM 2563 C CA . SER B 1 172 ? 54.771 9.585 30.811 1.00 15.67 160 SER B CA 1
ATOM 2564 C C . SER B 1 172 ? 54.735 8.920 32.151 1.00 14.66 160 SER B C 1
ATOM 2565 O O . SER B 1 172 ? 53.987 7.963 32.379 1.00 16.20 160 SER B O 1
ATOM 2568 N N . ALA B 1 173 ? 55.578 9.402 33.048 1.00 10.82 161 ALA B N 1
ATOM 2569 C CA . ALA B 1 173 ? 55.737 8.749 34.338 1.00 11.16 161 ALA B CA 1
ATOM 2570 C C . ALA B 1 173 ? 56.170 9.760 35.380 1.00 11.30 161 ALA B C 1
ATOM 2571 O O . ALA B 1 173 ? 56.560 10.870 35.037 1.00 10.49 161 ALA B O 1
ATOM 2573 N N . ILE B 1 174 ? 56.025 9.370 36.640 1.00 9.56 162 ILE B N 1
ATOM 2574 C CA . ILE B 1 174 ? 56.543 10.084 37.794 1.00 11.09 162 ILE B CA 1
ATOM 2575 C C . ILE B 1 174 ? 57.441 9.180 38.615 1.00 10.13 162 ILE B C 1
ATOM 2576 O O . ILE B 1 174 ? 57.026 8.100 39.008 1.00 10.39 162 ILE B O 1
ATOM 2581 N N . SER B 1 175 ? 58.649 9.638 38.889 1.00 7.84 163 SER B N 1
ATOM 2582 C CA . SER B 1 175 ? 59.513 8.991 39.870 1.00 7.78 163 SER B CA 1
ATOM 2583 C C . SER B 1 175 ? 59.276 9.653 41.217 1.00 10.14 163 SER B C 1
ATOM 2584 O O . SER B 1 175 ? 59.324 10.886 41.336 1.00 12.21 163 SER B O 1
ATOM 2587 N N . THR B 1 176 ? 58.991 8.836 42.221 1.00 9.32 164 THR B N 1
ATOM 2588 C CA . THR B 1 176 ? 58.660 9.386 43.514 1.00 9.92 164 THR B CA 1
ATOM 2589 C C . THR B 1 176 ? 59.086 8.464 44.624 1.00 8.66 164 THR B C 1
ATOM 2590 O O . THR B 1 176 ? 59.100 7.234 44.497 1.00 8.08 164 THR B O 1
ATOM 2594 N N . SER B 1 177 ? 59.448 9.058 45.746 1.00 9.87 165 SER B N 1
ATOM 2595 C CA . SER B 1 177 ? 59.738 8.298 46.935 1.00 8.81 165 SER B CA 1
ATOM 2596 C C . SER B 1 177 ? 58.502 8.102 47.825 1.00 12.58 165 SER B C 1
ATOM 2597 O O . SER B 1 177 ? 58.603 7.532 48.884 1.00 14.69 165 SER B O 1
ATOM 2600 N N . SER B 1 178 ? 57.357 8.653 47.434 1.00 13.63 166 SER B N 1
ATOM 2601 C CA . SER B 1 178 ? 56.126 8.587 48.239 1.00 12.72 166 SER B CA 1
ATOM 2602 C C . SER B 1 178 ? 55.576 7.170 48.082 1.00 14.42 166 SER B C 1
ATOM 2603 O O . SER B 1 178 ? 55.138 6.776 46.999 1.00 13.48 166 SER B O 1
ATOM 2606 N N . ARG B 1 179 ? 55.668 6.374 49.129 1.00 10.81 167 ARG B N 1
ATOM 2607 C CA . ARG B 1 179 ? 55.227 4.988 49.065 1.00 13.21 167 ARG B CA 1
ATOM 2608 C C . ARG B 1 179 ? 53.713 4.741 48.988 1.00 10.94 167 ARG B C 1
ATOM 2609 O O . ARG B 1 179 ? 53.247 3.647 48.625 1.00 10.36 167 ARG B O 1
ATOM 2617 N N . ILE B 1 180 ? 52.936 5.777 49.310 1.00 12.09 168 ILE B N 1
ATOM 2618 C CA . ILE B 1 180 ? 51.517 5.736 49.082 1.00 12.09 168 ILE B CA 1
ATOM 2619 C C . ILE B 1 180 ? 51.245 5.766 47.605 1.00 12.04 168 ILE B C 1
ATOM 2620 O O . ILE B 1 180 ? 50.410 4.986 47.116 1.00 11.00 168 ILE B O 1
ATOM 2625 N N . LEU B 1 181 ? 52.025 6.559 46.877 1.00 8.93 169 LEU B N 1
ATOM 2626 C CA . LEU B 1 181 ? 51.882 6.620 45.434 1.00 8.98 169 LEU B CA 1
ATOM 2627 C C . LEU B 1 181 ? 52.305 5.316 44.776 1.00 7.90 169 LEU B C 1
ATOM 2628 O O . LEU B 1 181 ? 51.785 4.933 43.694 1.00 11.23 169 LEU B O 1
ATOM 2633 N N . TRP B 1 182 ? 53.285 4.632 45.356 1.00 8.33 170 TRP B N 1
ATOM 2634 C CA . TRP B 1 182 ? 53.691 3.330 44.850 1.00 8.35 170 TRP B CA 1
ATOM 2635 C C . TRP B 1 182 ? 52.495 2.360 44.857 1.00 10.43 170 TRP B C 1
ATOM 2636 O O . TRP B 1 182 ? 52.470 1.455 44.076 1.00 12.52 170 TRP B O 1
ATOM 2647 N N . LYS B 1 183 ? 51.567 2.534 45.782 1.00 10.62 171 LYS B N 1
ATOM 2648 C CA . LYS B 1 183 ? 50.416 1.620 45.870 1.00 14.47 171 LYS B CA 1
ATOM 2649 C C . LYS B 1 183 ? 49.223 2.065 44.984 1.00 20.46 171 LYS B C 1
ATOM 2650 O O . LYS B 1 183 ? 48.219 1.351 44.886 1.00 22.15 171 LYS B O 1
ATOM 2664 N N . LYS B 1 185 ? 46.712 2.762 41.853 1.00 48.61 173 LYS B N 1
ATOM 2665 C CA . LYS B 1 185 ? 45.586 3.681 42.013 1.00 56.18 173 LYS B CA 1
ATOM 2666 C C . LYS B 1 185 ? 44.853 3.607 43.357 1.00 57.44 173 LYS B C 1
ATOM 2667 O O . LYS B 1 185 ? 44.551 4.644 43.960 1.00 58.74 173 LYS B O 1
ATOM 2681 N N . PHE C 1 14 ? 80.704 -18.964 12.096 1.00 40.80 2 PHE C N 1
ATOM 2682 C CA . PHE C 1 14 ? 80.597 -17.625 11.521 1.00 36.48 2 PHE C CA 1
ATOM 2683 C C . PHE C 1 14 ? 79.159 -17.375 11.110 1.00 32.76 2 PHE C C 1
ATOM 2684 O O . PHE C 1 14 ? 78.738 -17.699 9.991 1.00 33.88 2 PHE C O 1
ATOM 2692 N N . LYS C 1 15 ? 78.417 -16.783 12.034 1.00 29.92 3 LYS C N 1
ATOM 2693 C CA . LYS C 1 15 ? 77.007 -16.481 11.818 1.00 28.45 3 LYS C CA 1
ATOM 2694 C C . LYS C 1 15 ? 76.580 -15.334 12.718 1.00 24.52 3 LYS C C 1
ATOM 2695 O O . LYS C 1 15 ? 76.930 -15.285 13.896 1.00 27.89 3 LYS C O 1
ATOM 2698 N N . GLY C 1 16 ? 75.852 -14.391 12.147 1.00 21.79 4 GLY C N 1
ATOM 2699 C CA . GLY C 1 16 ? 75.277 -13.308 12.910 1.00 22.27 4 GLY C CA 1
ATOM 2700 C C . GLY C 1 16 ? 76.289 -12.195 13.037 1.00 21.04 4 GLY C C 1
ATOM 2701 O O . GLY C 1 16 ? 76.950 -11.843 12.054 1.00 19.42 4 GLY C O 1
ATOM 2702 N N . ILE C 1 17 ? 76.376 -11.634 14.236 1.00 16.98 5 ILE C N 1
ATOM 2703 C CA . ILE C 1 17 ? 77.245 -10.512 14.506 1.00 17.32 5 ILE C CA 1
ATOM 2704 C C . ILE C 1 17 ? 78.499 -11.049 15.176 1.00 16.74 5 ILE C C 1
ATOM 2705 O O . ILE C 1 17 ? 78.423 -11.867 16.097 1.00 16.46 5 ILE C O 1
ATOM 2710 N N . ILE C 1 18 ? 79.645 -10.606 14.686 1.00 16.49 6 ILE C N 1
ATOM 2711 C CA . ILE C 1 18 ? 80.949 -10.911 15.286 1.00 14.72 6 ILE C CA 1
ATOM 2712 C C . ILE C 1 18 ? 81.444 -9.616 15.902 1.00 14.09 6 ILE C C 1
ATOM 2713 O O . ILE C 1 18 ? 81.374 -8.569 15.269 1.00 14.92 6 ILE C O 1
ATOM 2718 N N . ALA C 1 19 ? 81.883 -9.673 17.152 1.00 12.52 7 ALA C N 1
ATOM 2719 C CA . ALA C 1 19 ? 82.392 -8.502 17.815 1.00 14.53 7 ALA C CA 1
ATOM 2720 C C . ALA C 1 19 ? 83.830 -8.177 17.397 1.00 18.25 7 ALA C C 1
ATOM 2721 O O . ALA C 1 19 ? 84.740 -8.979 17.616 1.00 22.44 7 ALA C O 1
ATOM 2723 N N . ALA C 1 20 ? 84.008 -7.008 16.800 1.00 14.97 8 ALA C N 1
ATOM 2724 C CA . ALA C 1 20 ? 85.314 -6.485 16.470 1.00 17.79 8 ALA C CA 1
ATOM 2725 C C . ALA C 1 20 ? 85.801 -5.571 17.599 1.00 20.23 8 ALA C C 1
ATOM 2726 O O . ALA C 1 20 ? 85.034 -4.783 18.156 1.00 20.16 8 ALA C O 1
ATOM 2728 N N . LEU C 1 21 ? 87.073 -5.703 17.955 1.00 18.86 9 LEU C N 1
ATOM 2729 C CA . LEU C 1 21 ? 87.693 -4.905 19.031 1.00 19.04 9 LEU C CA 1
ATOM 2730 C C . LEU C 1 21 ? 88.936 -4.219 18.435 1.00 23.33 9 LEU C C 1
ATOM 2731 O O . LEU C 1 21 ? 89.815 -4.911 17.943 1.00 18.88 9 LEU C O 1
ATOM 2736 N N . TRP C 1 22 ? 88.994 -2.882 18.465 1.00 25.87 10 TRP C N 1
ATOM 2737 C CA . TRP C 1 22 ? 90.216 -2.130 18.119 1.00 29.38 10 TRP C CA 1
ATOM 2738 C C . TRP C 1 22 ? 91.239 -1.943 19.235 1.00 28.96 10 TRP C C 1
ATOM 2739 O O . TRP C 1 22 ? 92.387 -1.568 18.967 1.00 29.83 10 TRP C O 1
ATOM 2750 N N . ASP C 1 23 ? 90.827 -2.157 20.483 1.00 25.64 11 ASP C N 1
ATOM 2751 C CA . ASP C 1 23 ? 91.728 -2.220 21.622 1.00 27.32 11 ASP C CA 1
ATOM 2752 C C . ASP C 1 23 ? 90.928 -2.828 22.770 1.00 24.94 11 ASP C C 1
ATOM 2753 O O . ASP C 1 23 ? 89.773 -3.206 22.570 1.00 22.38 11 ASP C O 1
ATOM 2766 N N . ASP C 1 25 ? 90.069 -1.333 25.686 1.00 28.99 13 ASP C N 1
ATOM 2767 C CA . ASP C 1 25 ? 89.433 -0.325 26.550 1.00 31.38 13 ASP C CA 1
ATOM 2768 C C . ASP C 1 25 ? 87.929 -0.282 26.322 1.00 30.46 13 ASP C C 1
ATOM 2769 O O . ASP C 1 25 ? 87.433 -0.591 25.230 1.00 27.04 13 ASP C O 1
ATOM 2774 N N . SER C 1 26 ? 87.219 0.122 27.357 1.00 28.20 14 SER C N 1
ATOM 2775 C CA . SER C 1 26 ? 85.777 0.295 27.312 1.00 32.17 14 SER C CA 1
ATOM 2776 C C . SER C 1 26 ? 85.036 -0.961 26.817 1.00 31.90 14 SER C C 1
ATOM 2777 O O . SER C 1 26 ? 84.127 -0.891 25.975 1.00 30.13 14 SER C O 1
ATOM 2780 N N . ILE C 1 27 ? 85.423 -2.108 27.369 1.00 31.65 15 ILE C N 1
ATOM 2781 C CA . ILE C 1 27 ? 84.686 -3.339 27.126 1.00 31.24 15 ILE C CA 1
ATOM 2782 C C . ILE C 1 27 ? 83.866 -3.604 28.361 1.00 27.02 15 ILE C C 1
ATOM 2783 O O . ILE C 1 27 ? 84.418 -3.830 29.444 1.00 27.62 15 ILE C O 1
ATOM 2788 N N . GLY C 1 28 ? 82.543 -3.522 28.200 1.00 28.30 16 GLY C N 1
ATOM 2789 C CA . GLY C 1 28 ? 81.595 -3.939 29.223 1.00 28.45 16 GLY C CA 1
ATOM 2790 C C . GLY C 1 28 ? 81.155 -5.349 28.857 1.00 29.51 16 GLY C C 1
ATOM 2791 O O . GLY C 1 28 ? 81.997 -6.243 28.775 1.00 33.08 16 GLY C O 1
ATOM 2792 N N . GLU C 1 29 ? 79.866 -5.543 28.591 1.00 29.66 17 GLU C N 1
ATOM 2793 C CA . GLU C 1 29 ? 79.350 -6.839 28.122 1.00 28.69 17 GLU C CA 1
ATOM 2794 C C . GLU C 1 29 ? 79.798 -7.035 26.673 1.00 25.85 17 GLU C C 1
ATOM 2795 O O . GLU C 1 29 ? 79.881 -6.061 25.929 1.00 32.45 17 GLU C O 1
ATOM 2801 N N . ILE C 1 30 ? 80.102 -8.279 26.284 1.00 20.56 18 ILE C N 1
ATOM 2802 C CA . ILE C 1 30 ? 80.293 -8.670 24.872 1.00 24.38 18 ILE C CA 1
ATOM 2803 C C . ILE C 1 30 ? 79.316 -9.801 24.568 1.00 24.90 18 ILE C C 1
ATOM 2804 O O . ILE C 1 30 ? 79.530 -10.956 24.956 1.00 21.50 18 ILE C O 1
ATOM 2809 N N . GLU C 1 31 ? 78.257 -9.453 23.849 1.00 23.39 19 GLU C N 1
ATOM 2810 C CA . GLU C 1 31 ? 77.201 -10.396 23.531 1.00 22.88 19 GLU C CA 1
ATOM 2811 C C . GLU C 1 31 ? 77.700 -11.473 22.539 1.00 21.61 19 GLU C C 1
ATOM 2812 O O . GLU C 1 31 ? 77.488 -12.666 22.792 1.00 20.69 19 GLU C O 1
ATOM 2818 N N . PRO C 1 32 ? 78.351 -11.090 21.442 1.00 17.48 20 PRO C N 1
ATOM 2819 C CA . PRO C 1 32 ? 78.820 -12.093 20.475 1.00 17.34 20 PRO C CA 1
ATOM 2820 C C . PRO C 1 32 ? 79.797 -13.124 21.050 1.00 17.59 20 PRO C C 1
ATOM 2821 O O . PRO C 1 32 ? 80.615 -12.823 21.918 1.00 18.52 20 PRO C O 1
ATOM 2825 N N . ASP C 1 33 ? 79.658 -14.362 20.586 1.00 15.66 21 ASP C N 1
ATOM 2826 C CA . ASP C 1 33 ? 80.547 -15.462 20.983 1.00 15.83 21 ASP C CA 1
ATOM 2827 C C . ASP C 1 33 ? 81.893 -15.442 20.258 1.00 14.60 21 ASP C C 1
ATOM 2828 O O . ASP C 1 33 ? 82.856 -16.010 20.745 1.00 17.39 21 ASP C O 1
ATOM 2833 N N . VAL C 1 34 ? 81.937 -14.826 19.084 1.00 14.90 22 VAL C N 1
ATOM 2834 C CA . VAL C 1 34 ? 83.148 -14.745 18.269 1.00 15.08 22 VAL C CA 1
ATOM 2835 C C . VAL C 1 34 ? 83.615 -13.303 18.288 1.00 16.96 22 VAL C C 1
ATOM 2836 O O . VAL C 1 34 ? 82.817 -12.366 18.066 1.00 17.21 22 VAL C O 1
ATOM 2840 N N . VAL C 1 35 ? 84.903 -13.130 18.565 1.00 15.14 23 VAL C N 1
ATOM 2841 C CA . VAL C 1 35 ? 85.545 -11.826 18.640 1.00 15.96 23 VAL C CA 1
ATOM 2842 C C . VAL C 1 35 ? 86.681 -11.793 17.611 1.00 16.87 23 VAL C C 1
ATOM 2843 O O . VAL C 1 35 ? 87.440 -12.763 17.465 1.00 17.85 23 VAL C O 1
ATOM 2847 N N . PHE C 1 36 ? 86.755 -10.696 16.883 1.00 14.50 24 PHE C N 1
ATOM 2848 C CA . PHE C 1 36 ? 87.868 -10.407 15.988 1.00 15.30 24 PHE C CA 1
ATOM 2849 C C . PHE C 1 36 ? 88.691 -9.319 16.661 1.00 16.39 24 PHE C C 1
ATOM 2850 O O . PHE C 1 36 ? 88.250 -8.157 16.764 1.00 14.83 24 PHE C O 1
ATOM 2858 N N . LEU C 1 37 ? 89.872 -9.694 17.151 1.00 17.92 25 LEU C N 1
ATOM 2859 C CA . LEU C 1 37 ? 90.760 -8.748 17.838 1.00 16.83 25 LEU C CA 1
ATOM 2860 C C . LEU C 1 37 ? 91.580 -8.081 16.746 1.00 16.41 25 LEU C C 1
ATOM 2861 O O . LEU C 1 37 ? 92.442 -8.697 16.096 1.00 15.47 25 LEU C O 1
ATOM 2866 N N . LEU C 1 38 ? 91.310 -6.812 16.507 1.00 15.94 26 LEU C N 1
ATOM 2867 C CA . LEU C 1 38 ? 91.836 -6.172 15.300 1.00 15.16 26 LEU C CA 1
ATOM 2868 C C . LEU C 1 38 ? 93.150 -5.458 15.522 1.00 15.40 26 LEU C C 1
ATOM 2869 O O . LEU C 1 38 ? 93.770 -5.045 14.572 1.00 21.28 26 LEU C O 1
ATOM 2874 N N . LYS C 1 39 ? 93.545 -5.269 16.779 1.00 15.46 27 LYS C N 1
ATOM 2875 C CA . LYS C 1 39 ? 94.844 -4.671 17.030 1.00 16.64 27 LYS C CA 1
ATOM 2876 C C . LYS C 1 39 ? 95.323 -5.183 18.344 1.00 17.26 27 LYS C C 1
ATOM 2877 O O . LYS C 1 39 ? 94.543 -5.426 19.204 1.00 15.23 27 LYS C O 1
ATOM 2880 N N . SER C 1 40 ? 96.619 -5.429 18.440 1.00 15.71 28 SER C N 1
ATOM 2881 C CA . SER C 1 40 ? 97.216 -5.813 19.710 1.00 13.41 28 SER C CA 1
ATOM 2882 C C . SER C 1 40 ? 98.740 -5.558 19.541 1.00 14.04 28 SER C C 1
ATOM 2883 O O . SER C 1 40 ? 99.154 -4.755 18.702 1.00 13.52 28 SER C O 1
ATOM 2886 N N . ASP C 1 41 ? 99.557 -6.297 20.278 1.00 13.98 29 ASP C N 1
ATOM 2887 C CA . ASP C 1 41 ? 101.005 -6.198 20.158 1.00 14.90 29 ASP C CA 1
ATOM 2888 C C . ASP C 1 41 ? 101.656 -7.447 20.705 1.00 15.08 29 ASP C C 1
ATOM 2889 O O . ASP C 1 41 ? 101.049 -8.186 21.481 1.00 11.30 29 ASP C O 1
ATOM 2894 N N . ILE C 1 42 ? 102.904 -7.693 20.310 1.00 15.41 30 ILE C N 1
ATOM 2895 C CA . ILE C 1 42 ? 103.511 -8.997 20.592 1.00 13.99 30 ILE C CA 1
ATOM 2896 C C . ILE C 1 42 ? 103.745 -9.263 22.042 1.00 13.04 30 ILE C C 1
ATOM 2897 O O . ILE C 1 42 ? 103.849 -10.422 22.449 1.00 18.12 30 ILE C O 1
ATOM 2902 N N . LEU C 1 43 ? 103.848 -8.208 22.849 1.00 12.32 31 LEU C N 1
ATOM 2903 C CA . LEU C 1 43 ? 104.050 -8.390 24.260 1.00 12.70 31 LEU C CA 1
ATOM 2904 C C . LEU C 1 43 ? 102.777 -8.733 25.019 1.00 15.74 31 LEU C C 1
ATOM 2905 O O . LEU C 1 43 ? 102.815 -9.494 25.953 1.00 13.59 31 LEU C O 1
ATOM 2910 N N . ASN C 1 44 ? 101.693 -8.086 24.669 1.00 13.77 32 ASN C N 1
ATOM 2911 C CA . ASN C 1 44 ? 100.451 -8.150 25.413 1.00 12.51 32 ASN C CA 1
ATOM 2912 C C . ASN C 1 44 ? 99.399 -9.065 24.816 1.00 13.55 32 ASN C C 1
ATOM 2913 O O . ASN C 1 44 ? 98.363 -9.328 25.466 1.00 15.21 32 ASN C O 1
ATOM 2918 N N . LEU C 1 45 ? 99.636 -9.550 23.598 1.00 11.53 33 LEU C N 1
ATOM 2919 C CA . LEU C 1 45 ? 98.690 -10.425 22.896 1.00 13.58 33 LEU C CA 1
ATOM 2920 C C . LEU C 1 45 ? 98.204 -11.570 23.777 1.00 16.92 33 LEU C C 1
ATOM 2921 O O . LEU C 1 45 ? 96.972 -11.820 23.865 1.00 15.32 33 LEU C O 1
ATOM 2926 N N . LYS C 1 46 ? 99.143 -12.263 24.428 1.00 15.08 34 LYS C N 1
ATOM 2927 C CA . LYS C 1 46 ? 98.798 -13.401 25.253 1.00 17.98 34 LYS C CA 1
ATOM 2928 C C . LYS C 1 46 ? 97.859 -12.961 26.369 1.00 16.86 34 LYS C C 1
ATOM 2929 O O . LYS C 1 46 ? 96.943 -13.710 26.755 1.00 15.86 34 LYS C O 1
ATOM 2935 N N . PHE C 1 47 ? 98.104 -11.772 26.915 1.00 18.88 35 PHE C N 1
ATOM 2936 C CA . PHE C 1 47 ? 97.237 -11.204 27.969 1.00 17.43 35 PHE C CA 1
ATOM 2937 C C . PHE C 1 47 ? 95.831 -10.892 27.466 1.00 16.01 35 PHE C C 1
ATOM 2938 O O . PHE C 1 47 ? 94.813 -11.195 28.136 1.00 17.16 35 PHE C O 1
ATOM 2946 N N . HIS C 1 48 ? 95.781 -10.259 26.303 1.00 14.65 36 HIS C N 1
ATOM 2947 C CA . HIS C 1 48 ? 94.520 -9.825 25.719 1.00 15.56 36 HIS C CA 1
ATOM 2948 C C . HIS C 1 48 ? 93.687 -11.092 25.390 1.00 15.30 36 HIS C C 1
ATOM 2949 O O . HIS C 1 48 ? 92.478 -11.137 25.625 1.00 14.93 36 HIS C O 1
ATOM 2956 N N . LEU C 1 49 ? 94.349 -12.128 24.882 1.00 13.93 37 LEU C N 1
ATOM 2957 C CA . LEU C 1 49 ? 93.663 -13.372 24.534 1.00 16.37 37 LEU C CA 1
ATOM 2958 C C . LEU C 1 49 ? 93.109 -14.100 25.746 1.00 16.98 37 LEU C C 1
ATOM 2959 O O . LEU C 1 49 ? 91.977 -14.579 25.687 1.00 16.07 37 LEU C O 1
ATOM 2964 N N . LYS C 1 50 ? 93.870 -14.141 26.851 1.00 15.43 38 LYS C N 1
ATOM 2965 C CA . LYS C 1 50 ? 93.421 -14.762 28.096 1.00 17.95 38 LYS C CA 1
ATOM 2966 C C . LYS C 1 50 ? 92.183 -14.043 28.638 1.00 17.07 38 LYS C C 1
ATOM 2967 O O . LYS C 1 50 ? 91.230 -14.684 29.028 1.00 15.22 38 LYS C O 1
ATOM 2973 N N . ILE C 1 51 ? 92.195 -12.713 28.654 1.00 16.07 39 ILE C N 1
ATOM 2974 C CA . ILE C 1 51 ? 91.010 -11.951 29.067 1.00 14.26 39 ILE C CA 1
ATOM 2975 C C . ILE C 1 51 ? 89.773 -12.382 28.239 1.00 14.60 39 ILE C C 1
ATOM 2976 O O . ILE C 1 51 ? 88.673 -12.621 28.766 1.00 16.04 39 ILE C O 1
ATOM 2981 N N . LEU C 1 52 ? 89.947 -12.488 26.943 1.00 14.43 40 LEU C N 1
ATOM 2982 C CA . LEU C 1 52 ? 88.821 -12.800 26.089 1.00 13.80 40 LEU C CA 1
ATOM 2983 C C . LEU C 1 52 ? 88.416 -14.277 26.203 1.00 14.25 40 LEU C C 1
ATOM 2984 O O . LEU C 1 52 ? 87.217 -14.592 26.255 1.00 15.51 40 LEU C O 1
ATOM 2989 N N . LYS C 1 53 ? 89.394 -15.179 26.297 1.00 15.67 41 LYS C N 1
ATOM 2990 C CA . LYS C 1 53 ? 89.094 -16.604 26.382 1.00 16.02 41 LYS C CA 1
ATOM 2991 C C . LYS C 1 53 ? 88.502 -16.917 27.759 1.00 17.42 41 LYS C C 1
ATOM 2992 O O . LYS C 1 53 ? 87.658 -17.811 27.898 1.00 17.81 41 LYS C O 1
ATOM 2998 N N . ASP C 1 54 ? 88.893 -16.154 28.783 1.00 16.06 42 ASP C N 1
ATOM 2999 C CA . ASP C 1 54 ? 88.276 -16.303 30.117 1.00 15.18 42 ASP C CA 1
ATOM 3000 C C . ASP C 1 54 ? 86.776 -15.920 30.116 1.00 13.53 42 ASP C C 1
ATOM 3001 O O . ASP C 1 54 ? 86.021 -16.333 31.014 1.00 18.15 42 ASP C O 1
ATOM 3006 N N . ARG C 1 55 ? 86.351 -15.121 29.156 1.00 15.80 43 ARG C N 1
ATOM 3007 C CA . ARG C 1 55 ? 84.951 -14.791 28.966 1.00 17.37 43 ARG C CA 1
ATOM 3008 C C . ARG C 1 55 ? 84.249 -15.784 28.062 1.00 18.19 43 ARG C C 1
ATOM 3009 O O . ARG C 1 55 ? 83.119 -15.535 27.677 1.00 19.49 43 ARG C O 1
ATOM 3017 N N . GLY C 1 56 ? 84.922 -16.867 27.671 1.00 16.50 44 GLY C N 1
ATOM 3018 C CA . GLY C 1 56 ? 84.328 -17.878 26.814 1.00 16.25 44 GLY C CA 1
ATOM 3019 C C . GLY C 1 56 ? 84.275 -17.571 25.318 1.00 16.18 44 GLY C C 1
ATOM 3020 O O . GLY C 1 56 ? 83.448 -18.151 24.625 1.00 17.81 44 GLY C O 1
ATOM 3021 N N . LYS C 1 57 ? 85.116 -16.656 24.825 1.00 14.54 45 LYS C N 1
ATOM 3022 C CA . LYS C 1 57 ? 85.044 -16.221 23.430 1.00 12.21 45 LYS C CA 1
ATOM 3023 C C . LYS C 1 57 ? 85.958 -17.027 22.549 1.00 13.82 45 LYS C C 1
ATOM 3024 O O . LYS C 1 57 ? 86.995 -17.485 22.982 1.00 17.32 45 LYS C O 1
ATOM 3030 N N . THR C 1 58 ? 85.541 -17.216 21.302 1.00 11.79 46 THR C N 1
ATOM 3031 C CA . THR C 1 58 ? 86.402 -17.658 20.223 1.00 14.90 46 THR C CA 1
ATOM 3032 C C . THR C 1 58 ? 87.011 -16.420 19.629 1.00 14.83 46 THR C C 1
ATOM 3033 O O . THR C 1 58 ? 86.294 -15.461 19.339 1.00 17.74 46 THR C O 1
ATOM 3037 N N . VAL C 1 59 ? 88.330 -16.416 19.496 1.00 14.28 47 VAL C N 1
ATOM 3038 C CA . VAL C 1 59 ? 89.054 -15.204 19.095 1.00 15.66 47 VAL C CA 1
ATOM 3039 C C . VAL C 1 59 ? 89.964 -15.417 17.894 1.00 16.45 47 VAL C C 1
ATOM 3040 O O . VAL C 1 59 ? 90.860 -16.276 17.911 1.00 16.69 47 VAL C O 1
ATOM 3044 N N . PHE C 1 60 ? 89.704 -14.623 16.860 1.00 13.34 48 PHE C N 1
ATOM 3045 C CA . PHE C 1 60 ? 90.554 -14.507 15.693 1.00 15.81 48 PHE C CA 1
ATOM 3046 C C . PHE C 1 60 ? 91.332 -13.216 15.826 1.00 16.04 48 PHE C C 1
ATOM 3047 O O . PHE C 1 60 ? 90.764 -12.193 16.198 1.00 18.02 48 PHE C O 1
ATOM 3055 N N . VAL C 1 61 ? 92.618 -13.248 15.487 1.00 14.93 49 VAL C N 1
ATOM 3056 C CA . VAL C 1 61 ? 93.477 -12.093 15.635 1.00 15.85 49 VAL C CA 1
ATOM 3057 C C . VAL C 1 61 ? 93.901 -11.587 14.281 1.00 17.70 49 VAL C C 1
ATOM 3058 O O . VAL C 1 61 ? 94.385 -12.379 13.479 1.00 14.07 49 VAL C O 1
ATOM 3062 N N . ASP C 1 62 ? 93.773 -10.281 14.043 1.00 16.51 50 ASP C N 1
ATOM 3063 C CA . ASP C 1 62 ? 94.332 -9.685 12.827 1.00 11.74 50 ASP C CA 1
ATOM 3064 C C . ASP C 1 62 ? 95.825 -9.483 13.043 1.00 10.47 50 ASP C C 1
ATOM 3065 O O . ASP C 1 62 ? 96.288 -8.504 13.666 1.00 17.12 50 ASP C O 1
ATOM 3078 N N . ASP C 1 64 ? 98.112 -8.699 11.072 1.00 15.33 52 ASP C N 1
ATOM 3079 C CA . ASP C 1 64 ? 98.709 -7.567 10.398 1.00 18.21 52 ASP C CA 1
ATOM 3080 C C . ASP C 1 64 ? 98.788 -6.336 11.269 1.00 15.74 52 ASP C C 1
ATOM 3081 O O . ASP C 1 64 ? 99.618 -5.475 10.987 1.00 17.12 52 ASP C O 1
ATOM 3086 N N . PHE C 1 65 ? 98.001 -6.268 12.351 1.00 15.85 53 PHE C N 1
ATOM 3087 C CA . PHE C 1 65 ? 97.998 -5.129 13.258 1.00 16.46 53 PHE C CA 1
ATOM 3088 C C . PHE C 1 65 ? 98.375 -5.505 14.667 1.00 13.89 53 PHE C C 1
ATOM 3089 O O . PHE C 1 65 ? 97.990 -4.820 15.643 1.00 16.66 53 PHE C O 1
ATOM 3097 N N . VAL C 1 66 ? 99.154 -6.588 14.792 1.00 12.96 54 VAL C N 1
ATOM 3098 C CA . VAL C 1 66 ? 99.815 -6.914 16.045 1.00 11.51 54 VAL C CA 1
ATOM 3099 C C . VAL C 1 66 ? 101.150 -6.189 16.066 1.00 14.27 54 VAL C C 1
ATOM 3100 O O . VAL C 1 66 ? 102.073 -6.542 15.331 1.00 12.10 54 VAL C O 1
ATOM 3104 N N . ASN C 1 67 ? 101.248 -5.139 16.872 1.00 8.60 55 ASN C N 1
ATOM 3105 C CA . ASN C 1 67 ? 102.436 -4.274 16.856 1.00 8.73 55 ASN C CA 1
ATOM 3106 C C . ASN C 1 67 ? 103.623 -5.122 17.206 1.00 11.62 55 ASN C C 1
ATOM 3107 O O . ASN C 1 67 ? 103.614 -5.750 18.262 1.00 14.59 55 ASN C O 1
ATOM 3112 N N . GLY C 1 68 ? 104.687 -5.028 16.395 1.00 12.59 56 GLY C N 1
ATOM 3113 C CA . GLY C 1 68 ? 105.877 -5.806 16.647 1.00 14.17 56 GLY C CA 1
ATOM 3114 C C . GLY C 1 68 ? 105.945 -7.179 16.022 1.00 13.47 56 GLY C C 1
ATOM 3115 O O . GLY C 1 68 ? 107.018 -7.810 16.067 1.00 12.18 56 GLY C O 1
ATOM 3116 N N . LEU C 1 69 ? 104.863 -7.612 15.391 1.00 14.99 57 LEU C N 1
ATOM 3117 C CA . LEU C 1 69 ? 104.820 -8.891 14.662 1.00 12.34 57 LEU C CA 1
ATOM 3118 C C . LEU C 1 69 ? 105.134 -8.682 13.210 1.00 15.40 57 LEU C C 1
ATOM 3119 O O . LEU C 1 69 ? 104.761 -7.671 12.646 1.00 19.57 57 LEU C O 1
ATOM 3124 N N . GLY C 1 70 ? 105.800 -9.668 12.616 1.00 13.77 58 GLY C N 1
ATOM 3125 C CA . GLY C 1 70 ? 106.075 -9.722 11.201 1.00 14.13 58 GLY C CA 1
ATOM 3126 C C . GLY C 1 70 ? 105.114 -10.641 10.514 1.00 12.53 58 GLY C C 1
ATOM 3127 O O . GLY C 1 70 ? 103.976 -10.752 10.884 1.00 14.00 58 GLY C O 1
ATOM 3128 N N . GLU C 1 71 ? 105.540 -11.181 9.367 1.00 17.75 59 GLU C N 1
ATOM 3129 C CA . GLU C 1 71 ? 104.652 -12.023 8.575 1.00 17.07 59 GLU C CA 1
ATOM 3130 C C . GLU C 1 71 ? 105.251 -13.416 8.461 1.00 14.82 59 GLU C C 1
ATOM 3131 O O . GLU C 1 71 ? 106.404 -13.621 8.775 1.00 17.37 59 GLU C O 1
ATOM 3137 N N . GLY C 1 72 ? 104.458 -14.367 7.982 1.00 17.72 60 GLY C N 1
ATOM 3138 C CA . GLY C 1 72 ? 104.956 -15.699 7.661 1.00 17.15 60 GLY C CA 1
ATOM 3139 C C . GLY C 1 72 ? 104.698 -16.718 8.749 1.00 14.78 60 GLY C C 1
ATOM 3140 O O . GLY C 1 72 ? 104.061 -16.442 9.769 1.00 15.37 60 GLY C O 1
ATOM 3141 N N . GLU C 1 73 ? 105.263 -17.897 8.569 1.00 12.98 61 GLU C N 1
ATOM 3142 C CA . GLU C 1 73 ? 104.930 -19.026 9.407 1.00 13.91 61 GLU C CA 1
ATOM 3143 C C . GLU C 1 73 ? 105.227 -18.861 10.881 1.00 13.41 61 GLU C C 1
ATOM 3144 O O . GLU C 1 73 ? 104.430 -19.241 11.692 1.00 13.81 61 GLU C O 1
ATOM 3150 N N . GLU C 1 74 ? 106.392 -18.323 11.233 1.00 12.54 62 GLU C N 1
ATOM 3151 C CA . GLU C 1 74 ? 106.731 -18.214 12.657 1.00 13.34 62 GLU C CA 1
ATOM 3152 C C . GLU C 1 74 ? 105.771 -17.245 13.344 1.00 12.54 62 GLU C C 1
ATOM 3153 O O . GLU C 1 74 ? 105.391 -17.463 14.499 1.00 12.36 62 GLU C O 1
ATOM 3159 N N . ALA C 1 75 ? 105.396 -16.171 12.654 1.00 12.34 63 ALA C N 1
ATOM 3160 C CA . ALA C 1 75 ? 104.406 -15.172 13.186 1.00 12.72 63 ALA C CA 1
ATOM 3161 C C . ALA C 1 75 ? 103.031 -15.794 13.421 1.00 12.22 63 ALA C C 1
ATOM 3162 O O . ALA C 1 75 ? 102.400 -15.569 14.452 1.00 15.63 63 ALA C O 1
ATOM 3164 N N . ILE C 1 76 ? 102.569 -16.585 12.451 1.00 15.00 64 ILE C N 1
ATOM 3165 C CA . ILE C 1 76 ? 101.288 -17.301 12.573 1.00 11.74 64 ILE C CA 1
ATOM 3166 C C . ILE C 1 76 ? 101.303 -18.263 13.744 1.00 14.53 64 ILE C C 1
ATOM 3167 O O . ILE C 1 76 ? 100.392 -18.257 14.600 1.00 14.30 64 ILE C O 1
ATOM 3172 N N . LEU C 1 77 ? 102.367 -19.054 13.834 1.00 13.39 65 LEU C N 1
ATOM 3173 C CA . LEU C 1 77 ? 102.543 -19.955 14.952 1.00 11.15 65 LEU C CA 1
ATOM 3174 C C . LEU C 1 77 ? 102.630 -19.241 16.302 1.00 12.63 65 LEU C C 1
ATOM 3175 O O . LEU C 1 77 ? 102.100 -19.723 17.306 1.00 13.71 65 LEU C O 1
ATOM 3180 N N . PHE C 1 78 ? 103.280 -18.074 16.327 1.00 14.59 66 PHE C N 1
ATOM 3181 C CA . PHE C 1 78 ? 103.352 -17.249 17.529 1.00 14.84 66 PHE C CA 1
ATOM 3182 C C . PHE C 1 78 ? 101.947 -16.882 18.021 1.00 13.95 66 PHE C C 1
ATOM 3183 O O . PHE C 1 78 ? 101.627 -16.967 19.196 1.00 13.75 66 PHE C O 1
ATOM 3191 N N . VAL C 1 79 ? 101.110 -16.463 17.096 1.00 13.43 67 VAL C N 1
ATOM 3192 C CA . VAL C 1 79 ? 99.752 -16.014 17.397 1.00 15.20 67 VAL C CA 1
ATOM 3193 C C . VAL C 1 79 ? 98.902 -17.185 17.938 1.00 13.82 67 VAL C C 1
ATOM 3194 O O . VAL C 1 79 ? 98.203 -17.025 18.923 1.00 14.98 67 VAL C O 1
ATOM 3198 N N . LYS C 1 80 ? 99.018 -18.351 17.310 1.00 16.15 68 LYS C N 1
ATOM 3199 C CA . LYS C 1 80 ? 98.348 -19.587 17.748 1.00 17.19 68 LYS C CA 1
ATOM 3200 C C . LYS C 1 80 ? 98.804 -19.962 19.161 1.00 17.84 68 LYS C C 1
ATOM 3201 O O . LYS C 1 80 ? 97.995 -20.274 20.050 1.00 16.87 68 LYS C O 1
ATOM 3204 N N . LYS C 1 81 ? 100.108 -19.899 19.380 1.00 17.42 69 LYS C N 1
ATOM 3205 C CA . LYS C 1 81 ? 100.701 -20.282 20.673 1.00 20.03 69 LYS C CA 1
ATOM 3206 C C . LYS C 1 81 ? 100.283 -19.290 21.751 1.00 20.58 69 LYS C C 1
ATOM 3207 O O . LYS C 1 81 ? 100.119 -19.650 22.938 1.00 19.20 69 LYS C O 1
ATOM 3213 N N . ALA C 1 82 ? 100.022 -18.049 21.352 1.00 17.00 70 ALA C N 1
ATOM 3214 C CA . ALA C 1 82 ? 99.507 -17.050 22.301 1.00 18.80 70 ALA C CA 1
ATOM 3215 C C . ALA C 1 82 ? 98.059 -17.312 22.754 1.00 18.45 70 ALA C C 1
ATOM 3216 O O . ALA C 1 82 ? 97.608 -16.692 23.727 1.00 19.40 70 ALA C O 1
ATOM 3218 N N . GLY C 1 83 ? 97.331 -18.151 22.019 1.00 18.14 71 GLY C N 1
ATOM 3219 C CA . GLY C 1 83 ? 95.996 -18.585 22.413 1.00 19.09 71 GLY C CA 1
ATOM 3220 C C . GLY C 1 83 ? 94.890 -18.288 21.402 1.00 19.37 71 GLY C C 1
ATOM 3221 O O . GLY C 1 83 ? 93.731 -18.566 21.691 1.00 17.56 71 GLY C O 1
ATOM 3222 N N . ALA C 1 84 ? 95.239 -17.758 20.228 1.00 18.21 72 ALA C N 1
ATOM 3223 C CA . ALA C 1 84 ? 94.251 -17.457 19.188 1.00 16.61 72 ALA C CA 1
ATOM 3224 C C . ALA C 1 84 ? 93.635 -18.728 18.582 1.00 19.19 72 ALA C C 1
ATOM 3225 O O . ALA C 1 84 ? 94.311 -19.758 18.361 1.00 17.53 72 ALA C O 1
ATOM 3227 N N . ASP C 1 85 ? 92.353 -18.632 18.258 1.00 18.30 73 ASP C N 1
ATOM 3228 C CA . ASP C 1 85 ? 91.662 -19.705 17.525 1.00 18.04 73 ASP C CA 1
ATOM 3229 C C . ASP C 1 85 ? 91.886 -19.604 16.034 1.00 17.96 73 ASP C C 1
ATOM 3230 O O . ASP C 1 85 ? 91.702 -20.573 15.302 1.00 18.24 73 ASP C O 1
ATOM 3235 N N . GLY C 1 86 ? 92.314 -18.436 15.576 1.00 16.87 74 GLY C N 1
ATOM 3236 C CA . GLY C 1 86 ? 92.502 -18.236 14.146 1.00 14.66 74 GLY C CA 1
ATOM 3237 C C . GLY C 1 86 ? 93.103 -16.891 13.861 1.00 12.89 74 GLY C C 1
ATOM 3238 O O . GLY C 1 86 ? 93.256 -16.058 14.783 1.00 14.42 74 GLY C O 1
ATOM 3239 N N . ILE C 1 87 ? 93.435 -16.665 12.593 1.00 13.89 75 ILE C N 1
ATOM 3240 C CA . ILE C 1 87 ? 94.057 -15.418 12.188 1.00 16.51 75 ILE C CA 1
ATOM 3241 C C . ILE C 1 87 ? 93.233 -14.771 11.100 1.00 15.10 75 ILE C C 1
ATOM 3242 O O . ILE C 1 87 ? 92.540 -15.458 10.331 1.00 17.10 75 ILE C O 1
ATOM 3247 N N . ILE C 1 88 ? 93.283 -13.444 11.090 1.00 16.02 76 ILE C N 1
ATOM 3248 C CA . ILE C 1 88 ? 92.808 -12.602 10.017 1.00 13.18 76 ILE C CA 1
ATOM 3249 C C . ILE C 1 88 ? 94.009 -11.921 9.375 1.00 15.57 76 ILE C C 1
ATOM 3250 O O . ILE C 1 88 ? 94.916 -11.512 10.020 1.00 12.79 76 ILE C O 1
ATOM 3255 N N . THR C 1 89 ? 94.037 -11.812 8.060 1.00 12.75 77 THR C N 1
ATOM 3256 C CA . THR C 1 89 ? 95.123 -11.090 7.383 1.00 17.14 77 THR C CA 1
ATOM 3257 C C . THR C 1 89 ? 94.654 -10.597 6.035 1.00 16.28 77 THR C C 1
ATOM 3258 O O . THR C 1 89 ? 93.696 -11.113 5.496 1.00 18.40 77 THR C O 1
ATOM 3262 N N . ILE C 1 90 ? 95.371 -9.609 5.499 1.00 15.27 78 ILE C N 1
ATOM 3263 C CA . ILE C 1 90 ? 95.157 -9.152 4.101 1.00 17.48 78 ILE C CA 1
ATOM 3264 C C . ILE C 1 90 ? 96.193 -9.715 3.137 1.00 20.26 78 ILE C C 1
ATOM 3265 O O . ILE C 1 90 ? 96.111 -9.513 1.897 1.00 20.34 78 ILE C O 1
ATOM 3270 N N . LYS C 1 91 ? 97.149 -10.456 3.681 1.00 19.59 79 LYS C N 1
ATOM 3271 C CA . LYS C 1 91 ? 98.227 -11.024 2.906 1.00 20.35 79 LYS C CA 1
ATOM 3272 C C . LYS C 1 91 ? 97.935 -12.460 2.526 1.00 22.24 79 LYS C C 1
ATOM 3273 O O . LYS C 1 91 ? 97.877 -13.320 3.393 1.00 22.14 79 LYS C O 1
ATOM 3279 N N . PRO C 1 92 ? 97.761 -12.720 1.228 1.00 21.77 80 PRO C N 1
ATOM 3280 C CA . PRO C 1 92 ? 97.505 -14.087 0.747 1.00 21.71 80 PRO C CA 1
ATOM 3281 C C . PRO C 1 92 ? 98.543 -15.101 1.197 1.00 17.92 80 PRO C C 1
ATOM 3282 O O . PRO C 1 92 ? 98.161 -16.234 1.504 1.00 21.03 80 PRO C O 1
ATOM 3286 N N . LYS C 1 93 ? 99.811 -14.722 1.301 1.00 17.97 81 LYS C N 1
ATOM 3287 C CA . LYS C 1 93 ? 100.816 -15.691 1.716 1.00 18.30 81 LYS C CA 1
ATOM 3288 C C . LYS C 1 93 ? 100.574 -16.127 3.170 1.00 18.84 81 LYS C C 1
ATOM 3289 O O . LYS C 1 93 ? 100.717 -17.304 3.485 1.00 18.67 81 LYS C O 1
ATOM 3291 N N . ASN C 1 94 ? 100.195 -15.199 4.050 1.00 19.41 82 ASN C N 1
ATOM 3292 C CA . ASN C 1 94 ? 99.849 -15.584 5.431 1.00 16.02 82 ASN C CA 1
ATOM 3293 C C . ASN C 1 94 ? 98.660 -16.550 5.463 1.00 17.63 82 ASN C C 1
ATOM 3294 O O . ASN C 1 94 ? 98.638 -17.502 6.234 1.00 19.72 82 ASN C O 1
ATOM 3299 N N . TYR C 1 95 ? 97.640 -16.272 4.663 1.00 18.44 83 TYR C N 1
ATOM 3300 C CA . TYR C 1 95 ? 96.456 -17.124 4.646 1.00 19.16 83 TYR C CA 1
ATOM 3301 C C . TYR C 1 95 ? 96.859 -18.558 4.249 1.00 16.68 83 TYR C C 1
ATOM 3302 O O . TYR C 1 95 ? 96.486 -19.542 4.878 1.00 18.30 83 TYR C O 1
ATOM 3311 N N . VAL C 1 96 ? 97.621 -18.659 3.183 1.00 17.60 84 VAL C N 1
ATOM 3312 C CA . VAL C 1 96 ? 98.049 -19.948 2.642 1.00 19.50 84 VAL C CA 1
ATOM 3313 C C . VAL C 1 96 ? 98.845 -20.761 3.673 1.00 20.55 84 VAL C C 1
ATOM 3314 O O . VAL C 1 96 ? 98.614 -21.957 3.853 1.00 17.52 84 VAL C O 1
ATOM 3318 N N . VAL C 1 97 ? 99.744 -20.077 4.376 1.00 19.09 85 VAL C N 1
ATOM 3319 C CA . VAL C 1 97 ? 100.624 -20.705 5.345 1.00 18.28 85 VAL C CA 1
ATOM 3320 C C . VAL C 1 97 ? 99.825 -21.128 6.577 1.00 16.36 85 VAL C C 1
ATOM 3321 O O . VAL C 1 97 ? 100.060 -22.190 7.129 1.00 17.68 85 VAL C O 1
ATOM 3325 N N . ALA C 1 98 ? 98.869 -20.305 7.001 1.00 18.01 86 ALA C N 1
ATOM 3326 C CA . ALA C 1 98 ? 98.022 -20.666 8.117 1.00 18.20 86 ALA C CA 1
ATOM 3327 C C . ALA C 1 98 ? 97.203 -21.931 7.777 1.00 19.83 86 ALA C C 1
ATOM 3328 O O . ALA C 1 98 ? 97.127 -22.860 8.586 1.00 20.93 86 ALA C O 1
ATOM 3330 N N . LYS C 1 99 ? 96.638 -21.969 6.578 1.00 20.31 87 LYS C N 1
ATOM 3331 C CA . LYS C 1 99 ? 95.810 -23.087 6.120 1.00 22.66 87 LYS C CA 1
ATOM 3332 C C . LYS C 1 99 ? 96.622 -24.386 6.087 1.00 21.98 87 LYS C C 1
ATOM 3333 O O . LYS C 1 99 ? 96.145 -25.414 6.551 1.00 22.47 87 LYS C O 1
ATOM 3339 N N . LYS C 1 100 ? 97.855 -24.318 5.589 1.00 21.31 88 LYS C N 1
ATOM 3340 C CA . LYS C 1 100 ? 98.747 -25.492 5.525 1.00 22.42 88 LYS C CA 1
ATOM 3341 C C . LYS C 1 100 ? 99.077 -26.063 6.901 1.00 21.41 88 LYS C C 1
ATOM 3342 O O . LYS C 1 100 ? 99.324 -27.258 7.031 1.00 20.38 88 LYS C O 1
ATOM 3348 N N . ASN C 1 101 ? 99.103 -25.195 7.913 1.00 19.72 89 ASN C N 1
ATOM 3349 C CA . ASN C 1 101 ? 99.294 -25.600 9.304 1.00 21.08 89 ASN C CA 1
ATOM 3350 C C . ASN C 1 101 ? 97.991 -25.983 10.018 1.00 20.17 89 ASN C C 1
ATOM 3351 O O . ASN C 1 101 ? 98.003 -26.285 11.212 1.00 23.89 89 ASN C O 1
ATOM 3356 N N . GLY C 1 102 ? 96.874 -25.987 9.293 1.00 19.03 90 GLY C N 1
ATOM 3357 C CA . GLY C 1 102 ? 95.576 -26.299 9.877 1.00 19.76 90 GLY C CA 1
ATOM 3358 C C . GLY C 1 102 ? 95.123 -25.267 10.903 1.00 19.37 90 GLY C C 1
ATOM 3359 O O . GLY C 1 102 ? 94.484 -25.595 11.905 1.00 20.97 90 GLY C O 1
ATOM 3360 N N . ILE C 1 103 ? 95.477 -24.013 10.661 1.00 16.74 91 ILE C N 1
ATOM 3361 C CA . ILE C 1 103 ? 95.064 -22.917 11.516 1.00 19.46 91 ILE C CA 1
ATOM 3362 C C . ILE C 1 103 ? 93.949 -22.168 10.797 1.00 19.06 91 ILE C C 1
ATOM 3363 O O . ILE C 1 103 ? 94.132 -21.742 9.641 1.00 17.56 91 ILE C O 1
ATOM 3368 N N . PRO C 1 104 ? 92.790 -22.034 11.444 1.00 17.40 92 PRO C N 1
ATOM 3369 C CA . PRO C 1 104 ? 91.680 -21.309 10.824 1.00 19.12 92 PRO C CA 1
ATOM 3370 C C . PRO C 1 104 ? 92.125 -19.897 10.459 1.00 19.07 92 PRO C C 1
ATOM 3371 O O . PRO C 1 104 ? 92.848 -19.234 11.255 1.00 18.07 92 PRO C O 1
ATOM 3375 N N . ALA C 1 105 ? 91.739 -19.466 9.262 1.00 18.36 93 ALA C N 1
ATOM 3376 C CA . ALA C 1 105 ? 92.176 -18.183 8.727 1.00 18.37 93 ALA C CA 1
ATOM 3377 C C . ALA C 1 105 ? 91.052 -17.465 7.977 1.00 18.76 93 ALA C C 1
ATOM 3378 O O . ALA C 1 105 ? 90.173 -18.096 7.368 1.00 19.41 93 ALA C O 1
ATOM 3380 N N . VAL C 1 106 ? 91.102 -16.141 8.013 1.00 17.00 94 VAL C N 1
ATOM 3381 C CA . VAL C 1 106 ? 90.159 -15.304 7.281 1.00 16.95 94 VAL C CA 1
ATOM 3382 C C . VAL C 1 106 ? 90.988 -14.327 6.427 1.00 18.59 94 VAL C C 1
ATOM 3383 O O . VAL C 1 106 ? 91.853 -13.651 6.955 1.00 17.17 94 VAL C O 1
ATOM 3387 N N . LEU C 1 107 ? 90.719 -14.227 5.126 1.00 17.39 95 LEU C N 1
ATOM 3388 C CA . LEU C 1 107 ? 91.401 -13.252 4.277 1.00 19.95 95 LEU C CA 1
ATOM 3389 C C . LEU C 1 107 ? 90.556 -11.997 4.059 1.00 22.08 95 LEU C C 1
ATOM 3390 O O . LEU C 1 107 ? 89.424 -12.072 3.564 1.00 20.68 95 LEU C O 1
ATOM 3395 N N . ARG C 1 108 ? 91.132 -10.848 4.373 1.00 21.27 96 ARG C N 1
ATOM 3396 C CA . ARG C 1 108 ? 90.488 -9.551 4.148 1.00 25.47 96 ARG C CA 1
ATOM 3397 C C . ARG C 1 108 ? 90.552 -9.202 2.690 1.00 28.14 96 ARG C C 1
ATOM 3398 O O . ARG C 1 108 ? 91.480 -9.603 1.977 1.00 30.23 96 ARG C O 1
ATOM 3406 N N . PHE C 1 109 ? 89.515 -8.499 2.231 1.00 25.21 97 PHE C N 1
ATOM 3407 C CA . PHE C 1 109 ? 89.297 -8.267 0.832 1.00 24.26 97 PHE C CA 1
ATOM 3408 C C . PHE C 1 109 ? 88.694 -6.868 0.731 1.00 23.01 97 PHE C C 1
ATOM 3409 O O . PHE C 1 109 ? 87.619 -6.646 1.234 1.00 22.24 97 PHE C O 1
ATOM 3417 N N . PHE C 1 110 ? 89.381 -5.947 0.059 1.00 18.45 98 PHE C N 1
ATOM 3418 C CA . PHE C 1 110 ? 88.916 -4.575 -0.075 1.00 16.26 98 PHE C CA 1
ATOM 3419 C C . PHE C 1 110 ? 88.179 -4.479 -1.407 1.00 18.59 98 PHE C C 1
ATOM 3420 O O . PHE C 1 110 ? 88.795 -4.523 -2.448 1.00 22.03 98 PHE C O 1
ATOM 3428 N N . ALA C 1 111 ? 86.853 -4.356 -1.363 1.00 16.63 99 ALA C N 1
ATOM 3429 C CA . ALA C 1 111 ? 86.039 -4.334 -2.575 1.00 15.93 99 ALA C CA 1
ATOM 3430 C C . ALA C 1 111 ? 85.725 -2.902 -2.938 1.00 14.73 99 ALA C C 1
ATOM 3431 O O . ALA C 1 111 ? 84.659 -2.389 -2.669 1.00 18.36 99 ALA C O 1
ATOM 3433 N N . LEU C 1 112 ? 86.660 -2.270 -3.631 1.00 18.28 100 LEU C N 1
ATOM 3434 C CA . LEU C 1 112 ? 86.558 -0.853 -3.935 1.00 18.24 100 LEU C CA 1
ATOM 3435 C C . LEU C 1 112 ? 85.986 -0.571 -5.292 1.00 17.37 100 LEU C C 1
ATOM 3436 O O . LEU C 1 112 ? 85.325 0.440 -5.456 1.00 17.85 100 LEU C O 1
ATOM 3441 N N . ASP C 1 113 ? 86.268 -1.465 -6.252 1.00 16.65 101 ASP C N 1
ATOM 3442 C CA . ASP C 1 113 ? 85.898 -1.292 -7.679 1.00 16.63 101 ASP C CA 1
ATOM 3443 C C . ASP C 1 113 ? 85.830 -2.650 -8.393 1.00 16.77 101 ASP C C 1
ATOM 3444 O O . ASP C 1 113 ? 86.369 -3.639 -7.921 1.00 18.10 101 ASP C O 1
ATOM 3449 N N . SER C 1 114 ? 85.245 -2.667 -9.580 1.00 17.83 102 SER C N 1
ATOM 3450 C CA . SER C 1 114 ? 84.898 -3.937 -10.279 1.00 22.81 102 SER C CA 1
ATOM 3451 C C . SER C 1 114 ? 86.138 -4.764 -10.751 1.00 22.51 102 SER C C 1
ATOM 3452 O O . SER C 1 114 ? 86.144 -6.002 -10.758 1.00 25.49 102 SER C O 1
ATOM 3455 N N . LYS C 1 115 ? 87.215 -4.024 -11.028 1.00 24.19 103 LYS C N 1
ATOM 3456 C CA . LYS C 1 115 ? 88.534 -4.617 -11.285 1.00 26.31 103 LYS C CA 1
ATOM 3457 C C . LYS C 1 115 ? 89.229 -5.179 -10.019 1.00 24.30 103 LYS C C 1
ATOM 3458 O O . LYS C 1 115 ? 89.736 -6.290 -10.069 1.00 28.28 103 LYS C O 1
ATOM 3464 N N . ALA C 1 116 ? 89.241 -4.437 -8.914 1.00 24.09 104 ALA C N 1
ATOM 3465 C CA . ALA C 1 116 ? 89.756 -4.940 -7.630 1.00 22.30 104 ALA C CA 1
ATOM 3466 C C . ALA C 1 116 ? 89.046 -6.245 -7.257 1.00 19.75 104 ALA C C 1
ATOM 3467 O O . ALA C 1 116 ? 89.679 -7.204 -6.822 1.00 25.03 104 ALA C O 1
ATOM 3469 N N . VAL C 1 117 ? 87.733 -6.264 -7.429 1.00 18.84 105 VAL C N 1
ATOM 3470 C CA . VAL C 1 117 ? 86.920 -7.440 -7.109 1.00 19.64 105 VAL C CA 1
ATOM 3471 C C . VAL C 1 117 ? 87.259 -8.632 -8.010 1.00 18.19 105 VAL C C 1
ATOM 3472 O O . VAL C 1 117 ? 87.458 -9.741 -7.500 1.00 17.82 105 VAL C O 1
ATOM 3476 N N . GLU C 1 118 ? 87.380 -8.401 -9.316 1.00 18.77 106 GLU C N 1
ATOM 3477 C CA . GLU C 1 118 ? 87.755 -9.466 -10.249 1.00 21.61 106 GLU C CA 1
ATOM 3478 C C . GLU C 1 118 ? 89.088 -10.103 -9.856 1.00 20.34 106 GLU C C 1
ATOM 3479 O O . GLU C 1 118 ? 89.202 -11.320 -9.742 1.00 23.69 106 GLU C O 1
ATOM 3485 N N . ARG C 1 119 ? 90.102 -9.280 -9.665 1.00 22.55 107 ARG C N 1
ATOM 3486 C CA . ARG C 1 119 ? 91.424 -9.789 -9.331 1.00 25.92 107 ARG C CA 1
ATOM 3487 C C . ARG C 1 119 ? 91.388 -10.592 -8.021 1.00 23.02 107 ARG C C 1
ATOM 3488 O O . ARG C 1 119 ? 92.021 -11.643 -7.910 1.00 20.51 107 ARG C O 1
ATOM 3496 N N . GLY C 1 120 ? 90.646 -10.099 -7.036 1.00 23.87 108 GLY C N 1
ATOM 3497 C CA . GLY C 1 120 ? 90.532 -10.758 -5.752 1.00 22.45 108 GLY C CA 1
ATOM 3498 C C . GLY C 1 120 ? 89.807 -12.082 -5.826 1.00 21.11 108 GLY C C 1
ATOM 3499 O O . GLY C 1 120 ? 90.193 -13.039 -5.166 1.00 22.41 108 GLY C O 1
ATOM 3500 N N . ILE C 1 121 ? 88.752 -12.148 -6.630 1.00 20.28 109 ILE C N 1
ATOM 3501 C CA . ILE C 1 121 ? 88.041 -13.402 -6.780 1.00 22.73 109 ILE C CA 1
ATOM 3502 C C . ILE C 1 121 ? 89.017 -14.440 -7.289 1.00 21.34 109 ILE C C 1
ATOM 3503 O O . ILE C 1 121 ? 89.057 -15.573 -6.765 1.00 25.33 109 ILE C O 1
ATOM 3508 N N . GLU C 1 122 ? 89.797 -14.039 -8.306 1.00 24.30 110 GLU C N 1
ATOM 3509 C CA . GLU C 1 122 ? 90.663 -14.969 -9.060 1.00 24.87 110 GLU C CA 1
ATOM 3510 C C . GLU C 1 122 ? 91.712 -15.522 -8.119 1.00 23.37 110 GLU C C 1
ATOM 3511 O O . GLU C 1 122 ? 92.035 -16.696 -8.141 1.00 23.59 110 GLU C O 1
ATOM 3513 N N . GLN C 1 123 ? 92.211 -14.664 -7.251 1.00 22.68 111 GLN C N 1
ATOM 3514 C CA . GLN C 1 123 ? 93.151 -15.080 -6.241 1.00 22.76 111 GLN C CA 1
ATOM 3515 C C . GLN C 1 123 ? 92.465 -15.991 -5.197 1.00 21.87 111 GLN C C 1
ATOM 3516 O O . GLN C 1 123 ? 93.041 -17.009 -4.792 1.00 19.86 111 GLN C O 1
ATOM 3522 N N . ILE C 1 124 ? 91.231 -15.664 -4.801 1.00 20.13 112 ILE C N 1
ATOM 3523 C CA . ILE C 1 124 ? 90.487 -16.528 -3.884 1.00 20.19 112 ILE C CA 1
ATOM 3524 C C . ILE C 1 124 ? 90.307 -17.938 -4.482 1.00 22.53 112 ILE C C 1
ATOM 3525 O O . ILE C 1 124 ? 90.453 -18.937 -3.788 1.00 22.36 112 ILE C O 1
ATOM 3530 N N . GLU C 1 125 ? 90.022 -18.009 -5.774 1.00 21.99 113 GLU C N 1
ATOM 3531 C CA . GLU C 1 125 ? 89.765 -19.298 -6.431 1.00 25.21 113 GLU C CA 1
ATOM 3532 C C . GLU C 1 125 ? 91.052 -20.110 -6.576 1.00 26.83 113 GLU C C 1
ATOM 3533 O O . GLU C 1 125 ? 91.068 -21.316 -6.295 1.00 29.17 113 GLU C O 1
ATOM 3539 N N . THR C 1 126 ? 92.117 -19.432 -7.002 1.00 26.48 114 THR C N 1
ATOM 3540 C CA . THR C 1 126 ? 93.433 -20.033 -7.235 1.00 26.61 114 THR C CA 1
ATOM 3541 C C . THR C 1 126 ? 94.023 -20.607 -5.944 1.00 26.97 114 THR C C 1
ATOM 3542 O O . THR C 1 126 ? 94.480 -21.755 -5.895 1.00 27.43 114 THR C O 1
ATOM 3546 N N . LEU C 1 127 ? 94.016 -19.792 -4.903 1.00 26.06 115 LEU C N 1
ATOM 3547 C CA . LEU C 1 127 ? 94.660 -20.144 -3.654 1.00 26.11 115 LEU C CA 1
ATOM 3548 C C . LEU C 1 127 ? 93.790 -21.022 -2.756 1.00 27.23 115 LEU C C 1
ATOM 3549 O O . LEU C 1 127 ? 94.268 -21.544 -1.753 1.00 28.27 115 LEU C O 1
ATOM 3554 N N . GLY C 1 128 ? 92.522 -21.190 -3.114 1.00 26.56 116 GLY C N 1
ATOM 3555 C CA . GLY C 1 128 ? 91.613 -22.009 -2.337 1.00 26.02 116 GLY C CA 1
ATOM 3556 C C . GLY C 1 128 ? 91.256 -21.376 -1.016 1.00 26.84 116 GLY C C 1
ATOM 3557 O O . GLY C 1 128 ? 91.347 -22.021 0.026 1.00 27.00 116 GLY C O 1
ATOM 3558 N N . VAL C 1 129 ? 90.840 -20.112 -1.068 1.00 25.36 117 VAL C N 1
ATOM 3559 C CA . VAL C 1 129 ? 90.498 -19.344 0.125 1.00 23.83 117 VAL C CA 1
ATOM 3560 C C . VAL C 1 129 ? 89.033 -19.634 0.466 1.00 24.75 117 VAL C C 1
ATOM 3561 O O . VAL C 1 129 ? 88.146 -19.323 -0.322 1.00 26.64 117 VAL C O 1
ATOM 3565 N N . ASP C 1 130 ? 88.791 -20.224 1.637 1.00 26.76 118 ASP C N 1
ATOM 3566 C CA . ASP C 1 130 ? 87.454 -20.652 2.045 1.00 28.31 118 ASP C CA 1
ATOM 3567 C C . ASP C 1 130 ? 86.656 -19.583 2.814 1.00 27.63 118 ASP C C 1
ATOM 3568 O O . ASP C 1 130 ? 85.430 -19.633 2.826 1.00 28.06 118 ASP C O 1
ATOM 3573 N N . VAL C 1 131 ? 87.337 -18.646 3.480 1.00 25.02 119 VAL C N 1
ATOM 3574 C CA . VAL C 1 131 ? 86.657 -17.630 4.283 1.00 23.91 119 VAL C CA 1
ATOM 3575 C C . VAL C 1 131 ? 87.231 -16.251 3.973 1.00 22.68 119 VAL C C 1
ATOM 3576 O O . VAL C 1 131 ? 88.444 -16.021 4.078 1.00 22.98 119 VAL C O 1
ATOM 3580 N N . VAL C 1 132 ? 86.350 -15.336 3.590 1.00 20.89 120 VAL C N 1
ATOM 3581 C CA . VAL C 1 132 ? 86.753 -13.995 3.169 1.00 20.67 120 VAL C CA 1
ATOM 3582 C C . VAL C 1 132 ? 85.999 -12.965 4.005 1.00 18.90 120 VAL C C 1
ATOM 3583 O O . VAL C 1 132 ? 84.796 -13.100 4.199 1.00 19.65 120 VAL C O 1
ATOM 3587 N N . GLU C 1 133 ? 86.691 -11.939 4.471 1.00 15.49 121 GLU C N 1
ATOM 3588 C CA . GLU C 1 133 ? 86.041 -10.760 5.053 1.00 16.53 121 GLU C CA 1
ATOM 3589 C C . GLU C 1 133 ? 86.055 -9.605 4.046 1.00 19.01 121 GLU C C 1
ATOM 3590 O O . GLU C 1 133 ? 87.118 -9.177 3.600 1.00 22.05 121 GLU C O 1
ATOM 3596 N N . VAL C 1 134 ? 84.886 -9.132 3.639 1.00 17.74 122 VAL C N 1
ATOM 3597 C CA . VAL C 1 134 ? 84.788 -8.146 2.578 1.00 17.72 122 VAL C CA 1
ATOM 3598 C C . VAL C 1 134 ? 84.412 -6.814 3.171 1.00 15.90 122 VAL C C 1
ATOM 3599 O O . VAL C 1 134 ? 83.425 -6.715 3.879 1.00 17.10 122 VAL C O 1
ATOM 3603 N N . LEU C 1 135 ? 85.164 -5.783 2.811 1.00 14.04 123 LEU C N 1
ATOM 3604 C CA . LEU C 1 135 ? 84.950 -4.415 3.292 1.00 14.81 123 LEU C CA 1
ATOM 3605 C C . LEU C 1 135 ? 84.802 -3.449 2.120 1.00 14.92 123 LEU C C 1
ATOM 3606 O O . LEU C 1 135 ? 85.427 -3.671 1.041 1.00 14.91 123 LEU C O 1
ATOM 3611 N N . PRO C 1 136 ? 83.951 -2.428 2.238 1.00 13.46 124 PRO C N 1
ATOM 3612 C CA . PRO C 1 136 ? 83.014 -2.222 3.343 1.00 13.92 124 PRO C CA 1
ATOM 3613 C C . PRO C 1 136 ? 81.820 -3.162 3.212 1.00 15.98 124 PRO C C 1
ATOM 3614 O O . PRO C 1 136 ? 81.606 -3.808 2.175 1.00 14.52 124 PRO C O 1
ATOM 3618 N N . GLY C 1 137 ? 81.044 -3.242 4.264 1.00 14.42 125 GLY C N 1
ATOM 3619 C CA . GLY C 1 137 ? 79.954 -4.203 4.354 1.00 16.49 125 GLY C CA 1
ATOM 3620 C C . GLY C 1 137 ? 78.886 -4.095 3.298 1.00 15.99 125 GLY C C 1
ATOM 3621 O O . GLY C 1 137 ? 78.361 -5.095 2.832 1.00 17.06 125 GLY C O 1
ATOM 3622 N N . ALA C 1 138 ? 78.602 -2.875 2.881 1.00 17.78 126 ALA C N 1
ATOM 3623 C CA . ALA C 1 138 ? 77.516 -2.593 1.969 1.00 18.32 126 ALA C CA 1
ATOM 3624 C C . ALA C 1 138 ? 77.676 -3.328 0.635 1.00 16.67 126 ALA C C 1
ATOM 3625 O O . ALA C 1 138 ? 76.685 -3.575 -0.035 1.00 16.36 126 ALA C O 1
ATOM 3627 N N . VAL C 1 139 ? 78.905 -3.668 0.267 1.00 13.92 127 VAL C N 1
ATOM 3628 C CA . VAL C 1 139 ? 79.173 -4.348 -1.015 1.00 15.39 127 VAL C CA 1
ATOM 3629 C C . VAL C 1 139 ? 79.547 -5.820 -0.857 1.00 14.32 127 VAL C C 1
ATOM 3630 O O . VAL C 1 139 ? 79.786 -6.508 -1.848 1.00 16.47 127 VAL C O 1
ATOM 3634 N N . ALA C 1 140 ? 79.548 -6.320 0.383 1.00 15.69 128 ALA C N 1
ATOM 3635 C CA . ALA C 1 140 ? 79.853 -7.715 0.623 1.00 14.05 128 ALA C CA 1
ATOM 3636 C C . ALA C 1 140 ? 78.873 -8.666 -0.112 1.00 14.99 128 ALA C C 1
ATOM 3637 O O . ALA C 1 140 ? 79.313 -9.667 -0.664 1.00 16.57 128 ALA C O 1
ATOM 3639 N N . PRO C 1 141 ? 77.579 -8.344 -0.157 1.00 17.73 129 PRO C N 1
ATOM 3640 C CA . PRO C 1 141 ? 76.615 -9.153 -0.945 1.00 17.34 129 PRO C CA 1
ATOM 3641 C C . PRO C 1 141 ? 76.938 -9.295 -2.427 1.00 19.69 129 PRO C C 1
ATOM 3642 O O . PRO C 1 141 ? 76.727 -10.382 -2.959 1.00 17.61 129 PRO C O 1
ATOM 3646 N N . LYS C 1 142 ? 77.427 -8.235 -3.064 1.00 21.27 130 LYS C N 1
ATOM 3647 C CA . LYS C 1 142 ? 77.823 -8.295 -4.473 1.00 23.18 130 LYS C CA 1
ATOM 3648 C C . LYS C 1 142 ? 78.953 -9.296 -4.633 1.00 21.37 130 LYS C C 1
ATOM 3649 O O . LYS C 1 142 ? 78.940 -10.107 -5.557 1.00 20.63 130 LYS C O 1
ATOM 3655 N N . VAL C 1 143 ? 79.934 -9.238 -3.742 1.00 16.64 131 VAL C N 1
ATOM 3656 C CA . VAL C 1 143 ? 81.084 -10.143 -3.844 1.00 16.83 131 VAL C CA 1
ATOM 3657 C C . VAL C 1 143 ? 80.671 -11.606 -3.600 1.00 17.89 131 VAL C C 1
ATOM 3658 O O . VAL C 1 143 ? 81.109 -12.513 -4.324 1.00 20.96 131 VAL C O 1
ATOM 3662 N N . ALA C 1 144 ? 79.818 -11.796 -2.599 1.00 17.52 132 ALA C N 1
ATOM 3663 C CA . ALA C 1 144 ? 79.370 -13.112 -2.139 1.00 18.83 132 ALA C CA 1
ATOM 3664 C C . ALA C 1 144 ? 78.673 -13.888 -3.253 1.00 19.86 132 ALA C C 1
ATOM 3665 O O . ALA C 1 144 ? 78.874 -15.090 -3.395 1.00 20.84 132 ALA C O 1
ATOM 3667 N N . ARG C 1 145 ? 77.859 -13.174 -4.027 1.00 16.67 133 ARG C N 1
ATOM 3668 C CA . ARG C 1 145 ? 77.116 -13.740 -5.162 1.00 18.36 133 ARG C CA 1
ATOM 3669 C C . ARG C 1 145 ? 78.058 -14.334 -6.190 1.00 18.60 133 ARG C C 1
ATOM 3670 O O . ARG C 1 145 ? 77.676 -15.246 -6.932 1.00 16.27 133 ARG C O 1
ATOM 3673 N N . LYS C 1 146 ? 79.268 -13.794 -6.259 1.00 18.40 134 LYS C N 1
ATOM 3674 C CA . LYS C 1 146 ? 80.250 -14.211 -7.256 1.00 18.90 134 LYS C CA 1
ATOM 3675 C C . LYS C 1 146 ? 81.214 -15.299 -6.762 1.00 20.23 134 LYS C C 1
ATOM 3676 O O . LYS C 1 146 ? 81.987 -15.860 -7.542 1.00 22.17 134 LYS C O 1
ATOM 3682 N N . ILE C 1 147 ? 81.152 -15.619 -5.476 1.00 20.79 135 ILE C N 1
ATOM 3683 C CA . ILE C 1 147 ? 81.905 -16.738 -4.908 1.00 22.83 135 ILE C CA 1
ATOM 3684 C C . ILE C 1 147 ? 80.987 -17.633 -4.061 1.00 24.18 135 ILE C C 1
ATOM 3685 O O . ILE C 1 147 ? 81.209 -17.810 -2.874 1.00 21.91 135 ILE C O 1
ATOM 3690 N N . PRO C 1 148 ? 79.963 -18.213 -4.693 1.00 25.44 136 PRO C N 1
ATOM 3691 C CA . PRO C 1 148 ? 79.026 -19.087 -3.981 1.00 25.98 136 PRO C CA 1
ATOM 3692 C C . PRO C 1 148 ? 79.769 -20.281 -3.392 1.00 26.48 136 PRO C C 1
ATOM 3693 O O . PRO C 1 148 ? 80.737 -20.759 -3.982 1.00 28.00 136 PRO C O 1
ATOM 3697 N N . GLY C 1 149 ? 79.340 -20.733 -2.220 1.00 26.82 137 GLY C N 1
ATOM 3698 C CA . GLY C 1 149 ? 79.991 -21.852 -1.562 1.00 26.90 137 GLY C CA 1
ATOM 3699 C C . GLY C 1 149 ? 81.166 -21.440 -0.695 1.00 26.91 137 GLY C C 1
ATOM 3700 O O . GLY C 1 149 ? 81.749 -22.279 -0.024 1.00 29.61 137 GLY C O 1
ATOM 3701 N N . ARG C 1 150 ? 81.528 -20.160 -0.705 1.00 26.38 138 ARG C N 1
ATOM 3702 C CA . ARG C 1 150 ? 82.562 -19.649 0.199 1.00 25.25 138 ARG C CA 1
ATOM 3703 C C . ARG C 1 150 ? 81.931 -18.759 1.275 1.00 25.99 138 ARG C C 1
ATOM 3704 O O . ARG C 1 150 ? 80.944 -18.045 1.023 1.00 27.25 138 ARG C O 1
ATOM 3712 N N . THR C 1 151 ? 82.480 -18.824 2.483 1.00 22.45 139 THR C N 1
ATOM 3713 C CA . THR C 1 151 ? 81.975 -18.024 3.589 1.00 22.37 139 THR C CA 1
ATOM 3714 C C . THR C 1 151 ? 82.438 -16.572 3.473 1.00 22.76 139 THR C C 1
ATOM 3715 O O . THR C 1 151 ? 83.643 -16.317 3.416 1.00 20.50 139 THR C O 1
ATOM 3719 N N . VAL C 1 152 ? 81.480 -15.643 3.417 1.00 21.19 140 VAL C N 1
ATOM 3720 C CA . VAL C 1 152 ? 81.769 -14.211 3.411 1.00 20.47 140 VAL C CA 1
ATOM 3721 C C . VAL C 1 152 ? 81.341 -13.604 4.756 1.00 16.99 140 VAL C C 1
ATOM 3722 O O . VAL C 1 152 ? 80.239 -13.855 5.224 1.00 20.13 140 VAL C O 1
ATOM 3726 N N . ILE C 1 153 ? 82.245 -12.847 5.371 1.00 17.96 141 ILE C N 1
ATOM 3727 C CA . ILE C 1 153 ? 81.944 -11.971 6.494 1.00 16.46 141 ILE C CA 1
ATOM 3728 C C . ILE C 1 153 ? 82.011 -10.525 5.985 1.00 17.13 141 ILE C C 1
ATOM 3729 O O . ILE C 1 153 ? 83.006 -10.134 5.397 1.00 15.12 141 ILE C O 1
ATOM 3734 N N . ALA C 1 154 ? 80.970 -9.744 6.231 1.00 17.79 142 ALA C N 1
ATOM 3735 C CA . ALA C 1 154 ? 80.937 -8.334 5.871 1.00 17.77 142 ALA C CA 1
ATOM 3736 C C . ALA C 1 154 ? 81.487 -7.502 7.010 1.00 18.32 142 ALA C C 1
ATOM 3737 O O . ALA C 1 154 ? 81.234 -7.796 8.170 1.00 17.04 142 ALA C O 1
ATOM 3739 N N . ALA C 1 155 ? 82.230 -6.452 6.694 1.00 18.40 143 ALA C N 1
ATOM 3740 C CA . ALA C 1 155 ? 82.735 -5.556 7.733 1.00 19.84 143 ALA C CA 1
ATOM 3741 C C . ALA C 1 155 ? 83.010 -4.177 7.161 1.00 18.70 143 ALA C C 1
ATOM 3742 O O . ALA C 1 155 ? 83.351 -4.033 5.992 1.00 15.07 143 ALA C O 1
ATOM 3744 N N . GLY C 1 156 ? 82.787 -3.149 7.960 1.00 16.46 144 GLY C N 1
ATOM 3745 C CA . GLY C 1 156 ? 83.125 -1.795 7.600 1.00 19.04 144 GLY C CA 1
ATOM 3746 C C . GLY C 1 156 ? 81.912 -0.951 7.313 1.00 19.32 144 GLY C C 1
ATOM 3747 O O . GLY C 1 156 ? 81.142 -1.244 6.386 1.00 14.77 144 GLY C O 1
ATOM 3748 N N . LEU C 1 157 ? 81.725 0.093 8.140 1.00 18.56 145 LEU C N 1
ATOM 3749 C CA . LEU C 1 157 ? 80.694 1.105 7.948 1.00 18.07 145 LEU C CA 1
ATOM 3750 C C . LEU C 1 157 ? 79.236 0.573 8.026 1.00 19.34 145 LEU C C 1
ATOM 3751 O O . LEU C 1 157 ? 78.305 1.161 7.451 1.00 20.10 145 LEU C O 1
ATOM 3756 N N . VAL C 1 158 ? 79.037 -0.529 8.740 1.00 17.91 146 VAL C N 1
ATOM 3757 C CA . VAL C 1 158 ? 77.693 -1.039 8.935 1.00 18.98 146 VAL C CA 1
ATOM 3758 C C . VAL C 1 158 ? 77.186 -0.309 10.169 1.00 22.16 146 VAL C C 1
ATOM 3759 O O . VAL C 1 158 ? 77.694 -0.537 11.254 1.00 22.47 146 VAL C O 1
ATOM 3763 N N . GLU C 1 159 ? 76.273 0.637 9.976 1.00 23.20 147 GLU C N 1
ATOM 3764 C CA . GLU C 1 159 ? 75.898 1.552 11.055 1.00 27.29 147 GLU C CA 1
ATOM 3765 C C . GLU C 1 159 ? 74.510 1.260 11.669 1.00 29.11 147 GLU C C 1
ATOM 3766 O O . GLU C 1 159 ? 74.312 1.532 12.861 1.00 33.25 147 GLU C O 1
ATOM 3772 N N . THR C 1 160 ? 73.571 0.683 10.913 1.00 25.62 148 THR C N 1
ATOM 3773 C CA . THR C 1 160 ? 72.212 0.431 11.466 1.00 26.56 148 THR C CA 1
ATOM 3774 C C . THR C 1 160 ? 71.733 -1.019 11.394 1.00 24.26 148 THR C C 1
ATOM 3775 O O . THR C 1 160 ? 72.243 -1.843 10.655 1.00 20.45 148 THR C O 1
ATOM 3779 N N . GLU C 1 161 ? 70.705 -1.326 12.167 1.00 22.89 149 GLU C N 1
ATOM 3780 C CA . GLU C 1 161 ? 70.125 -2.657 12.139 1.00 22.19 149 GLU C CA 1
ATOM 3781 C C . GLU C 1 161 ? 69.510 -3.042 10.769 1.00 22.96 149 GLU C C 1
ATOM 3782 O O . GLU C 1 161 ? 69.533 -4.209 10.397 1.00 22.86 149 GLU C O 1
ATOM 3788 N N . GLU C 1 162 ? 69.034 -2.046 10.011 1.00 23.07 150 GLU C N 1
ATOM 3789 C CA . GLU C 1 162 ? 68.429 -2.255 8.685 1.00 24.17 150 GLU C CA 1
ATOM 3790 C C . GLU C 1 162 ? 69.498 -2.676 7.717 1.00 22.89 150 GLU C C 1
ATOM 3791 O O . GLU C 1 162 ? 69.298 -3.584 6.903 1.00 21.75 150 GLU C O 1
ATOM 3797 N N . GLU C 1 163 ? 70.649 -2.008 7.812 1.00 23.04 151 GLU C N 1
ATOM 3798 C CA . GLU C 1 163 ? 71.778 -2.314 6.937 1.00 23.13 151 GLU C CA 1
ATOM 3799 C C . GLU C 1 163 ? 72.253 -3.736 7.191 1.00 19.62 151 GLU C C 1
ATOM 3800 O O . GLU C 1 163 ? 72.450 -4.513 6.248 1.00 19.89 151 GLU C O 1
ATOM 3806 N N . ALA C 1 164 ? 72.397 -4.081 8.463 1.00 20.86 152 ALA C N 1
ATOM 3807 C CA . ALA C 1 164 ? 72.860 -5.404 8.846 1.00 19.24 152 ALA C CA 1
ATOM 3808 C C . ALA C 1 164 ? 71.903 -6.512 8.419 1.00 16.97 152 ALA C C 1
ATOM 3809 O O . ALA C 1 164 ? 72.332 -7.506 7.868 1.00 18.04 152 ALA C O 1
ATOM 3811 N N . ARG C 1 165 ? 70.593 -6.338 8.626 1.00 17.46 153 ARG C N 1
ATOM 3812 C CA . ARG C 1 165 ? 69.634 -7.375 8.278 1.00 18.02 153 ARG C CA 1
ATOM 3813 C C . ARG C 1 165 ? 69.662 -7.670 6.802 1.00 18.35 153 ARG C C 1
ATOM 3814 O O . ARG C 1 165 ? 69.585 -8.827 6.378 1.00 19.84 153 ARG C O 1
ATOM 3822 N N . GLU C 1 166 ? 69.792 -6.607 6.026 1.00 19.71 154 GLU C N 1
ATOM 3823 C CA . GLU C 1 166 ? 69.853 -6.712 4.579 1.00 20.68 154 GLU C CA 1
ATOM 3824 C C . GLU C 1 166 ? 71.102 -7.456 4.160 1.00 21.24 154 GLU C C 1
ATOM 3825 O O . GLU C 1 166 ? 71.039 -8.319 3.283 1.00 21.00 154 GLU C O 1
ATOM 3831 N N . ILE C 1 167 ? 72.233 -7.123 4.794 1.00 19.73 155 ILE C N 1
ATOM 3832 C CA . ILE C 1 167 ? 73.497 -7.743 4.463 1.00 17.55 155 ILE C CA 1
ATOM 3833 C C . ILE C 1 167 ? 73.473 -9.242 4.796 1.00 17.39 155 ILE C C 1
ATOM 3834 O O . ILE C 1 167 ? 73.938 -10.069 4.002 1.00 18.44 155 ILE C O 1
ATOM 3839 N N . LEU C 1 168 ? 72.918 -9.589 5.948 1.00 18.29 156 LEU C N 1
ATOM 3840 C CA . LEU C 1 168 ? 72.841 -10.978 6.398 1.00 18.10 156 LEU C CA 1
ATOM 3841 C C . LEU C 1 168 ? 71.891 -11.892 5.603 1.00 20.08 156 LEU C C 1
ATOM 3842 O O . LEU C 1 168 ? 71.884 -13.094 5.832 1.00 20.13 156 LEU C O 1
ATOM 3847 N N . LYS C 1 169 ? 71.133 -11.331 4.654 1.00 19.98 157 LYS C N 1
ATOM 3848 C CA . LYS C 1 169 ? 70.424 -12.132 3.653 1.00 24.42 157 LYS C CA 1
ATOM 3849 C C . LYS C 1 169 ? 71.401 -12.842 2.728 1.00 25.37 157 LYS C C 1
ATOM 3850 O O . LYS C 1 169 ? 71.081 -13.899 2.196 1.00 24.70 157 LYS C O 1
ATOM 3856 N N . HIS C 1 170 ? 72.598 -12.272 2.553 1.00 24.00 158 HIS C N 1
ATOM 3857 C CA . HIS C 1 170 ? 73.517 -12.725 1.507 1.00 24.24 158 HIS C CA 1
ATOM 3858 C C . HIS C 1 170 ? 74.880 -13.211 1.995 1.00 22.66 158 HIS C C 1
ATOM 3859 O O . HIS C 1 170 ? 75.609 -13.843 1.237 1.00 23.69 158 HIS C O 1
ATOM 3866 N N . VAL C 1 171 ? 75.236 -12.894 3.236 1.00 21.64 159 VAL C N 1
ATOM 3867 C CA . VAL C 1 171 ? 76.514 -13.285 3.798 1.00 20.49 159 VAL C CA 1
ATOM 3868 C C . VAL C 1 171 ? 76.287 -13.891 5.176 1.00 20.94 159 VAL C C 1
ATOM 3869 O O . VAL C 1 171 ? 75.251 -13.676 5.791 1.00 20.20 159 VAL C O 1
ATOM 3873 N N . SER C 1 172 ? 77.268 -14.645 5.645 1.00 21.42 160 SER C N 1
ATOM 3874 C CA . SER C 1 172 ? 77.122 -15.413 6.857 1.00 22.44 160 SER C CA 1
ATOM 3875 C C . SER C 1 172 ? 77.142 -14.556 8.096 1.00 21.05 160 SER C C 1
ATOM 3876 O O . SER C 1 172 ? 76.381 -14.795 9.013 1.00 19.35 160 SER C O 1
ATOM 3879 N N . ALA C 1 173 ? 77.990 -13.535 8.120 1.00 19.47 161 ALA C N 1
ATOM 3880 C CA . ALA C 1 173 ? 78.191 -12.775 9.343 1.00 17.78 161 ALA C CA 1
ATOM 3881 C C . ALA C 1 173 ? 78.638 -11.364 9.037 1.00 18.39 161 ALA C C 1
ATOM 3882 O O . ALA C 1 173 ? 79.067 -11.073 7.931 1.00 17.23 161 ALA C O 1
ATOM 3884 N N . ILE C 1 174 ? 78.498 -10.496 10.030 1.00 16.50 162 ILE C N 1
ATOM 3885 C CA . ILE C 1 174 ? 79.038 -9.159 9.987 1.00 16.97 162 ILE C CA 1
ATOM 3886 C C . ILE C 1 174 ? 79.947 -8.961 11.163 1.00 17.23 162 ILE C C 1
ATOM 3887 O O . ILE C 1 174 ? 79.576 -9.260 12.280 1.00 18.18 162 ILE C O 1
ATOM 3892 N N . SER C 1 175 ? 81.129 -8.424 10.928 1.00 18.32 163 SER C N 1
ATOM 3893 C CA . SER C 1 175 ? 81.987 -8.049 12.039 1.00 17.14 163 SER C CA 1
ATOM 3894 C C . SER C 1 175 ? 81.895 -6.544 12.250 1.00 16.85 163 SER C C 1
ATOM 3895 O O . SER C 1 175 ? 81.976 -5.778 11.299 1.00 17.85 163 SER C O 1
ATOM 3898 N N . THR C 1 176 ? 81.730 -6.128 13.497 1.00 17.14 164 THR C N 1
ATOM 3899 C CA . THR C 1 176 ? 81.492 -4.700 13.781 1.00 19.43 164 THR C CA 1
ATOM 3900 C C . THR C 1 176 ? 81.860 -4.405 15.213 1.00 15.58 164 THR C C 1
ATOM 3901 O O . THR C 1 176 ? 81.705 -5.272 16.078 1.00 16.90 164 THR C O 1
ATOM 3905 N N . SER C 1 177 ? 82.368 -3.195 15.494 1.00 18.53 165 SER C N 1
ATOM 3906 C CA . SER C 1 177 ? 82.679 -2.795 16.878 1.00 16.47 165 SER C CA 1
ATOM 3907 C C . SER C 1 177 ? 81.515 -2.035 17.491 1.00 20.66 165 SER C C 1
ATOM 3908 O O . SER C 1 177 ? 81.597 -1.655 18.670 1.00 19.03 165 SER C O 1
ATOM 3911 N N . SER C 1 178 ? 80.424 -1.892 16.755 1.00 21.46 166 SER C N 1
ATOM 3912 C CA . SER C 1 178 ? 79.214 -1.258 17.328 1.00 24.39 166 SER C CA 1
ATOM 3913 C C . SER C 1 178 ? 78.538 -2.095 18.417 1.00 20.45 166 SER C C 1
ATOM 3914 O O . SER C 1 178 ? 77.936 -3.149 18.137 1.00 17.75 166 SER C O 1
ATOM 3917 N N . ARG C 1 179 ? 78.605 -1.595 19.652 1.00 22.11 167 ARG C N 1
ATOM 3918 C CA . ARG C 1 179 ? 77.931 -2.210 20.759 1.00 21.71 167 ARG C CA 1
ATOM 3919 C C . ARG C 1 179 ? 76.404 -2.287 20.553 1.00 20.54 167 ARG C C 1
ATOM 3920 O O . ARG C 1 179 ? 75.744 -3.153 21.145 1.00 16.97 167 ARG C O 1
ATOM 3928 N N . ILE C 1 180 ? 75.854 -1.415 19.712 1.00 17.60 168 ILE C N 1
ATOM 3929 C CA . ILE C 1 180 ? 74.427 -1.468 19.400 1.00 20.37 168 ILE C CA 1
ATOM 3930 C C . ILE C 1 180 ? 74.080 -2.695 18.559 1.00 18.78 168 ILE C C 1
ATOM 3931 O O . ILE C 1 180 ? 73.133 -3.394 18.871 1.00 18.55 168 ILE C O 1
ATOM 3936 N N . LEU C 1 181 ? 74.869 -2.983 17.524 1.00 17.36 169 LEU C N 1
ATOM 3937 C CA . LEU C 1 181 ? 74.596 -4.159 16.694 1.00 17.60 169 LEU C CA 1
ATOM 3938 C C . LEU C 1 181 ? 74.906 -5.456 17.429 1.00 16.96 169 LEU C C 1
ATOM 3939 O O . LEU C 1 181 ? 74.291 -6.488 17.182 1.00 17.74 169 LEU C O 1
ATOM 3944 N N . TRP C 1 182 ? 75.852 -5.402 18.359 1.00 15.51 170 TRP C N 1
ATOM 3945 C CA . TRP C 1 182 ? 76.163 -6.552 19.195 1.00 17.78 170 TRP C CA 1
ATOM 3946 C C . TRP C 1 182 ? 74.914 -7.069 19.891 1.00 19.90 170 TRP C C 1
ATOM 3947 O O . TRP C 1 182 ? 74.796 -8.259 20.134 1.00 22.28 170 TRP C O 1
ATOM 3958 N N . LYS C 1 183 ? 74.005 -6.155 20.233 1.00 21.18 171 LYS C N 1
ATOM 3959 C CA . LYS C 1 183 ? 72.782 -6.475 20.988 1.00 23.30 171 LYS C CA 1
ATOM 3960 C C . LYS C 1 183 ? 71.616 -6.936 20.106 1.00 27.49 171 LYS C C 1
ATOM 3961 O O . LYS C 1 183 ? 70.561 -7.281 20.626 1.00 24.24 171 LYS C O 1
ATOM 3975 N N . LYS C 1 185 ? 69.014 -9.104 17.695 1.00 51.81 173 LYS C N 1
ATOM 3976 C CA . LYS C 1 185 ? 68.521 -10.483 17.506 1.00 56.61 173 LYS C CA 1
ATOM 3977 C C . LYS C 1 185 ? 69.644 -11.538 17.387 1.00 59.82 173 LYS C C 1
ATOM 3978 O O . LYS C 1 185 ? 69.421 -12.752 17.551 1.00 62.45 173 LYS C O 1
ATOM 3992 N N . PHE D 1 14 ? 48.438 -2.052 22.305 1.00 39.53 2 PHE D N 1
ATOM 3993 C CA . PHE D 1 14 ? 48.677 -2.497 20.927 1.00 34.20 2 PHE D CA 1
ATOM 3994 C C . PHE D 1 14 ? 50.115 -2.299 20.507 1.00 31.61 2 PHE D C 1
ATOM 3995 O O . PHE D 1 14 ? 50.552 -1.163 20.351 1.00 34.26 2 PHE D O 1
ATOM 4003 N N . LYS D 1 15 ? 50.830 -3.390 20.253 1.00 27.25 3 LYS D N 1
ATOM 4004 C CA . LYS D 1 15 ? 52.250 -3.310 19.949 1.00 28.47 3 LYS D CA 1
ATOM 4005 C C . LYS D 1 15 ? 52.720 -4.562 19.180 1.00 28.19 3 LYS D C 1
ATOM 4006 O O . LYS D 1 15 ? 52.432 -5.685 19.621 1.00 29.97 3 LYS D O 1
ATOM 4008 N N . GLY D 1 16 ? 53.419 -4.353 18.023 1.00 25.57 4 GLY D N 1
ATOM 4009 C CA . GLY D 1 16 ? 54.108 -5.461 17.300 1.00 25.82 4 GLY D CA 1
ATOM 4010 C C . GLY D 1 16 ? 53.171 -6.261 16.422 1.00 24.07 4 GLY D C 1
ATOM 4011 O O . GLY D 1 16 ? 52.318 -5.668 15.757 1.00 24.96 4 GLY D O 1
ATOM 4012 N N . ILE D 1 17 ? 53.245 -7.587 16.481 1.00 26.25 5 ILE D N 1
ATOM 4013 C CA . ILE D 1 17 ? 52.348 -8.448 15.679 1.00 24.57 5 ILE D CA 1
ATOM 4014 C C . ILE D 1 17 ? 51.086 -8.942 16.554 1.00 17.14 5 ILE D C 1
ATOM 4015 O O . ILE D 1 17 ? 51.217 -9.470 17.673 1.00 19.07 5 ILE D O 1
ATOM 4020 N N . ILE D 1 18 ? 49.892 -8.732 15.957 1.00 18.22 6 ILE D N 1
ATOM 4021 C CA . ILE D 1 18 ? 48.571 -9.150 16.451 1.00 12.78 6 ILE D CA 1
ATOM 4022 C C . ILE D 1 18 ? 48.124 -10.354 15.593 1.00 10.65 6 ILE D C 1
ATOM 4023 O O . ILE D 1 18 ? 48.280 -10.323 14.406 1.00 16.33 6 ILE D O 1
ATOM 4028 N N . ALA D 1 19 ? 47.607 -11.418 16.195 1.00 16.01 7 ALA D N 1
ATOM 4029 C CA . ALA D 1 19 ? 47.190 -12.620 15.463 1.00 14.26 7 ALA D CA 1
ATOM 4030 C C . ALA D 1 19 ? 45.774 -12.426 14.946 1.00 16.96 7 ALA D C 1
ATOM 4031 O O . ALA D 1 19 ? 44.824 -12.293 15.731 1.00 19.97 7 ALA D O 1
ATOM 4033 N N . ALA D 1 20 ? 45.634 -12.442 13.637 1.00 13.01 8 ALA D N 1
ATOM 4034 C CA . ALA D 1 20 ? 44.339 -12.389 12.942 1.00 14.82 8 ALA D CA 1
ATOM 4035 C C . ALA D 1 20 ? 43.859 -13.824 12.783 1.00 17.37 8 ALA D C 1
ATOM 4036 O O . ALA D 1 20 ? 44.647 -14.674 12.382 1.00 17.89 8 ALA D O 1
ATOM 4038 N N . LEU D 1 21 ? 42.624 -14.108 13.236 1.00 16.49 9 LEU D N 1
ATOM 4039 C CA . LEU D 1 21 ? 42.053 -15.465 13.274 1.00 12.30 9 LEU D CA 1
ATOM 4040 C C . LEU D 1 21 ? 40.766 -15.555 12.439 1.00 22.65 9 LEU D C 1
ATOM 4041 O O . LEU D 1 21 ? 39.788 -14.817 12.685 1.00 23.90 9 LEU D O 1
ATOM 4046 N N . TRP D 1 22 ? 40.807 -16.387 11.383 1.00 20.60 10 TRP D N 1
ATOM 4047 C CA . TRP D 1 22 ? 39.660 -16.594 10.480 1.00 27.02 10 TRP D CA 1
ATOM 4048 C C . TRP D 1 22 ? 38.857 -17.823 10.869 1.00 30.20 10 TRP D C 1
ATOM 4049 O O . TRP D 1 22 ? 37.740 -18.023 10.396 1.00 32.89 10 TRP D O 1
ATOM 4060 N N . ASP D 1 23 ? 39.439 -18.656 11.719 1.00 33.43 11 ASP D N 1
ATOM 4061 C CA . ASP D 1 23 ? 38.785 -19.878 12.140 1.00 35.87 11 ASP D CA 1
ATOM 4062 C C . ASP D 1 23 ? 39.460 -20.406 13.379 1.00 36.58 11 ASP D C 1
ATOM 4063 O O . ASP D 1 23 ? 40.456 -19.859 13.863 1.00 38.84 11 ASP D O 1
ATOM 4076 N N . ASP D 1 25 ? 40.934 -23.379 14.130 1.00 45.62 13 ASP D N 1
ATOM 4077 C CA . ASP D 1 25 ? 41.750 -24.574 13.853 1.00 45.09 13 ASP D CA 1
ATOM 4078 C C . ASP D 1 25 ? 43.229 -24.396 14.218 1.00 44.71 13 ASP D C 1
ATOM 4079 O O . ASP D 1 25 ? 43.922 -25.381 14.463 1.00 45.50 13 ASP D O 1
ATOM 4084 N N . SER D 1 26 ? 43.704 -23.149 14.259 1.00 44.46 14 SER D N 1
ATOM 4085 C CA . SER D 1 26 ? 45.119 -22.838 14.513 1.00 44.58 14 SER D CA 1
ATOM 4086 C C . SER D 1 26 ? 45.448 -22.561 15.999 1.00 43.69 14 SER D C 1
ATOM 4087 O O . SER D 1 26 ? 46.475 -21.966 16.316 1.00 44.58 14 SER D O 1
ATOM 4090 N N . ILE D 1 27 ? 44.602 -23.026 16.909 1.00 41.74 15 ILE D N 1
ATOM 4091 C CA . ILE D 1 27 ? 44.567 -22.479 18.266 1.00 41.43 15 ILE D CA 1
ATOM 4092 C C . ILE D 1 27 ? 45.855 -22.604 19.110 1.00 39.62 15 ILE D C 1
ATOM 4093 O O . ILE D 1 27 ? 46.201 -21.668 19.857 1.00 40.34 15 ILE D O 1
ATOM 4098 N N . GLY D 1 28 ? 46.555 -23.733 19.019 1.00 35.63 16 GLY D N 1
ATOM 4099 C CA . GLY D 1 28 ? 47.752 -23.934 19.829 1.00 34.09 16 GLY D CA 1
ATOM 4100 C C . GLY D 1 28 ? 49.004 -23.278 19.251 1.00 34.19 16 GLY D C 1
ATOM 4101 O O . GLY D 1 28 ? 50.078 -23.286 19.876 1.00 35.51 16 GLY D O 1
ATOM 4102 N N . GLU D 1 29 ? 48.881 -22.741 18.045 1.00 35.18 17 GLU D N 1
ATOM 4103 C CA . GLU D 1 29 ? 49.982 -22.057 17.369 1.00 34.02 17 GLU D CA 1
ATOM 4104 C C . GLU D 1 29 ? 50.011 -20.543 17.609 1.00 32.07 17 GLU D C 1
ATOM 4105 O O . GLU D 1 29 ? 50.884 -19.862 17.042 1.00 33.61 17 GLU D O 1
ATOM 4111 N N . ILE D 1 30 ? 49.087 -19.999 18.413 1.00 27.13 18 ILE D N 1
ATOM 4112 C CA . ILE D 1 30 ? 48.955 -18.536 18.488 1.00 23.82 18 ILE D CA 1
ATOM 4113 C C . ILE D 1 30 ? 49.918 -17.985 19.519 1.00 20.56 18 ILE D C 1
ATOM 4114 O O . ILE D 1 30 ? 49.690 -18.088 20.710 1.00 20.79 18 ILE D O 1
ATOM 4116 N N . GLU D 1 31 ? 51.046 -17.461 19.055 1.00 19.50 19 GLU D N 1
ATOM 4117 C CA . GLU D 1 31 ? 52.022 -16.829 19.940 1.00 20.29 19 GLU D CA 1
ATOM 4118 C C . GLU D 1 31 ? 51.608 -15.409 20.402 1.00 16.18 19 GLU D C 1
ATOM 4119 O O . GLU D 1 31 ? 51.843 -15.053 21.512 1.00 23.51 19 GLU D O 1
ATOM 4125 N N . PRO D 1 32 ? 51.022 -14.571 19.540 1.00 17.20 20 PRO D N 1
ATOM 4126 C CA . PRO D 1 32 ? 50.566 -13.211 19.928 1.00 14.79 20 PRO D CA 1
ATOM 4127 C C . PRO D 1 32 ? 49.413 -13.202 20.972 1.00 20.54 20 PRO D C 1
ATOM 4128 O O . PRO D 1 32 ? 48.528 -14.053 20.882 1.00 21.45 20 PRO D O 1
ATOM 4132 N N . ASP D 1 33 ? 49.618 -12.361 22.036 1.00 19.12 21 ASP D N 1
ATOM 4133 C CA . ASP D 1 33 ? 48.750 -12.264 23.237 1.00 17.87 21 ASP D CA 1
ATOM 4134 C C . ASP D 1 33 ? 47.469 -11.610 22.818 1.00 16.16 21 ASP D C 1
ATOM 4135 O O . ASP D 1 33 ? 46.458 -11.730 23.520 1.00 17.46 21 ASP D O 1
ATOM 4140 N N . VAL D 1 34 ? 47.540 -10.838 21.745 1.00 13.37 22 VAL D N 1
ATOM 4141 C CA . VAL D 1 34 ? 46.372 -10.134 21.270 1.00 14.66 22 VAL D CA 1
ATOM 4142 C C . VAL D 1 34 ? 45.945 -10.792 20.004 1.00 13.86 22 VAL D C 1
ATOM 4143 O O . VAL D 1 34 ? 46.733 -11.004 19.086 1.00 15.17 22 VAL D O 1
ATOM 4147 N N . VAL D 1 35 ? 44.653 -11.087 19.950 1.00 14.94 23 VAL D N 1
ATOM 4148 C CA . VAL D 1 35 ? 44.031 -11.758 18.833 1.00 11.01 23 VAL D CA 1
ATOM 4149 C C . VAL D 1 35 ? 42.910 -10.893 18.296 1.00 11.42 23 VAL D C 1
ATOM 4150 O O . VAL D 1 35 ? 42.142 -10.292 19.018 1.00 9.31 23 VAL D O 1
ATOM 4154 N N . PHE D 1 36 ? 42.825 -10.773 16.971 1.00 7.86 24 PHE D N 1
ATOM 4155 C CA . PHE D 1 36 ? 41.691 -10.154 16.337 1.00 13.94 24 PHE D CA 1
ATOM 4156 C C . PHE D 1 36 ? 40.885 -11.278 15.692 1.00 12.89 24 PHE D C 1
ATOM 4157 O O . PHE D 1 36 ? 41.392 -12.016 14.836 1.00 14.26 24 PHE D O 1
ATOM 4165 N N . LEU D 1 37 ? 39.670 -11.491 16.185 1.00 12.63 25 LEU D N 1
ATOM 4166 C CA . LEU D 1 37 ? 38.822 -12.573 15.684 1.00 11.55 25 LEU D CA 1
ATOM 4167 C C . LEU D 1 37 ? 38.014 -12.012 14.543 1.00 14.34 25 LEU D C 1
ATOM 4168 O O . LEU D 1 37 ? 37.170 -11.145 14.724 1.00 14.71 25 LEU D O 1
ATOM 4173 N N . LEU D 1 38 ? 38.331 -12.449 13.331 1.00 12.50 26 LEU D N 1
ATOM 4174 C CA . LEU D 1 38 ? 37.837 -11.772 12.152 1.00 15.38 26 LEU D CA 1
ATOM 4175 C C . LEU D 1 38 ? 36.581 -12.396 11.541 1.00 16.73 26 LEU D C 1
ATOM 4176 O O . LEU D 1 38 ? 36.013 -11.852 10.604 1.00 16.70 26 LEU D O 1
ATOM 4181 N N . LYS D 1 39 ? 36.152 -13.525 12.077 1.00 16.27 27 LYS D N 1
ATOM 4182 C CA . LYS D 1 39 ? 34.942 -14.204 11.600 1.00 18.59 27 LYS D CA 1
ATOM 4183 C C . LYS D 1 39 ? 34.393 -15.069 12.718 1.00 12.97 27 LYS D C 1
ATOM 4184 O O . LYS D 1 39 ? 35.114 -15.789 13.378 1.00 18.30 27 LYS D O 1
ATOM 4190 N N . SER D 1 40 ? 33.085 -14.985 12.918 1.00 12.64 28 SER D N 1
ATOM 4191 C CA . SER D 1 40 ? 32.404 -15.856 13.862 1.00 12.32 28 SER D CA 1
ATOM 4192 C C . SER D 1 40 ? 30.912 -15.777 13.523 1.00 10.94 28 SER D C 1
ATOM 4193 O O . SER D 1 40 ? 30.547 -15.430 12.411 1.00 11.00 28 SER D O 1
ATOM 4196 N N . ASP D 1 41 ? 30.072 -16.254 14.410 1.00 13.03 29 ASP D N 1
ATOM 4197 C CA . ASP D 1 41 ? 28.606 -16.113 14.277 1.00 11.43 29 ASP D CA 1
ATOM 4198 C C . ASP D 1 41 ? 27.971 -15.981 15.671 1.00 11.24 29 ASP D C 1
ATOM 4199 O O . ASP D 1 41 ? 28.577 -16.284 16.677 1.00 13.99 29 ASP D O 1
ATOM 4204 N N A ILE D 1 42 ? 26.713 -15.567 15.682 0.50 10.92 30 ILE D N 1
ATOM 4205 N N B ILE D 1 42 ? 26.726 -15.506 15.737 0.50 9.23 30 ILE D N 1
ATOM 4206 C CA A ILE D 1 42 ? 26.053 -15.133 16.905 0.50 13.40 30 ILE D CA 1
ATOM 4207 C CA B ILE D 1 42 ? 26.162 -15.144 17.050 0.50 10.15 30 ILE D CA 1
ATOM 4208 C C A ILE D 1 42 ? 25.781 -16.278 17.860 0.50 12.20 30 ILE D C 1
ATOM 4209 C C B ILE D 1 42 ? 25.927 -16.330 17.927 0.50 10.97 30 ILE D C 1
ATOM 4210 O O A ILE D 1 42 ? 25.567 -16.046 19.054 0.50 13.32 30 ILE D O 1
ATOM 4211 O O B ILE D 1 42 ? 25.935 -16.194 19.151 0.50 11.92 30 ILE D O 1
ATOM 4220 N N . LEU D 1 43 ? 25.753 -17.502 17.342 1.00 12.26 31 LEU D N 1
ATOM 4221 C CA . LEU D 1 43 ? 25.525 -18.723 18.128 1.00 13.36 31 LEU D CA 1
ATOM 4222 C C . LEU D 1 43 ? 26.826 -19.268 18.748 1.00 14.35 31 LEU D C 1
ATOM 4223 O O . LEU D 1 43 ? 26.807 -19.722 19.879 1.00 15.17 31 LEU D O 1
ATOM 4228 N N . ASN D 1 44 ? 27.933 -19.167 18.018 1.00 14.74 32 ASN D N 1
ATOM 4229 C CA . ASN D 1 44 ? 29.211 -19.750 18.453 1.00 16.78 32 ASN D CA 1
ATOM 4230 C C . ASN D 1 44 ? 30.204 -18.753 19.082 1.00 18.12 32 ASN D C 1
ATOM 4231 O O . ASN D 1 44 ? 31.233 -19.178 19.632 1.00 14.65 32 ASN D O 1
ATOM 4236 N N . LEU D 1 45 ? 29.871 -17.453 19.065 1.00 16.24 33 LEU D N 1
ATOM 4237 C CA . LEU D 1 45 ? 30.812 -16.408 19.446 1.00 11.49 33 LEU D CA 1
ATOM 4238 C C . LEU D 1 45 ? 31.271 -16.633 20.865 1.00 10.91 33 LEU D C 1
ATOM 4239 O O . LEU D 1 45 ? 32.492 -16.605 21.116 1.00 13.18 33 LEU D O 1
ATOM 4244 N N . LYS D 1 46 ? 30.350 -16.932 21.779 1.00 14.03 34 LYS D N 1
ATOM 4245 C CA . LYS D 1 46 ? 30.724 -17.068 23.172 1.00 15.14 34 LYS D CA 1
ATOM 4246 C C . LYS D 1 46 ? 31.676 -18.275 23.337 1.00 17.50 34 LYS D C 1
ATOM 4247 O O . LYS D 1 46 ? 32.586 -18.251 24.156 1.00 11.95 34 LYS D O 1
ATOM 4253 N N . PHE D 1 47 ? 31.471 -19.328 22.572 1.00 16.44 35 PHE D N 1
ATOM 4254 C CA . PHE D 1 47 ? 32.353 -20.481 22.715 1.00 16.21 35 PHE D CA 1
ATOM 4255 C C . PHE D 1 47 ? 33.743 -20.165 22.140 1.00 15.14 35 PHE D C 1
ATOM 4256 O O . PHE D 1 47 ? 34.785 -20.550 22.657 1.00 13.60 35 PHE D O 1
ATOM 4264 N N . HIS D 1 48 ? 33.776 -19.517 21.009 1.00 11.35 36 HIS D N 1
ATOM 4265 C CA . HIS D 1 48 ? 35.040 -19.129 20.414 1.00 14.84 36 HIS D CA 1
ATOM 4266 C C . HIS D 1 48 ? 35.844 -18.214 21.315 1.00 13.39 36 HIS D C 1
ATOM 4267 O O . HIS D 1 48 ? 37.066 -18.342 21.392 1.00 11.53 36 HIS D O 1
ATOM 4274 N N . LEU D 1 49 ? 35.159 -17.277 21.953 1.00 15.00 37 LEU D N 1
ATOM 4275 C CA . LEU D 1 49 ? 35.771 -16.419 22.962 1.00 11.12 37 LEU D CA 1
ATOM 4276 C C . LEU D 1 49 ? 36.244 -17.156 24.213 1.00 14.13 37 LEU D C 1
ATOM 4277 O O . LEU D 1 49 ? 37.333 -16.887 24.689 1.00 11.21 37 LEU D O 1
ATOM 4282 N N . LYS D 1 50 ? 35.496 -18.158 24.670 1.00 9.83 38 LYS D N 1
ATOM 4283 C CA . LYS D 1 50 ? 35.923 -18.915 25.849 1.00 9.21 38 LYS D CA 1
ATOM 4284 C C . LYS D 1 50 ? 37.208 -19.656 25.481 1.00 8.51 38 LYS D C 1
ATOM 4285 O O . LYS D 1 50 ? 38.124 -19.706 26.127 1.00 5.84 38 LYS D O 1
ATOM 4291 N N . ILE D 1 51 ? 37.356 -20.147 24.281 1.00 3.13 39 ILE D N 1
ATOM 4292 C CA . ILE D 1 51 ? 38.575 -20.933 23.948 1.00 7.01 39 ILE D CA 1
ATOM 4293 C C . ILE D 1 51 ? 39.845 -20.033 23.955 1.00 10.81 39 ILE D C 1
ATOM 4294 O O . ILE D 1 51 ? 40.918 -20.398 24.461 1.00 7.40 39 ILE D O 1
ATOM 4299 N N . LEU D 1 52 ? 39.712 -18.863 23.335 1.00 10.85 40 LEU D N 1
ATOM 4300 C CA . LEU D 1 52 ? 40.760 -17.865 23.361 1.00 6.73 40 LEU D CA 1
ATOM 4301 C C . LEU D 1 52 ? 41.085 -17.260 24.726 1.00 10.52 40 LEU D C 1
ATOM 4302 O O . LEU D 1 52 ? 42.249 -17.215 25.107 1.00 9.23 40 LEU D O 1
ATOM 4307 N N . LYS D 1 53 ? 40.066 -16.845 25.449 1.00 7.46 41 LYS D N 1
ATOM 4308 C CA . LYS D 1 53 ? 40.282 -16.375 26.817 1.00 7.22 41 LYS D CA 1
ATOM 4309 C C . LYS D 1 53 ? 40.907 -17.417 27.787 1.00 13.63 41 LYS D C 1
ATOM 4310 O O . LYS D 1 53 ? 41.736 -17.076 28.646 1.00 7.18 41 LYS D O 1
ATOM 4316 N N . ASP D 1 54 ? 40.477 -18.682 27.693 1.00 11.06 42 ASP D N 1
ATOM 4317 C CA . ASP D 1 54 ? 41.079 -19.787 28.394 1.00 5.07 42 ASP D CA 1
ATOM 4318 C C . ASP D 1 54 ? 42.586 -19.923 28.170 1.00 2.61 42 ASP D C 1
ATOM 4319 O O . ASP D 1 54 ? 43.348 -20.414 28.983 1.00 11.53 42 ASP D O 1
ATOM 4324 N N . ARG D 1 55 ? 42.941 -19.494 26.949 1.00 3.13 43 ARG D N 1
ATOM 4325 C CA . ARG D 1 55 ? 44.350 -19.523 26.558 1.00 7.09 43 ARG D CA 1
ATOM 4326 C C . ARG D 1 55 ? 45.103 -18.180 26.704 1.00 10.88 43 ARG D C 1
ATOM 4327 O O . ARG D 1 55 ? 46.237 -18.041 26.234 1.00 10.55 43 ARG D O 1
ATOM 4335 N N . GLY D 1 56 ? 44.504 -17.251 27.436 1.00 10.13 44 GLY D N 1
ATOM 4336 C CA . GLY D 1 56 ? 45.160 -16.058 27.935 1.00 14.46 44 GLY D CA 1
ATOM 4337 C C . GLY D 1 56 ? 45.194 -14.934 26.910 1.00 15.33 44 GLY D C 1
ATOM 4338 O O . GLY D 1 56 ? 45.947 -13.990 27.066 1.00 17.62 44 GLY D O 1
ATOM 4339 N N . LYS D 1 57 ? 44.384 -15.035 25.874 1.00 12.63 45 LYS D N 1
ATOM 4340 C CA . LYS D 1 57 ? 44.372 -13.998 24.850 1.00 10.12 45 LYS D CA 1
ATOM 4341 C C . LYS D 1 57 ? 43.455 -12.835 25.186 1.00 10.38 45 LYS D C 1
ATOM 4342 O O . LYS D 1 57 ? 42.386 -13.026 25.773 1.00 12.62 45 LYS D O 1
ATOM 4348 N N . THR D 1 58 ? 43.869 -11.642 24.721 1.00 14.14 46 THR D N 1
ATOM 4349 C CA . THR D 1 58 ? 43.006 -10.461 24.583 1.00 7.95 46 THR D CA 1
ATOM 4350 C C . THR D 1 58 ? 42.376 -10.514 23.266 1.00 12.70 46 THR D C 1
ATOM 4351 O O . THR D 1 58 ? 43.116 -10.714 22.359 1.00 6.63 46 THR D O 1
ATOM 4355 N N . VAL D 1 59 ? 41.065 -10.443 23.174 1.00 10.53 47 VAL D N 1
ATOM 4356 C CA . VAL D 1 59 ? 40.428 -10.605 21.878 1.00 5.88 47 VAL D CA 1
ATOM 4357 C C . VAL D 1 59 ? 39.601 -9.429 21.549 1.00 7.44 47 VAL D C 1
ATOM 4358 O O . VAL D 1 59 ? 38.632 -9.088 22.208 1.00 10.19 47 VAL D O 1
ATOM 4362 N N . PHE D 1 60 ? 39.836 -8.910 20.342 1.00 6.61 48 PHE D N 1
ATOM 4363 C CA . PHE D 1 60 ? 38.947 -7.921 19.706 1.00 11.95 48 PHE D CA 1
ATOM 4364 C C . PHE D 1 60 ? 38.207 -8.636 18.595 1.00 13.82 48 PHE D C 1
ATOM 4365 O O . PHE D 1 60 ? 38.776 -9.421 17.859 1.00 14.87 48 PHE D O 1
ATOM 4373 N N . VAL D 1 61 ? 36.902 -8.433 18.547 1.00 13.12 49 VAL D N 1
ATOM 4374 C CA . VAL D 1 61 ? 36.077 -9.109 17.553 1.00 12.44 49 VAL D CA 1
ATOM 4375 C C . VAL D 1 61 ? 35.688 -8.148 16.429 1.00 14.70 49 VAL D C 1
ATOM 4376 O O . VAL D 1 61 ? 35.191 -7.045 16.725 1.00 16.30 49 VAL D O 1
ATOM 4380 N N . ASP D 1 62 ? 35.842 -8.561 15.173 1.00 14.72 50 ASP D N 1
ATOM 4381 C CA . ASP D 1 62 ? 35.287 -7.843 14.030 1.00 14.77 50 ASP D CA 1
ATOM 4382 C C . ASP D 1 62 ? 33.782 -8.048 13.987 1.00 14.38 50 ASP D C 1
ATOM 4383 O O . ASP D 1 62 ? 33.277 -9.038 13.429 1.00 15.70 50 ASP D O 1
ATOM 4396 N N . ASP D 1 64 ? 31.597 -6.644 12.367 1.00 15.72 52 ASP D N 1
ATOM 4397 C CA . ASP D 1 64 ? 31.037 -6.615 11.042 1.00 17.54 52 ASP D CA 1
ATOM 4398 C C . ASP D 1 64 ? 30.967 -7.962 10.328 1.00 18.98 52 ASP D C 1
ATOM 4399 O O . ASP D 1 64 ? 30.265 -8.071 9.340 1.00 18.39 52 ASP D O 1
ATOM 4404 N N . PHE D 1 65 ? 31.706 -8.964 10.786 1.00 17.01 53 PHE D N 1
ATOM 4405 C CA . PHE D 1 65 ? 31.741 -10.277 10.146 1.00 16.13 53 PHE D CA 1
ATOM 4406 C C . PHE D 1 65 ? 31.356 -11.361 11.146 1.00 15.84 53 PHE D C 1
ATOM 4407 O O . PHE D 1 65 ? 31.873 -12.466 11.081 1.00 14.84 53 PHE D O 1
ATOM 4415 N N . VAL D 1 66 ? 30.469 -11.035 12.078 1.00 15.82 54 VAL D N 1
ATOM 4416 C CA . VAL D 1 66 ? 29.831 -12.066 12.878 1.00 10.55 54 VAL D CA 1
ATOM 4417 C C . VAL D 1 66 ? 28.491 -12.399 12.247 1.00 13.90 54 VAL D C 1
ATOM 4418 O O . VAL D 1 66 ? 27.577 -11.581 12.250 1.00 14.44 54 VAL D O 1
ATOM 4422 N N . ASN D 1 67 ? 28.396 -13.579 11.631 1.00 12.85 55 ASN D N 1
ATOM 4423 C CA . ASN D 1 67 ? 27.191 -13.993 10.920 1.00 14.94 55 ASN D CA 1
ATOM 4424 C C . ASN D 1 67 ? 26.003 -13.964 11.884 1.00 13.32 55 ASN D C 1
ATOM 4425 O O . ASN D 1 67 ? 26.086 -14.509 12.995 1.00 12.36 55 ASN D O 1
ATOM 4430 N N . GLY D 1 68 ? 24.905 -13.340 11.476 1.00 12.27 56 GLY D N 1
ATOM 4431 C CA . GLY D 1 68 ? 23.737 -13.290 12.345 1.00 12.57 56 GLY D CA 1
ATOM 4432 C C . GLY D 1 68 ? 23.663 -12.035 13.209 1.00 15.12 56 GLY D C 1
ATOM 4433 O O . GLY D 1 68 ? 22.654 -11.792 13.836 1.00 14.77 56 GLY D O 1
ATOM 4434 N N . LEU D 1 69 ? 24.735 -11.244 13.246 1.00 13.15 57 LEU D N 1
ATOM 4435 C CA . LEU D 1 69 ? 24.810 -10.029 14.061 1.00 13.97 57 LEU D CA 1
ATOM 4436 C C . LEU D 1 69 ? 24.586 -8.805 13.192 1.00 15.68 57 LEU D C 1
ATOM 4437 O O . LEU D 1 69 ? 25.021 -8.769 12.038 1.00 16.89 57 LEU D O 1
ATOM 4442 N N . GLY D 1 70 ? 23.912 -7.799 13.720 1.00 15.58 58 GLY D N 1
ATOM 4443 C CA . GLY D 1 70 ? 23.652 -6.578 12.964 1.00 16.07 58 GLY D CA 1
ATOM 4444 C C . GLY D 1 70 ? 24.575 -5.497 13.514 1.00 13.78 58 GLY D C 1
ATOM 4445 O O . GLY D 1 70 ? 25.695 -5.770 13.904 1.00 18.75 58 GLY D O 1
ATOM 4446 N N . GLU D 1 71 ? 24.083 -4.274 13.569 1.00 13.92 59 GLU D N 1
ATOM 4447 C CA . GLU D 1 71 ? 24.891 -3.148 14.024 1.00 17.60 59 GLU D CA 1
ATOM 4448 C C . GLU D 1 71 ? 24.215 -2.404 15.171 1.00 18.22 59 GLU D C 1
ATOM 4449 O O . GLU D 1 71 ? 23.045 -2.630 15.454 1.00 20.16 59 GLU D O 1
ATOM 4455 N N . GLY D 1 72 ? 24.979 -1.528 15.829 1.00 15.01 60 GLY D N 1
ATOM 4456 C CA . GLY D 1 72 ? 24.462 -0.627 16.822 1.00 13.92 60 GLY D CA 1
ATOM 4457 C C . GLY D 1 72 ? 24.756 -1.092 18.222 1.00 11.13 60 GLY D C 1
ATOM 4458 O O . GLY D 1 72 ? 25.487 -2.061 18.428 1.00 13.81 60 GLY D O 1
ATOM 4459 N N . GLU D 1 73 ? 24.199 -0.368 19.180 1.00 12.70 61 GLU D N 1
ATOM 4460 C CA . GLU D 1 73 ? 24.538 -0.583 20.568 1.00 9.72 61 GLU D CA 1
ATOM 4461 C C . GLU D 1 73 ? 24.324 -2.006 21.078 1.00 9.82 61 GLU D C 1
ATOM 4462 O O . GLU D 1 73 ? 25.167 -2.537 21.789 1.00 10.88 61 GLU D O 1
ATOM 4468 N N . GLU D 1 74 ? 23.173 -2.591 20.763 1.00 10.95 62 GLU D N 1
ATOM 4469 C CA . GLU D 1 74 ? 22.803 -3.898 21.250 1.00 11.64 62 GLU D CA 1
ATOM 4470 C C . GLU D 1 74 ? 23.777 -4.945 20.700 1.00 13.47 62 GLU D C 1
ATOM 4471 O O . GLU D 1 74 ? 24.179 -5.840 21.422 1.00 13.63 62 GLU D O 1
ATOM 4477 N N . ALA D 1 75 ? 24.184 -4.794 19.452 1.00 11.00 63 ALA D N 1
ATOM 4478 C CA . ALA D 1 75 ? 25.183 -5.689 18.833 1.00 12.84 63 ALA D CA 1
ATOM 4479 C C . ALA D 1 75 ? 26.542 -5.593 19.537 1.00 15.95 63 ALA D C 1
ATOM 4480 O O . ALA D 1 75 ? 27.179 -6.605 19.862 1.00 12.77 63 ALA D O 1
ATOM 4482 N N . ILE D 1 76 ? 26.953 -4.367 19.822 1.00 15.92 64 ILE D N 1
ATOM 4483 C CA . ILE D 1 76 ? 28.196 -4.129 20.556 1.00 14.59 64 ILE D CA 1
ATOM 4484 C C . ILE D 1 76 ? 28.163 -4.747 21.917 1.00 13.54 64 ILE D C 1
ATOM 4485 O O . ILE D 1 76 ? 29.122 -5.418 22.309 1.00 12.77 64 ILE D O 1
ATOM 4490 N N . LEU D 1 77 ? 27.094 -4.489 22.667 1.00 10.67 65 LEU D N 1
ATOM 4491 C CA . LEU D 1 77 ? 26.953 -5.049 23.983 1.00 10.42 65 LEU D CA 1
ATOM 4492 C C . LEU D 1 77 ? 26.836 -6.573 23.971 1.00 9.89 65 LEU D C 1
ATOM 4493 O O . LEU D 1 77 ? 27.354 -7.220 24.870 1.00 12.58 65 LEU D O 1
ATOM 4498 N N . PHE D 1 78 ? 26.202 -7.157 22.947 1.00 14.61 66 PHE D N 1
ATOM 4499 C CA . PHE D 1 78 ? 26.164 -8.603 22.806 1.00 12.89 66 PHE D CA 1
ATOM 4500 C C . PHE D 1 78 ? 27.591 -9.202 22.741 1.00 13.84 66 PHE D C 1
ATOM 4501 O O . PHE D 1 78 ? 27.923 -10.178 23.384 1.00 10.71 66 PHE D O 1
ATOM 4509 N N . VAL D 1 79 ? 28.423 -8.578 21.921 1.00 13.67 67 VAL D N 1
ATOM 4510 C CA . VAL D 1 79 ? 29.812 -9.013 21.696 1.00 12.67 67 VAL D CA 1
ATOM 4511 C C . VAL D 1 79 ? 30.606 -8.882 22.980 1.00 11.87 67 VAL D C 1
ATOM 4512 O O . VAL D 1 79 ? 31.396 -9.742 23.283 1.00 12.24 67 VAL D O 1
ATOM 4516 N N . LYS D 1 80 ? 30.418 -7.778 23.689 1.00 12.64 68 LYS D N 1
ATOM 4517 C CA . LYS D 1 80 ? 31.071 -7.572 24.988 1.00 13.43 68 LYS D CA 1
ATOM 4518 C C . LYS D 1 80 ? 30.637 -8.609 25.999 1.00 16.49 68 LYS D C 1
ATOM 4519 O O . LYS D 1 80 ? 31.472 -9.163 26.771 1.00 14.51 68 LYS D O 1
ATOM 4525 N N . LYS D 1 81 ? 29.343 -8.913 26.017 1.00 15.98 69 LYS D N 1
ATOM 4526 C CA . LYS D 1 81 ? 28.782 -9.801 27.019 1.00 19.22 69 LYS D CA 1
ATOM 4527 C C . LYS D 1 81 ? 29.261 -11.220 26.713 1.00 15.72 69 LYS D C 1
ATOM 4528 O O . LYS D 1 81 ? 29.427 -12.019 27.612 1.00 18.51 69 LYS D O 1
ATOM 4534 N N . ALA D 1 82 ? 29.525 -11.508 25.445 1.00 14.76 70 ALA D N 1
ATOM 4535 C CA . ALA D 1 82 ? 29.988 -12.811 25.025 1.00 13.92 70 ALA D CA 1
ATOM 4536 C C . ALA D 1 82 ? 31.437 -13.050 25.442 1.00 16.96 70 ALA D C 1
ATOM 4537 O O . ALA D 1 82 ? 31.906 -14.191 25.358 1.00 16.59 70 ALA D O 1
ATOM 4539 N N . GLY D 1 83 ? 32.146 -11.981 25.845 1.00 14.27 71 GLY D N 1
ATOM 4540 C CA . GLY D 1 83 ? 33.475 -12.072 26.396 1.00 13.00 71 GLY D CA 1
ATOM 4541 C C . GLY D 1 83 ? 34.576 -11.337 25.658 1.00 16.03 71 GLY D C 1
ATOM 4542 O O . GLY D 1 83 ? 35.729 -11.491 25.999 1.00 17.07 71 GLY D O 1
ATOM 4543 N N . ALA D 1 84 ? 34.242 -10.546 24.647 1.00 14.58 72 ALA D N 1
ATOM 4544 C CA . ALA D 1 84 ? 35.252 -9.819 23.884 1.00 14.38 72 ALA D CA 1
ATOM 4545 C C . ALA D 1 84 ? 35.856 -8.729 24.762 1.00 15.89 72 ALA D C 1
ATOM 4546 O O . ALA D 1 84 ? 35.178 -8.124 25.595 1.00 12.73 72 ALA D O 1
ATOM 4548 N N . ASP D 1 85 ? 37.125 -8.414 24.521 1.00 15.32 73 ASP D N 1
ATOM 4549 C CA . ASP D 1 85 ? 37.725 -7.261 25.187 1.00 14.65 73 ASP D CA 1
ATOM 4550 C C . ASP D 1 85 ? 37.445 -5.953 24.435 1.00 12.63 73 ASP D C 1
ATOM 4551 O O . ASP D 1 85 ? 37.588 -4.887 25.020 1.00 16.03 73 ASP D O 1
ATOM 4556 N N . GLY D 1 86 ? 37.168 -6.020 23.124 1.00 13.04 74 GLY D N 1
ATOM 4557 C CA . GLY D 1 86 ? 36.781 -4.860 22.358 1.00 16.30 74 GLY D CA 1
ATOM 4558 C C . GLY D 1 86 ? 36.278 -5.257 20.999 1.00 11.38 74 GLY D C 1
ATOM 4559 O O . GLY D 1 86 ? 36.187 -6.455 20.683 1.00 11.78 74 GLY D O 1
ATOM 4560 N N . ILE D 1 87 ? 35.933 -4.254 20.170 1.00 11.02 75 ILE D N 1
ATOM 4561 C CA . ILE D 1 87 ? 35.400 -4.505 18.846 1.00 13.58 75 ILE D CA 1
ATOM 4562 C C . ILE D 1 87 ? 36.259 -3.851 17.778 1.00 11.74 75 ILE D C 1
ATOM 4563 O O . ILE D 1 87 ? 36.959 -2.881 18.078 1.00 12.77 75 ILE D O 1
ATOM 4568 N N . ILE D 1 88 ? 36.142 -4.368 16.545 1.00 14.76 76 ILE D N 1
ATOM 4569 C CA . ILE D 1 88 ? 36.702 -3.808 15.339 1.00 14.05 76 ILE D CA 1
ATOM 4570 C C . ILE D 1 88 ? 35.497 -3.579 14.410 1.00 13.17 76 ILE D C 1
ATOM 4571 O O . ILE D 1 88 ? 34.598 -4.403 14.335 1.00 12.58 76 ILE D O 1
ATOM 4576 N N . THR D 1 89 ? 35.494 -2.467 13.683 1.00 15.01 77 THR D N 1
ATOM 4577 C CA . THR D 1 89 ? 34.369 -2.148 12.833 1.00 14.60 77 THR D CA 1
ATOM 4578 C C . THR D 1 89 ? 34.794 -1.127 11.781 1.00 12.35 77 THR D C 1
ATOM 4579 O O . THR D 1 89 ? 35.758 -0.393 12.017 1.00 12.40 77 THR D O 1
ATOM 4583 N N . ILE D 1 90 ? 34.106 -1.115 10.645 1.00 16.31 78 ILE D N 1
ATOM 4584 C CA . ILE D 1 90 ? 34.280 -0.054 9.625 1.00 18.66 78 ILE D CA 1
ATOM 4585 C C . ILE D 1 90 ? 33.241 1.051 9.773 1.00 18.73 78 ILE D C 1
ATOM 4586 O O . ILE D 1 90 ? 33.252 2.042 9.028 1.00 15.34 78 ILE D O 1
ATOM 4591 N N . LYS D 1 91 ? 32.301 0.861 10.676 1.00 14.92 79 LYS D N 1
ATOM 4592 C CA . LYS D 1 91 ? 31.125 1.715 10.764 1.00 16.58 79 LYS D CA 1
ATOM 4593 C C . LYS D 1 91 ? 31.354 2.747 11.860 1.00 16.69 79 LYS D C 1
ATOM 4594 O O . LYS D 1 91 ? 31.410 2.386 13.017 1.00 13.46 79 LYS D O 1
ATOM 4600 N N . PRO D 1 92 ? 31.528 4.032 11.521 1.00 16.91 80 PRO D N 1
ATOM 4601 C CA . PRO D 1 92 ? 31.825 5.047 12.545 1.00 16.72 80 PRO D CA 1
ATOM 4602 C C . PRO D 1 92 ? 30.780 5.152 13.686 1.00 14.40 80 PRO D C 1
ATOM 4603 O O . PRO D 1 92 ? 31.157 5.464 14.821 1.00 15.56 80 PRO D O 1
ATOM 4607 N N . LYS D 1 93 ? 29.509 4.923 13.378 1.00 15.89 81 LYS D N 1
ATOM 4608 C CA . LYS D 1 93 ? 28.454 4.947 14.393 1.00 18.31 81 LYS D CA 1
ATOM 4609 C C . LYS D 1 93 ? 28.679 3.843 15.405 1.00 16.37 81 LYS D C 1
ATOM 4610 O O . LYS D 1 93 ? 28.474 4.074 16.602 1.00 15.26 81 LYS D O 1
ATOM 4613 N N . ASN D 1 94 ? 29.104 2.657 14.952 1.00 13.92 82 ASN D N 1
ATOM 4614 C CA . ASN D 1 94 ? 29.464 1.597 15.899 1.00 14.31 82 ASN D CA 1
ATOM 4615 C C . ASN D 1 94 ? 30.634 2.024 16.791 1.00 13.11 82 ASN D C 1
ATOM 4616 O O . ASN D 1 94 ? 30.614 1.786 18.004 1.00 13.12 82 ASN D O 1
ATOM 4621 N N . TYR D 1 95 ? 31.655 2.656 16.199 1.00 13.89 83 TYR D N 1
ATOM 4622 C CA . TYR D 1 95 ? 32.815 3.103 16.950 1.00 13.86 83 TYR D CA 1
ATOM 4623 C C . TYR D 1 95 ? 32.375 4.087 18.042 1.00 12.85 83 TYR D C 1
ATOM 4624 O O . TYR D 1 95 ? 32.795 3.979 19.162 1.00 11.00 83 TYR D O 1
ATOM 4633 N N . VAL D 1 96 ? 31.534 5.053 17.689 1.00 13.43 84 VAL D N 1
ATOM 4634 C CA . VAL D 1 96 ? 31.116 6.111 18.608 1.00 13.65 84 VAL D CA 1
ATOM 4635 C C . VAL D 1 96 ? 30.312 5.511 19.760 1.00 11.32 84 VAL D C 1
ATOM 4636 O O . VAL D 1 96 ? 30.517 5.850 20.932 1.00 12.92 84 VAL D O 1
ATOM 4640 N N . VAL D 1 97 ? 29.425 4.584 19.434 1.00 12.87 85 VAL D N 1
ATOM 4641 C CA . VAL D 1 97 ? 28.635 3.949 20.478 1.00 11.61 85 VAL D CA 1
ATOM 4642 C C . VAL D 1 97 ? 29.512 3.124 21.428 1.00 13.31 85 VAL D C 1
ATOM 4643 O O . VAL D 1 97 ? 29.317 3.137 22.642 1.00 9.33 85 VAL D O 1
ATOM 4647 N N . ALA D 1 98 ? 30.477 2.410 20.885 1.00 11.74 86 ALA D N 1
ATOM 4648 C CA . ALA D 1 98 ? 31.419 1.669 21.733 1.00 11.26 86 ALA D CA 1
ATOM 4649 C C . ALA D 1 98 ? 32.155 2.614 22.696 1.00 9.45 86 ALA D C 1
ATOM 4650 O O . ALA D 1 98 ? 32.245 2.363 23.892 1.00 9.37 86 ALA D O 1
ATOM 4652 N N . LYS D 1 99 ? 32.640 3.735 22.166 1.00 13.21 87 LYS D N 1
ATOM 4653 C CA . LYS D 1 99 ? 33.376 4.714 22.954 1.00 13.33 87 LYS D CA 1
ATOM 4654 C C . LYS D 1 99 ? 32.531 5.301 24.078 1.00 8.39 87 LYS D C 1
ATOM 4655 O O . LYS D 1 99 ? 32.996 5.467 25.206 1.00 12.20 87 LYS D O 1
ATOM 4661 N N . LYS D 1 100 ? 31.270 5.595 23.767 1.00 12.20 88 LYS D N 1
ATOM 4662 C CA . LYS D 1 100 ? 30.346 6.145 24.767 1.00 13.22 88 LYS D CA 1
ATOM 4663 C C . LYS D 1 100 ? 30.052 5.147 25.865 1.00 13.22 88 LYS D C 1
ATOM 4664 O O . LYS D 1 100 ? 29.637 5.539 26.942 1.00 13.75 88 LYS D O 1
ATOM 4668 N N . ASN D 1 101 ? 30.292 3.861 25.591 1.00 11.72 89 ASN D N 1
ATOM 4669 C CA . ASN D 1 101 ? 30.148 2.798 26.580 1.00 10.35 89 ASN D CA 1
ATOM 4670 C C . ASN D 1 101 ? 31.466 2.453 27.307 1.00 12.12 89 ASN D C 1
ATOM 4671 O O . ASN D 1 101 ? 31.510 1.579 28.133 1.00 11.42 89 ASN D O 1
ATOM 4676 N N . GLY D 1 102 ? 32.549 3.158 26.949 1.00 14.10 90 GLY D N 1
ATOM 4677 C CA . GLY D 1 102 ? 33.860 2.855 27.488 1.00 11.70 90 GLY D CA 1
ATOM 4678 C C . GLY D 1 102 ? 34.425 1.537 27.005 1.00 10.53 90 GLY D C 1
ATOM 4679 O O . GLY D 1 102 ? 35.287 0.964 27.645 1.00 13.27 90 GLY D O 1
ATOM 4680 N N . ILE D 1 103 ? 33.940 1.045 25.878 1.00 12.63 91 ILE D N 1
ATOM 4681 C CA . ILE D 1 103 ? 34.361 -0.254 25.338 1.00 12.71 91 ILE D CA 1
ATOM 4682 C C . ILE D 1 103 ? 35.468 -0.043 24.293 1.00 11.37 91 ILE D C 1
ATOM 4683 O O . ILE D 1 103 ? 35.302 0.731 23.339 1.00 10.19 91 ILE D O 1
ATOM 4688 N N . PRO D 1 104 ? 36.613 -0.702 24.487 1.00 13.10 92 PRO D N 1
ATOM 4689 C CA . PRO D 1 104 ? 37.706 -0.532 23.544 1.00 12.25 92 PRO D CA 1
ATOM 4690 C C . PRO D 1 104 ? 37.257 -0.818 22.152 1.00 10.04 92 PRO D C 1
ATOM 4691 O O . PRO D 1 104 ? 36.509 -1.806 21.921 1.00 11.32 92 PRO D O 1
ATOM 4695 N N . ALA D 1 105 ? 37.672 0.021 21.233 1.00 11.68 93 ALA D N 1
ATOM 4696 C CA . ALA D 1 105 ? 37.246 -0.114 19.844 1.00 12.79 93 ALA D CA 1
ATOM 4697 C C . ALA D 1 105 ? 38.338 0.298 18.872 1.00 13.81 93 ALA D C 1
ATOM 4698 O O . ALA D 1 105 ? 39.145 1.153 19.181 1.00 14.32 93 ALA D O 1
ATOM 4700 N N . VAL D 1 106 ? 38.318 -0.325 17.704 1.00 14.88 94 VAL D N 1
ATOM 4701 C CA . VAL D 1 106 ? 39.241 -0.032 16.615 1.00 17.46 94 VAL D CA 1
ATOM 4702 C C . VAL D 1 106 ? 38.386 0.292 15.418 1.00 16.20 94 VAL D C 1
ATOM 4703 O O . VAL D 1 106 ? 37.497 -0.456 15.069 1.00 16.46 94 VAL D O 1
ATOM 4707 N N . LEU D 1 107 ? 38.631 1.428 14.773 1.00 15.41 95 LEU D N 1
ATOM 4708 C CA . LEU D 1 107 ? 37.913 1.768 13.561 1.00 14.88 95 LEU D CA 1
ATOM 4709 C C . LEU D 1 107 ? 38.801 1.469 12.363 1.00 15.35 95 LEU D C 1
ATOM 4710 O O . LEU D 1 107 ? 39.928 1.957 12.266 1.00 14.58 95 LEU D O 1
ATOM 4715 N N . ARG D 1 108 ? 38.298 0.650 11.446 1.00 18.31 96 ARG D N 1
ATOM 4716 C CA . ARG D 1 108 ? 39.034 0.404 10.197 1.00 16.63 96 ARG D CA 1
ATOM 4717 C C . ARG D 1 108 ? 38.985 1.620 9.276 1.00 17.87 96 ARG D C 1
ATOM 4718 O O . ARG D 1 108 ? 38.094 2.451 9.345 1.00 17.31 96 ARG D O 1
ATOM 4726 N N . PHE D 1 109 ? 39.990 1.696 8.433 1.00 14.97 97 PHE D N 1
ATOM 4727 C CA . PHE D 1 109 ? 40.262 2.866 7.612 1.00 16.42 97 PHE D CA 1
ATOM 4728 C C . PHE D 1 109 ? 40.923 2.266 6.394 1.00 18.53 97 PHE D C 1
ATOM 4729 O O . PHE D 1 109 ? 42.025 1.630 6.551 1.00 17.84 97 PHE D O 1
ATOM 4737 N N . PHE D 1 110 ? 40.281 2.488 5.220 1.00 12.02 98 PHE D N 1
ATOM 4738 C CA . PHE D 1 110 ? 40.723 1.986 3.941 1.00 17.18 98 PHE D CA 1
ATOM 4739 C C . PHE D 1 110 ? 41.455 3.139 3.227 1.00 11.68 98 PHE D C 1
ATOM 4740 O O . PHE D 1 110 ? 40.821 4.038 2.765 1.00 20.03 98 PHE D O 1
ATOM 4748 N N . ALA D 1 111 ? 42.793 3.079 3.203 1.00 12.76 99 ALA D N 1
ATOM 4749 C CA . ALA D 1 111 ? 43.650 4.160 2.779 1.00 15.71 99 ALA D CA 1
ATOM 4750 C C . ALA D 1 111 ? 43.964 4.001 1.255 1.00 18.63 99 ALA D C 1
ATOM 4751 O O . ALA D 1 111 ? 45.222 3.697 0.693 1.00 22.27 99 ALA D O 1
ATOM 4753 N N . LEU D 1 112 ? 42.737 4.106 0.505 1.00 17.35 100 LEU D N 1
ATOM 4754 C CA . LEU D 1 112 ? 42.944 3.650 -0.843 1.00 23.80 100 LEU D CA 1
ATOM 4755 C C . LEU D 1 112 ? 43.882 4.726 -1.616 1.00 24.32 100 LEU D C 1
ATOM 4756 O O . LEU D 1 112 ? 44.581 4.449 -2.672 1.00 40.51 100 LEU D O 1
ATOM 4761 N N . ASP D 1 113 ? 43.697 5.968 -1.171 1.00 29.45 101 ASP D N 1
ATOM 4762 C CA . ASP D 1 113 ? 44.144 7.186 -1.925 1.00 27.70 101 ASP D CA 1
ATOM 4763 C C . ASP D 1 113 ? 44.109 8.355 -0.933 1.00 28.11 101 ASP D C 1
ATOM 4764 O O . ASP D 1 113 ? 43.813 8.134 0.275 1.00 26.61 101 ASP D O 1
ATOM 4769 N N . SER D 1 114 ? 44.380 9.577 -1.415 1.00 28.32 102 SER D N 1
ATOM 4770 C CA . SER D 1 114 ? 44.527 10.770 -0.584 1.00 30.55 102 SER D CA 1
ATOM 4771 C C . SER D 1 114 ? 43.200 11.343 -0.088 1.00 29.50 102 SER D C 1
ATOM 4772 O O . SER D 1 114 ? 43.195 11.927 1.172 1.00 31.94 102 SER D O 1
ATOM 4775 N N . LYS D 1 115 ? 42.136 11.284 -0.988 1.00 32.24 103 LYS D N 1
ATOM 4776 C CA . LYS D 1 115 ? 40.839 11.856 -0.562 1.00 31.06 103 LYS D CA 1
ATOM 4777 C C . LYS D 1 115 ? 40.289 11.027 0.601 1.00 33.03 103 LYS D C 1
ATOM 4778 O O . LYS D 1 115 ? 39.869 11.552 1.658 1.00 32.43 103 LYS D O 1
ATOM 4784 N N . ALA D 1 116 ? 40.317 9.715 0.395 1.00 26.00 104 ALA D N 1
ATOM 4785 C CA . ALA D 1 116 ? 39.816 8.789 1.381 1.00 28.62 104 ALA D CA 1
ATOM 4786 C C . ALA D 1 116 ? 40.561 9.060 2.668 1.00 23.81 104 ALA D C 1
ATOM 4787 O O . ALA D 1 116 ? 39.935 9.145 3.709 1.00 22.92 104 ALA D O 1
ATOM 4789 N N . VAL D 1 117 ? 41.872 9.283 2.601 1.00 25.32 105 VAL D N 1
ATOM 4790 C CA . VAL D 1 117 ? 42.640 9.463 3.819 1.00 25.69 105 VAL D CA 1
ATOM 4791 C C . VAL D 1 117 ? 42.214 10.761 4.507 1.00 27.98 105 VAL D C 1
ATOM 4792 O O . VAL D 1 117 ? 42.047 10.761 5.740 1.00 27.21 105 VAL D O 1
ATOM 4796 N N . GLU D 1 118 ? 41.999 11.824 3.729 1.00 25.66 106 GLU D N 1
ATOM 4797 C CA . GLU D 1 118 ? 41.656 13.138 4.260 1.00 29.94 106 GLU D CA 1
ATOM 4798 C C . GLU D 1 118 ? 40.315 13.079 4.996 1.00 27.77 106 GLU D C 1
ATOM 4799 O O . GLU D 1 118 ? 40.204 13.509 6.130 1.00 27.08 106 GLU D O 1
ATOM 4805 N N . ARG D 1 119 ? 39.291 12.615 4.295 1.00 26.19 107 ARG D N 1
ATOM 4806 C CA . ARG D 1 119 ? 37.930 12.495 4.844 1.00 24.08 107 ARG D CA 1
ATOM 4807 C C . ARG D 1 119 ? 37.990 11.624 6.079 1.00 24.57 107 ARG D C 1
ATOM 4808 O O . ARG D 1 119 ? 37.296 11.862 7.058 1.00 24.41 107 ARG D O 1
ATOM 4816 N N . GLY D 1 120 ? 38.865 10.636 6.020 1.00 19.95 108 GLY D N 1
ATOM 4817 C CA . GLY D 1 120 ? 39.050 9.714 7.114 1.00 21.62 108 GLY D CA 1
ATOM 4818 C C . GLY D 1 120 ? 39.671 10.419 8.311 1.00 21.99 108 GLY D C 1
ATOM 4819 O O . GLY D 1 120 ? 39.274 10.180 9.438 1.00 20.74 108 GLY D O 1
ATOM 4820 N N . ILE D 1 121 ? 40.629 11.313 8.069 1.00 20.03 109 ILE D N 1
ATOM 4821 C CA . ILE D 1 121 ? 41.281 12.055 9.141 1.00 20.90 109 ILE D CA 1
ATOM 4822 C C . ILE D 1 121 ? 40.308 13.083 9.733 1.00 22.59 109 ILE D C 1
ATOM 4823 O O . ILE D 1 121 ? 40.257 13.233 10.953 1.00 24.87 109 ILE D O 1
ATOM 4828 N N . GLU D 1 122 ? 39.531 13.772 8.896 1.00 23.72 110 GLU D N 1
ATOM 4829 C CA . GLU D 1 122 ? 38.554 14.736 9.401 1.00 25.69 110 GLU D CA 1
ATOM 4830 C C . GLU D 1 122 ? 37.556 13.993 10.306 1.00 26.34 110 GLU D C 1
ATOM 4831 O O . GLU D 1 122 ? 37.203 14.485 11.373 1.00 25.80 110 GLU D O 1
ATOM 4837 N N . GLN D 1 123 ? 37.120 12.814 9.863 1.00 26.59 111 GLN D N 1
ATOM 4838 C CA . GLN D 1 123 ? 36.207 11.974 10.638 1.00 26.02 111 GLN D CA 1
ATOM 4839 C C . GLN D 1 123 ? 36.810 11.557 11.981 1.00 26.07 111 GLN D C 1
ATOM 4840 O O . GLN D 1 123 ? 36.151 11.653 13.019 1.00 26.83 111 GLN D O 1
ATOM 4846 N N . ILE D 1 124 ? 38.065 11.113 11.957 1.00 22.84 112 ILE D N 1
ATOM 4847 C CA . ILE D 1 124 ? 38.786 10.769 13.160 1.00 23.70 112 ILE D CA 1
ATOM 4848 C C . ILE D 1 124 ? 38.819 11.947 14.133 1.00 24.94 112 ILE D C 1
ATOM 4849 O O . ILE D 1 124 ? 38.631 11.769 15.322 1.00 24.77 112 ILE D O 1
ATOM 4854 N N . GLU D 1 125 ? 39.089 13.150 13.627 1.00 24.71 113 GLU D N 1
ATOM 4855 C CA . GLU D 1 125 ? 39.290 14.305 14.501 1.00 25.13 113 GLU D CA 1
ATOM 4856 C C . GLU D 1 125 ? 37.953 14.824 15.012 1.00 25.30 113 GLU D C 1
ATOM 4857 O O . GLU D 1 125 ? 37.854 15.288 16.154 1.00 27.60 113 GLU D O 1
ATOM 4863 N N . THR D 1 126 ? 36.925 14.711 14.171 1.00 26.07 114 THR D N 1
ATOM 4864 C CA . THR D 1 126 ? 35.574 15.130 14.526 1.00 28.61 114 THR D CA 1
ATOM 4865 C C . THR D 1 126 ? 34.937 14.197 15.581 1.00 30.00 114 THR D C 1
ATOM 4866 O O . THR D 1 126 ? 34.248 14.670 16.484 1.00 32.71 114 THR D O 1
ATOM 4870 N N . LEU D 1 127 ? 35.212 12.896 15.491 1.00 28.94 115 LEU D N 1
ATOM 4871 C CA . LEU D 1 127 ? 34.567 11.885 16.344 1.00 28.66 115 LEU D CA 1
ATOM 4872 C C . LEU D 1 127 ? 35.414 11.498 17.544 1.00 28.35 115 LEU D C 1
ATOM 4873 O O . LEU D 1 127 ? 34.944 10.803 18.436 1.00 30.72 115 LEU D O 1
ATOM 4878 N N . GLY D 1 128 ? 36.660 11.949 17.563 1.00 28.95 116 GLY D N 1
ATOM 4879 C CA . GLY D 1 128 ? 37.603 11.621 18.614 1.00 29.08 116 GLY D CA 1
ATOM 4880 C C . GLY D 1 128 ? 38.013 10.163 18.561 1.00 30.43 116 GLY D C 1
ATOM 4881 O O . GLY D 1 128 ? 38.113 9.505 19.606 1.00 31.80 116 GLY D O 1
ATOM 4882 N N . VAL D 1 129 ? 38.237 9.653 17.348 1.00 29.10 117 VAL D N 1
ATOM 4883 C CA . VAL D 1 129 ? 38.677 8.266 17.157 1.00 27.47 117 VAL D CA 1
ATOM 4884 C C . VAL D 1 129 ? 40.116 8.119 17.621 1.00 26.85 117 VAL D C 1
ATOM 4885 O O . VAL D 1 129 ? 41.014 8.772 17.097 1.00 28.72 117 VAL D O 1
ATOM 4889 N N . ASP D 1 130 ? 40.327 7.260 18.611 1.00 27.29 118 ASP D N 1
ATOM 4890 C CA . ASP D 1 130 ? 41.628 7.080 19.241 1.00 26.77 118 ASP D CA 1
ATOM 4891 C C . ASP D 1 130 ? 42.480 5.966 18.631 1.00 25.59 118 ASP D C 1
ATOM 4892 O O . ASP D 1 130 ? 43.691 6.026 18.705 1.00 22.85 118 ASP D O 1
ATOM 4897 N N . VAL D 1 131 ? 41.852 4.941 18.048 1.00 25.09 119 VAL D N 1
ATOM 4898 C CA . VAL D 1 131 ? 42.589 3.784 17.517 1.00 21.89 119 VAL D CA 1
ATOM 4899 C C . VAL D 1 131 ? 42.013 3.413 16.189 1.00 19.57 119 VAL D C 1
ATOM 4900 O O . VAL D 1 131 ? 40.812 3.147 16.077 1.00 18.39 119 VAL D O 1
ATOM 4904 N N . VAL D 1 132 ? 42.861 3.370 15.184 1.00 20.86 120 VAL D N 1
ATOM 4905 C CA . VAL D 1 132 ? 42.436 2.969 13.878 1.00 21.47 120 VAL D CA 1
ATOM 4906 C C . VAL D 1 132 ? 43.279 1.752 13.499 1.00 22.32 120 VAL D C 1
ATOM 4907 O O . VAL D 1 132 ? 44.438 1.617 13.888 1.00 24.71 120 VAL D O 1
ATOM 4911 N N . GLU D 1 133 ? 42.677 0.931 12.658 1.00 21.96 121 GLU D N 1
ATOM 4912 C CA . GLU D 1 133 ? 43.384 -0.059 11.874 1.00 21.70 121 GLU D CA 1
ATOM 4913 C C . GLU D 1 133 ? 43.397 0.380 10.406 1.00 17.38 121 GLU D C 1
ATOM 4914 O O . GLU D 1 133 ? 42.355 0.451 9.704 1.00 20.08 121 GLU D O 1
ATOM 4920 N N . VAL D 1 134 ? 44.584 0.704 9.939 1.00 23.06 122 VAL D N 1
ATOM 4921 C CA . VAL D 1 134 ? 44.764 1.077 8.588 1.00 20.43 122 VAL D CA 1
ATOM 4922 C C . VAL D 1 134 ? 45.027 -0.202 7.765 1.00 27.41 122 VAL D C 1
ATOM 4923 O O . VAL D 1 134 ? 45.855 -1.037 8.139 1.00 21.98 122 VAL D O 1
ATOM 4927 N N . LEU D 1 135 ? 44.352 -0.281 6.624 1.00 30.59 123 LEU D N 1
ATOM 4928 C CA . LEU D 1 135 ? 44.639 -1.252 5.564 1.00 36.09 123 LEU D CA 1
ATOM 4929 C C . LEU D 1 135 ? 44.744 -0.535 4.205 1.00 28.70 123 LEU D C 1
ATOM 4930 O O . LEU D 1 135 ? 44.162 0.567 4.040 1.00 47.67 123 LEU D O 1
ATOM 4935 N N . PRO D 1 136 ? 45.535 -1.075 3.224 1.00 31.37 124 PRO D N 1
ATOM 4936 C CA . PRO D 1 136 ? 46.402 -2.256 3.509 1.00 26.03 124 PRO D CA 1
ATOM 4937 C C . PRO D 1 136 ? 47.550 -1.817 4.519 1.00 25.17 124 PRO D C 1
ATOM 4938 O O . PRO D 1 136 ? 47.922 -0.623 4.635 1.00 37.71 124 PRO D O 1
ATOM 4942 N N . GLY D 1 137 ? 48.178 -2.809 5.140 1.00 28.88 125 GLY D N 1
ATOM 4943 C CA . GLY D 1 137 ? 49.350 -2.579 6.014 1.00 27.36 125 GLY D CA 1
ATOM 4944 C C . GLY D 1 137 ? 50.434 -1.626 5.492 1.00 22.51 125 GLY D C 1
ATOM 4945 O O . GLY D 1 137 ? 50.964 -0.900 6.342 1.00 26.67 125 GLY D O 1
ATOM 4946 N N . ALA D 1 138 ? 50.697 -1.548 4.124 1.00 27.85 126 ALA D N 1
ATOM 4947 C CA . ALA D 1 138 ? 51.815 -0.745 3.550 1.00 22.35 126 ALA D CA 1
ATOM 4948 C C . ALA D 1 138 ? 51.609 0.781 3.608 1.00 25.77 126 ALA D C 1
ATOM 4949 O O . ALA D 1 138 ? 52.820 1.834 3.057 1.00 27.71 126 ALA D O 1
ATOM 4951 N N . VAL D 1 139 ? 50.291 1.176 4.004 1.00 27.61 127 VAL D N 1
ATOM 4952 C CA . VAL D 1 139 ? 50.111 2.656 3.810 1.00 33.77 127 VAL D CA 1
ATOM 4953 C C . VAL D 1 139 ? 49.794 3.202 5.216 1.00 28.71 127 VAL D C 1
ATOM 4954 O O . VAL D 1 139 ? 49.610 4.421 5.456 1.00 46.76 127 VAL D O 1
ATOM 4958 N N . ALA D 1 140 ? 49.847 2.238 6.146 1.00 33.97 128 ALA D N 1
ATOM 4959 C CA . ALA D 1 140 ? 49.699 2.446 7.662 1.00 28.92 128 ALA D CA 1
ATOM 4960 C C . ALA D 1 140 ? 50.697 3.317 8.594 1.00 32.73 128 ALA D C 1
ATOM 4961 O O . ALA D 1 140 ? 50.276 3.917 9.854 1.00 36.58 128 ALA D O 1
ATOM 4963 N N . PRO D 1 141 ? 51.995 3.350 8.017 1.00 30.91 129 PRO D N 1
ATOM 4964 C CA . PRO D 1 141 ? 52.974 4.484 8.220 1.00 29.19 129 PRO D CA 1
ATOM 4965 C C . PRO D 1 141 ? 52.551 5.864 7.613 1.00 32.05 129 PRO D C 1
ATOM 4966 O O . PRO D 1 141 ? 52.806 6.895 8.303 1.00 39.08 129 PRO D O 1
ATOM 4970 N N . LYS D 1 142 ? 52.082 5.913 6.328 1.00 30.95 130 LYS D N 1
ATOM 4971 C CA . LYS D 1 142 ? 51.740 7.211 5.728 1.00 29.31 130 LYS D CA 1
ATOM 4972 C C . LYS D 1 142 ? 50.592 7.815 6.553 1.00 27.77 130 LYS D C 1
ATOM 4973 O O . LYS D 1 142 ? 50.529 9.012 6.781 1.00 34.40 130 LYS D O 1
ATOM 4979 N N . VAL D 1 143 ? 49.691 6.974 7.036 1.00 30.04 131 VAL D N 1
ATOM 4980 C CA . VAL D 1 143 ? 48.412 7.509 7.582 1.00 27.80 131 VAL D CA 1
ATOM 4981 C C . VAL D 1 143 ? 48.549 7.917 9.069 1.00 29.06 131 VAL D C 1
ATOM 4982 O O . VAL D 1 143 ? 47.878 8.854 9.606 1.00 33.94 131 VAL D O 1
ATOM 4986 N N . ALA D 1 144 ? 49.458 7.180 9.697 1.00 27.83 132 ALA D N 1
ATOM 4987 C CA . ALA D 1 144 ? 49.966 7.469 11.065 1.00 25.18 132 ALA D CA 1
ATOM 4988 C C . ALA D 1 144 ? 50.717 8.832 11.126 1.00 24.31 132 ALA D C 1
ATOM 4989 O O . ALA D 1 144 ? 50.499 9.598 12.065 1.00 23.91 132 ALA D O 1
ATOM 4991 N N . ARG D 1 145 ? 51.550 9.138 10.121 1.00 24.43 133 ARG D N 1
ATOM 4992 C CA . ARG D 1 145 ? 52.295 10.408 10.111 1.00 25.94 133 ARG D CA 1
ATOM 4993 C C . ARG D 1 145 ? 51.335 11.588 10.240 1.00 26.88 133 ARG D C 1
ATOM 4994 O O . ARG D 1 145 ? 51.649 12.600 10.874 1.00 28.02 133 ARG D O 1
ATOM 4997 N N . LYS D 1 146 ? 50.151 11.444 9.647 1.00 26.30 134 LYS D N 1
ATOM 4998 C CA . LYS D 1 146 ? 49.224 12.565 9.526 1.00 26.71 134 LYS D CA 1
ATOM 4999 C C . LYS D 1 146 ? 48.257 12.653 10.696 1.00 27.68 134 LYS D C 1
ATOM 5000 O O . LYS D 1 146 ? 47.489 13.603 10.792 1.00 28.72 134 LYS D O 1
ATOM 5006 N N . ILE D 1 147 ? 48.297 11.661 11.588 1.00 29.12 135 ILE D N 1
ATOM 5007 C CA . ILE D 1 147 ? 47.492 11.675 12.806 1.00 28.70 135 ILE D CA 1
ATOM 5008 C C . ILE D 1 147 ? 48.355 11.318 14.011 1.00 30.10 135 ILE D C 1
ATOM 5009 O O . ILE D 1 147 ? 48.135 10.283 14.643 1.00 29.55 135 ILE D O 1
ATOM 5014 N N . PRO D 1 148 ? 49.339 12.162 14.335 1.00 31.34 136 PRO D N 1
ATOM 5015 C CA . PRO D 1 148 ? 50.205 11.897 15.490 1.00 32.22 136 PRO D CA 1
ATOM 5016 C C . PRO D 1 148 ? 49.404 11.973 16.786 1.00 33.64 136 PRO D C 1
ATOM 5017 O O . PRO D 1 148 ? 48.452 12.751 16.883 1.00 35.85 136 PRO D O 1
ATOM 5021 N N . GLY D 1 149 ? 49.767 11.147 17.757 1.00 32.81 137 GLY D N 1
ATOM 5022 C CA . GLY D 1 149 ? 49.034 11.069 19.002 1.00 32.68 137 GLY D CA 1
ATOM 5023 C C . GLY D 1 149 ? 47.927 10.037 18.943 1.00 32.43 137 GLY D C 1
ATOM 5024 O O . GLY D 1 149 ? 47.274 9.792 19.954 1.00 35.30 137 GLY D O 1
ATOM 5025 N N . ARG D 1 150 ? 47.720 9.425 17.776 1.00 30.24 138 ARG D N 1
ATOM 5026 C CA . ARG D 1 150 ? 46.694 8.403 17.605 1.00 28.58 138 ARG D CA 1
ATOM 5027 C C . ARG D 1 150 ? 47.307 7.058 17.241 1.00 27.96 138 ARG D C 1
ATOM 5028 O O . ARG D 1 150 ? 48.287 6.983 16.487 1.00 25.74 138 ARG D O 1
ATOM 5036 N N . THR D 1 151 ? 46.754 5.998 17.838 1.00 26.67 139 THR D N 1
ATOM 5037 C CA . THR D 1 151 ? 47.243 4.649 17.608 1.00 25.52 139 THR D CA 1
ATOM 5038 C C . THR D 1 151 ? 46.848 4.163 16.220 1.00 23.71 139 THR D C 1
ATOM 5039 O O . THR D 1 151 ? 45.650 4.161 15.885 1.00 24.15 139 THR D O 1
ATOM 5043 N N . VAL D 1 152 ? 47.854 3.723 15.447 1.00 22.20 140 VAL D N 1
ATOM 5044 C CA . VAL D 1 152 ? 47.628 3.092 14.146 1.00 20.43 140 VAL D CA 1
ATOM 5045 C C . VAL D 1 152 ? 48.148 1.646 14.095 1.00 20.07 140 VAL D C 1
ATOM 5046 O O . VAL D 1 152 ? 49.344 1.393 14.359 1.00 21.50 140 VAL D O 1
ATOM 5050 N N . ILE D 1 153 ? 47.201 0.705 13.821 1.00 17.38 141 ILE D N 1
ATOM 5051 C CA . ILE D 1 153 ? 47.490 -0.688 13.532 1.00 14.97 141 ILE D CA 1
ATOM 5052 C C . ILE D 1 153 ? 47.443 -0.877 12.022 1.00 15.98 141 ILE D C 1
ATOM 5053 O O . ILE D 1 153 ? 46.467 -0.507 11.358 1.00 15.23 141 ILE D O 1
ATOM 5058 N N . ALA D 1 154 ? 48.502 -1.435 11.463 1.00 15.10 142 ALA D N 1
ATOM 5059 C CA . ALA D 1 154 ? 48.502 -1.751 10.040 1.00 15.87 142 ALA D CA 1
ATOM 5060 C C . ALA D 1 154 ? 47.882 -3.143 9.907 1.00 14.14 142 ALA D C 1
ATOM 5061 O O . ALA D 1 154 ? 48.137 -4.001 10.753 1.00 18.49 142 ALA D O 1
ATOM 5063 N N . ALA D 1 155 ? 47.086 -3.371 8.865 1.00 20.58 143 ALA D N 1
ATOM 5064 C CA . ALA D 1 155 ? 46.493 -4.673 8.563 1.00 15.24 143 ALA D CA 1
ATOM 5065 C C . ALA D 1 155 ? 46.248 -4.876 7.052 1.00 17.43 143 ALA D C 1
ATOM 5066 O O . ALA D 1 155 ? 46.032 -3.877 6.300 1.00 20.27 143 ALA D O 1
ATOM 5068 N N . GLY D 1 156 ? 46.396 -6.149 6.622 1.00 20.83 144 GLY D N 1
ATOM 5069 C CA . GLY D 1 156 ? 46.395 -6.427 5.116 1.00 20.01 144 GLY D CA 1
ATOM 5070 C C . GLY D 1 156 ? 47.850 -6.602 4.503 1.00 18.61 144 GLY D C 1
ATOM 5071 O O . GLY D 1 156 ? 48.658 -5.684 4.590 1.00 23.85 144 GLY D O 1
ATOM 5072 N N . LEU D 1 157 ? 48.057 -7.738 3.814 1.00 22.49 145 LEU D N 1
ATOM 5073 C CA . LEU D 1 157 ? 49.043 -7.929 2.716 1.00 25.11 145 LEU D CA 1
ATOM 5074 C C . LEU D 1 157 ? 50.497 -7.695 3.145 1.00 23.83 145 LEU D C 1
ATOM 5075 O O . LEU D 1 157 ? 51.367 -7.306 2.376 1.00 21.00 145 LEU D O 1
ATOM 5080 N N . VAL D 1 158 ? 50.740 -7.932 4.408 1.00 24.08 146 VAL D N 1
ATOM 5081 C CA . VAL D 1 158 ? 52.088 -7.820 4.906 1.00 25.49 146 VAL D CA 1
ATOM 5082 C C . VAL D 1 158 ? 52.647 -9.231 4.758 1.00 26.87 146 VAL D C 1
ATOM 5083 O O . VAL D 1 158 ? 52.160 -10.149 5.380 1.00 30.72 146 VAL D O 1
ATOM 5087 N N . GLU D 1 159 ? 53.609 -9.383 3.840 1.00 29.33 147 GLU D N 1
ATOM 5088 C CA . GLU D 1 159 ? 54.005 -10.681 3.287 1.00 29.97 147 GLU D CA 1
ATOM 5089 C C . GLU D 1 159 ? 55.508 -11.071 3.526 1.00 32.38 147 GLU D C 1
ATOM 5090 O O . GLU D 1 159 ? 55.911 -12.129 3.034 1.00 32.43 147 GLU D O 1
ATOM 5096 N N . THR D 1 160 ? 56.317 -10.235 4.244 1.00 32.84 148 THR D N 1
ATOM 5097 C CA . THR D 1 160 ? 57.704 -10.610 4.643 1.00 32.58 148 THR D CA 1
ATOM 5098 C C . THR D 1 160 ? 58.198 -9.958 5.940 1.00 32.98 148 THR D C 1
ATOM 5099 O O . THR D 1 160 ? 57.586 -9.032 6.503 1.00 39.57 148 THR D O 1
ATOM 5103 N N . GLU D 1 161 ? 59.355 -10.436 6.419 1.00 32.43 149 GLU D N 1
ATOM 5104 C CA . GLU D 1 161 ? 59.986 -9.859 7.617 1.00 31.64 149 GLU D CA 1
ATOM 5105 C C . GLU D 1 161 ? 60.560 -8.462 7.394 1.00 28.05 149 GLU D C 1
ATOM 5106 O O . GLU D 1 161 ? 60.779 -7.661 8.403 1.00 27.69 149 GLU D O 1
ATOM 5107 N N . GLU D 1 162 ? 60.793 -8.164 6.027 1.00 31.18 150 GLU D N 1
ATOM 5108 C CA . GLU D 1 162 ? 61.423 -6.894 5.684 1.00 30.93 150 GLU D CA 1
ATOM 5109 C C . GLU D 1 162 ? 60.384 -5.784 5.600 1.00 30.12 150 GLU D C 1
ATOM 5110 O O . GLU D 1 162 ? 60.651 -4.619 5.935 1.00 2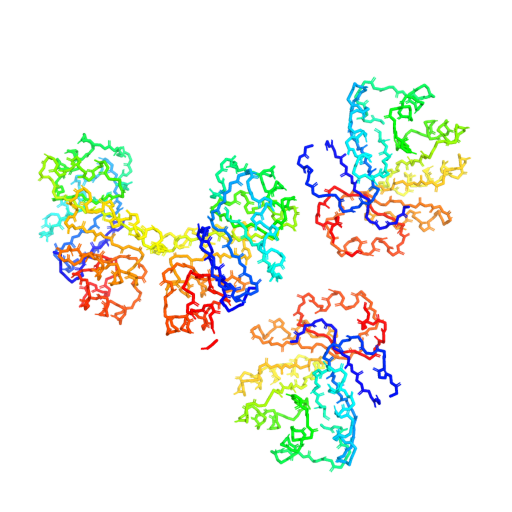9.76 150 GLU D O 1
ATOM 5116 N N . GLU D 1 163 ? 59.176 -6.189 5.170 1.00 29.61 151 GLU D N 1
ATOM 5117 C CA . GLU D 1 163 ? 57.895 -5.350 5.307 1.00 29.35 151 GLU D CA 1
ATOM 5118 C C . GLU D 1 163 ? 57.586 -5.082 6.851 1.00 25.43 151 GLU D C 1
ATOM 5119 O O . GLU D 1 163 ? 57.426 -3.931 7.376 1.00 27.35 151 GLU D O 1
ATOM 5125 N N . ALA D 1 164 ? 57.577 -6.125 7.699 1.00 29.00 152 ALA D N 1
ATOM 5126 C CA . ALA D 1 164 ? 57.113 -5.916 9.109 1.00 28.83 152 ALA D CA 1
ATOM 5127 C C . ALA D 1 164 ? 58.020 -4.998 9.971 1.00 26.78 152 ALA D C 1
ATOM 5128 O O . ALA D 1 164 ? 57.550 -4.154 10.887 1.00 31.52 152 ALA D O 1
ATOM 5130 N N . ARG D 1 165 ? 59.361 -5.122 9.586 1.00 31.47 153 ARG D N 1
ATOM 5131 C CA . ARG D 1 165 ? 60.403 -4.375 10.311 1.00 29.33 153 ARG D CA 1
ATOM 5132 C C . ARG D 1 165 ? 60.434 -2.864 10.069 1.00 31.82 153 ARG D C 1
ATOM 5133 O O . ARG D 1 165 ? 60.723 -1.960 11.085 1.00 38.27 153 ARG D O 1
ATOM 5141 N N . GLU D 1 166 ? 60.042 -2.592 8.715 1.00 30.98 154 GLU D N 1
ATOM 5142 C CA . GLU D 1 166 ? 59.753 -1.225 8.226 1.00 30.59 154 GLU D CA 1
ATOM 5143 C C . GLU D 1 166 ? 58.461 -0.662 8.951 1.00 29.74 154 GLU D C 1
ATOM 5144 O O . GLU D 1 166 ? 58.474 0.464 9.476 1.00 35.18 154 GLU D O 1
ATOM 5150 N N . ILE D 1 167 ? 57.359 -1.424 8.945 1.00 26.68 155 ILE D N 1
ATOM 5151 C CA . ILE D 1 167 ? 56.023 -0.846 9.263 1.00 24.54 155 ILE D CA 1
ATOM 5152 C C . ILE D 1 167 ? 55.903 -0.505 10.750 1.00 22.78 155 ILE D C 1
ATOM 5153 O O . ILE D 1 167 ? 55.050 0.433 11.220 1.00 27.56 155 ILE D O 1
ATOM 5158 N N . LEU D 1 168 ? 56.847 -1.256 11.505 1.00 24.03 156 LEU D N 1
ATOM 5159 C CA . LEU D 1 168 ? 56.688 -1.155 12.942 1.00 24.06 156 LEU D CA 1
ATOM 5160 C C . LEU D 1 168 ? 57.564 -0.054 13.521 1.00 25.19 156 LEU D C 1
ATOM 5161 O O . LEU D 1 168 ? 57.549 0.201 14.729 1.00 24.88 156 LEU D O 1
ATOM 5166 N N . LYS D 1 169 ? 58.298 0.621 12.650 1.00 24.78 157 LYS D N 1
ATOM 5167 C CA . LYS D 1 169 ? 59.011 1.808 13.051 1.00 24.64 157 LYS D CA 1
ATOM 5168 C C . LYS D 1 169 ? 58.023 2.994 13.235 1.00 28.04 157 LYS D C 1
ATOM 5169 O O . LYS D 1 169 ? 58.273 3.893 14.132 1.00 31.16 157 LYS D O 1
ATOM 5171 N N . HIS D 1 170 ? 56.940 3.009 12.359 1.00 24.48 158 HIS D N 1
ATOM 5172 C CA . HIS D 1 170 ? 56.009 4.165 12.260 1.00 24.59 158 HIS D CA 1
ATOM 5173 C C . HIS D 1 170 ? 54.621 3.902 12.856 1.00 23.63 158 HIS D C 1
ATOM 5174 O O . HIS D 1 170 ? 53.803 4.825 12.992 1.00 23.83 158 HIS D O 1
ATOM 5181 N N . VAL D 1 171 ? 54.324 2.643 13.144 1.00 22.49 159 VAL D N 1
ATOM 5182 C CA . VAL D 1 171 ? 53.014 2.285 13.692 1.00 22.64 159 VAL D CA 1
ATOM 5183 C C . VAL D 1 171 ? 53.157 1.371 14.899 1.00 24.03 159 VAL D C 1
ATOM 5184 O O . VAL D 1 171 ? 54.210 0.766 15.152 1.00 22.84 159 VAL D O 1
ATOM 5188 N N . SER D 1 172 ? 52.068 1.285 15.639 1.00 21.34 160 SER D N 1
ATOM 5189 C CA . SER D 1 172 ? 52.068 0.597 16.936 1.00 23.41 160 SER D CA 1
ATOM 5190 C C . SER D 1 172 ? 52.051 -0.924 16.824 1.00 21.31 160 SER D C 1
ATOM 5191 O O . SER D 1 172 ? 52.822 -1.595 17.502 1.00 22.98 160 SER D O 1
ATOM 5194 N N . ALA D 1 173 ? 51.172 -1.459 15.975 1.00 22.36 161 ALA D N 1
ATOM 5195 C CA . ALA D 1 173 ? 51.102 -2.889 15.747 1.00 17.99 161 ALA D CA 1
ATOM 5196 C C . ALA D 1 173 ? 50.642 -3.285 14.331 1.00 21.25 161 ALA D C 1
ATOM 5197 O O . ALA D 1 173 ? 50.247 -2.430 13.496 1.00 14.66 161 ALA D O 1
ATOM 5199 N N . ILE D 1 174 ? 50.839 -4.557 14.003 1.00 17.21 162 ILE D N 1
ATOM 5200 C CA . ILE D 1 174 ? 50.380 -5.105 12.730 1.00 15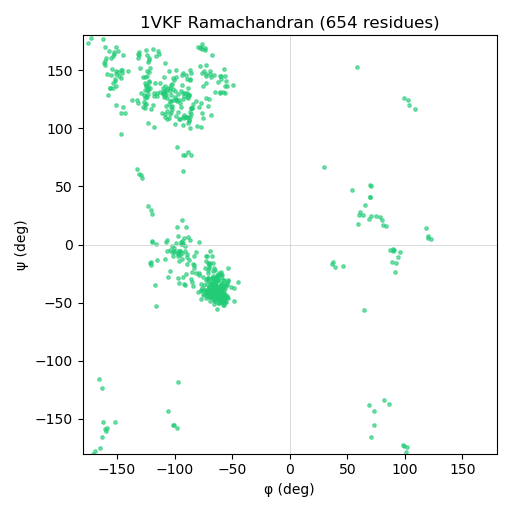.35 162 ILE D CA 1
ATOM 5201 C C . ILE D 1 174 ? 49.560 -6.279 13.113 1.00 16.29 162 ILE D C 1
ATOM 5202 O O . ILE D 1 174 ? 50.007 -7.083 13.946 1.00 14.82 162 ILE D O 1
ATOM 5207 N N . SER D 1 175 ? 48.378 -6.376 12.518 1.00 16.13 163 SER D N 1
ATOM 5208 C CA . SER D 1 175 ? 47.527 -7.530 12.573 1.00 17.12 163 SER D CA 1
ATOM 5209 C C . SER D 1 175 ? 47.793 -8.387 11.319 1.00 20.40 163 SER D C 1
ATOM 5210 O O . SER D 1 175 ? 47.574 -7.843 10.186 1.00 11.96 163 SER D O 1
ATOM 5213 N N . THR D 1 176 ? 48.203 -9.709 11.538 1.00 19.58 164 THR D N 1
ATOM 5214 C CA . THR D 1 176 ? 48.553 -10.666 10.442 1.00 20.94 164 THR D CA 1
ATOM 5215 C C . THR D 1 176 ? 48.217 -12.144 10.699 1.00 21.62 164 THR D C 1
ATOM 5216 O O . THR D 1 176 ? 48.156 -12.540 11.898 1.00 23.24 164 THR D O 1
ATOM 5220 N N . SER D 1 177 ? 47.913 -12.958 9.675 1.00 22.03 165 SER D N 1
ATOM 5221 C CA . SER D 1 177 ? 47.487 -14.390 9.903 1.00 24.81 165 SER D CA 1
ATOM 5222 C C . SER D 1 177 ? 48.609 -15.352 9.512 1.00 29.38 165 SER D C 1
ATOM 5223 O O . SER D 1 177 ? 48.474 -16.586 9.592 1.00 31.24 165 SER D O 1
ATOM 5226 N N . SER D 1 178 ? 49.725 -14.735 9.136 1.00 27.30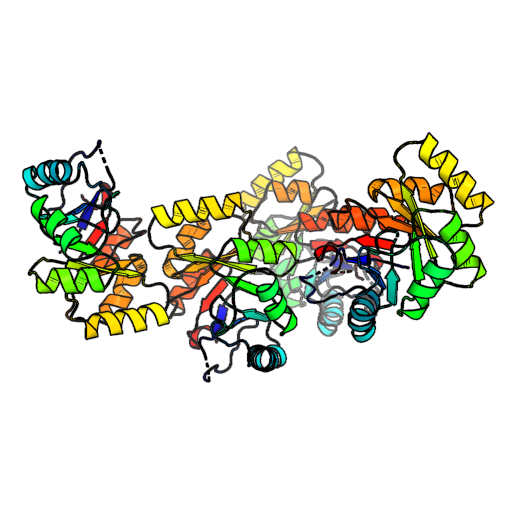 166 SER D N 1
ATOM 5227 C CA . SER D 1 178 ? 50.951 -15.420 8.739 1.00 29.79 166 SER D CA 1
ATOM 5228 C C . SER D 1 178 ? 51.717 -15.956 9.942 1.00 31.81 166 SER D C 1
ATOM 5229 O O . SER D 1 178 ? 52.438 -15.200 10.661 1.00 34.12 166 SER D O 1
ATOM 5232 N N . ARG D 1 179 ? 51.566 -17.270 10.165 1.00 31.50 167 ARG D N 1
ATOM 5233 C CA . ARG D 1 179 ? 52.171 -17.900 11.338 1.00 32.78 167 ARG D CA 1
ATOM 5234 C C . ARG D 1 179 ? 53.673 -17.579 11.396 1.00 30.63 167 ARG D C 1
ATOM 5235 O O . ARG D 1 179 ? 54.262 -17.608 12.461 1.00 30.46 167 ARG D O 1
ATOM 5238 N N . ILE D 1 180 ? 54.267 -17.196 10.265 1.00 29.67 168 ILE D N 1
ATOM 5239 C CA . ILE D 1 180 ? 55.689 -16.878 10.221 1.00 28.73 168 ILE D CA 1
ATOM 5240 C C . ILE D 1 180 ? 55.994 -15.600 11.040 1.00 27.89 168 ILE D C 1
ATOM 5241 O O . ILE D 1 180 ? 57.146 -15.564 11.683 1.00 27.09 168 ILE D O 1
ATOM 5246 N N . LEU D 1 181 ? 54.946 -14.574 11.062 1.00 26.48 169 LEU D N 1
ATOM 5247 C CA . LEU D 1 181 ? 55.259 -13.293 11.724 1.00 25.40 169 LEU D CA 1
ATOM 5248 C C . LEU D 1 181 ? 54.919 -13.329 13.211 1.00 27.14 169 LEU D C 1
ATOM 5249 O O . LEU D 1 181 ? 55.362 -12.312 14.013 1.00 28.77 169 LEU D O 1
ATOM 5251 N N . TRP D 1 182 ? 54.078 -14.355 13.564 1.00 27.02 170 TRP D N 1
ATOM 5252 C CA . TRP D 1 182 ? 53.675 -14.508 14.962 1.00 25.56 170 TRP D CA 1
ATOM 5253 C C . TRP D 1 182 ? 54.888 -14.846 15.817 1.00 29.36 170 TRP D C 1
ATOM 5254 O O . TRP D 1 182 ? 54.974 -14.469 16.982 1.00 28.61 170 TRP D O 1
ATOM 5265 N N . LYS D 1 183 ? 55.849 -15.526 15.192 1.00 28.18 171 LYS D N 1
ATOM 5266 C CA . LYS D 1 183 ? 57.100 -15.914 15.826 1.00 31.45 171 LYS D CA 1
ATOM 5267 C C . LYS D 1 183 ? 58.128 -14.767 15.955 1.00 32.68 171 LYS D C 1
ATOM 5268 O O . LYS D 1 183 ? 59.247 -15.018 16.356 1.00 34.35 171 LYS D O 1
#